Protein AF-A0A2R6G7T6-F1 (afdb_monomer_lite)

pLDDT: mean 74.36, std 20.51, range [24.72, 98.25]

Sequence (389 aa):
MIVAGVSVPVVNSDGGERAAQSPELVSVTDETELWPYTSQKLGFEGRTLAINVVVYGDPATVQQHLKESSGGNWSEVTGNETDVDPVEGPANGTTTRWDVAGGATRYVYVVDPVRDSGAWLTESYQLHDGDYLGTRHHIRAYEAPREDEQWVAMQTHHEHWDWFRLRHTVDGTRDSQSRLEREFMDRPFVEDLSRTYVGNAKGSDADGWVTVIRLRSFGATALLAILAVPVLGRKRPTLDRDQVRWLRRGLLAGGLGGLYLGVRFGGIVAERLLPGVDPLTIAAVFYPVLFVGLPVWAFLFARKLSDGGAAVAAMSGFTGAVLVDYTYLQVQVLPLDTLVHRLALVVALGLVAVGGARMEWQDPDAGRWLRAGVLLWLLALGLPMLRFV

Foldseek 3Di:
DDDDDDADDFDDDDDDDDPDPDAQWDDPDPFKTWRQFWALDPDPVRTAAGQAAKEFAAPVVVVVCQCVQPLFNKDFQDPLLQFWDAAFFADPDDDDDDFDTGSGWIWIKMAGPVVRDITIFTFPTKIWGDFSLAKIKIKGWDADNDPPGGMITIQIFIWHQDLLLRGIYTLGRVVRSVSVCVSQPPDPFWPDWDWDARQSCRGRRRPRIHIYTYTGDDDDDDDDDDDDDDDDDDDDDPDDPVSVQVVLLCQLLQVLLCLVVVLSVVLRVVCVVCVPDRSSVSSVVSSCSNLPVLLVSLQQSLQPHALVSSLCSSLNSLVVSVVVSCVSSVRPDDHPLRVVLSVLLSQLSSLSSSLSNVVNVVNPCSVVSNVVSNVSSCCSSVVSVVSHD

Structure (mmCIF, N/CA/C/O backbone):
data_AF-A0A2R6G7T6-F1
#
_entry.id   AF-A0A2R6G7T6-F1
#
loop_
_atom_site.group_PDB
_atom_site.id
_atom_site.type_symbol
_atom_site.label_atom_id
_atom_site.label_alt_id
_atom_site.label_comp_id
_atom_site.label_asym_id
_atom_site.label_entity_id
_atom_site.label_seq_id
_atom_site.pdbx_PDB_ins_code
_atom_site.Cartn_x
_atom_site.Cartn_y
_atom_site.Cartn_z
_atom_site.occupancy
_atom_site.B_iso_or_equiv
_atom_site.auth_seq_id
_atom_site.auth_comp_id
_atom_site.auth_asym_id
_atom_site.auth_atom_id
_atom_site.pdbx_PDB_model_num
ATOM 1 N N . MET A 1 1 ? -17.174 -32.828 36.917 1.00 34.47 1 MET A N 1
ATOM 2 C CA . MET A 1 1 ? -17.539 -31.942 35.796 1.00 34.47 1 MET A CA 1
ATOM 3 C C . MET A 1 1 ? -17.372 -30.518 36.289 1.00 34.47 1 MET A C 1
ATOM 5 O O . MET A 1 1 ? -18.220 -30.047 37.029 1.00 34.47 1 MET A O 1
ATOM 9 N N . ILE A 1 2 ? -16.226 -29.908 35.995 1.00 26.53 2 ILE A N 1
ATOM 10 C CA . ILE A 1 2 ? -15.906 -28.508 36.299 1.00 26.53 2 ILE A CA 1
ATOM 11 C C . ILE A 1 2 ? -15.261 -27.973 35.022 1.00 26.53 2 ILE A C 1
ATOM 13 O O . ILE A 1 2 ? -14.390 -28.639 34.462 1.00 26.53 2 ILE A O 1
ATOM 17 N N . VAL A 1 3 ? -15.760 -26.843 34.531 1.00 27.22 3 VAL A N 1
ATOM 18 C CA . VAL A 1 3 ? -15.276 -26.188 33.312 1.00 27.22 3 VAL A CA 1
ATOM 19 C C . VAL A 1 3 ? -14.045 -25.363 33.676 1.00 27.22 3 VAL A C 1
ATOM 21 O O . VAL A 1 3 ? -14.070 -24.636 34.666 1.00 27.22 3 VAL A O 1
ATOM 24 N N . ALA A 1 4 ? -12.970 -25.491 32.901 1.00 30.02 4 ALA A N 1
ATOM 25 C CA . ALA A 1 4 ? -11.806 -24.624 33.026 1.00 30.02 4 ALA A CA 1
ATOM 26 C C . ALA A 1 4 ? -12.028 -23.377 32.159 1.00 30.02 4 ALA A C 1
ATOM 28 O O . ALA A 1 4 ? -12.066 -23.488 30.935 1.00 30.02 4 ALA A O 1
ATOM 29 N N . GLY A 1 5 ? -12.200 -22.217 32.795 1.00 25.77 5 GLY A N 1
ATOM 30 C CA . GLY A 1 5 ? -12.162 -20.927 32.106 1.00 25.77 5 GLY A CA 1
ATOM 31 C C . GLY A 1 5 ? -10.741 -20.622 31.632 1.00 25.77 5 GLY A C 1
ATOM 32 O O . GLY A 1 5 ? -9.774 -20.904 32.343 1.00 25.77 5 GLY A O 1
ATOM 33 N N . VAL A 1 6 ? -10.610 -20.077 30.423 1.00 29.31 6 VAL A N 1
ATOM 34 C CA . VAL A 1 6 ? -9.319 -19.668 29.858 1.00 29.31 6 VAL A CA 1
ATOM 35 C C . VAL A 1 6 ? -9.019 -18.252 30.338 1.00 29.31 6 VAL A C 1
ATOM 37 O O . VAL A 1 6 ? -9.590 -17.288 29.844 1.00 29.31 6 VAL A O 1
ATOM 40 N N . SER A 1 7 ? -8.133 -18.127 31.324 1.00 28.77 7 SER A N 1
ATOM 41 C CA . SER A 1 7 ? -7.697 -16.835 31.857 1.00 28.77 7 SER A CA 1
ATOM 42 C C . SER A 1 7 ? -6.701 -16.146 30.916 1.00 28.77 7 SER A C 1
ATOM 44 O O . SER A 1 7 ? -5.633 -16.703 30.643 1.00 28.77 7 SER A O 1
ATOM 46 N N . VAL A 1 8 ? -7.014 -14.923 30.482 1.00 36.97 8 VAL A N 1
ATOM 47 C CA . VAL A 1 8 ? -6.101 -14.053 29.719 1.00 36.97 8 VAL A CA 1
ATOM 48 C C . VAL A 1 8 ? -4.900 -13.650 30.601 1.00 36.97 8 VAL A C 1
ATOM 50 O O . VAL A 1 8 ? -5.097 -13.305 31.769 1.00 36.97 8 VAL A O 1
ATOM 53 N N . PRO A 1 9 ? -3.646 -13.703 30.106 1.00 34.25 9 PRO A N 1
ATOM 54 C CA . PRO A 1 9 ? -2.472 -13.393 30.919 1.00 34.25 9 PRO A CA 1
ATOM 55 C C . PRO A 1 9 ? -2.261 -11.880 31.091 1.00 34.25 9 PRO A C 1
ATOM 57 O O . PRO A 1 9 ? -1.887 -11.181 30.152 1.00 34.25 9 PRO A O 1
ATOM 60 N N . VAL A 1 10 ? -2.417 -11.388 32.322 1.00 39.62 10 VAL A N 1
ATOM 61 C CA . VAL A 1 10 ? -2.027 -10.023 32.720 1.00 39.62 10 VAL A CA 1
ATOM 62 C C . VAL A 1 10 ? -0.531 -9.989 33.053 1.00 39.62 10 VAL A C 1
ATOM 64 O O . VAL A 1 10 ? -0.051 -10.802 33.846 1.00 39.62 10 VAL A O 1
ATOM 67 N N . VAL A 1 11 ? 0.209 -9.037 32.477 1.00 40.50 11 VAL A N 1
ATOM 68 C CA . VAL A 1 11 ? 1.643 -8.829 32.741 1.00 40.50 11 VAL A CA 1
ATOM 69 C C . VAL A 1 11 ? 1.849 -7.487 33.442 1.00 40.50 11 VAL A C 1
ATOM 71 O O . VAL A 1 11 ? 1.744 -6.435 32.818 1.00 40.50 11 VAL A O 1
ATOM 74 N N . ASN A 1 12 ? 2.190 -7.531 34.732 1.00 33.59 12 ASN A N 1
ATOM 75 C CA . ASN A 1 12 ? 2.570 -6.350 35.513 1.00 33.59 12 ASN A CA 1
ATOM 76 C C . ASN A 1 12 ? 4.093 -6.150 35.485 1.00 33.59 12 ASN A C 1
ATOM 78 O O . ASN A 1 12 ? 4.848 -7.112 35.642 1.00 33.59 12 ASN A O 1
ATOM 82 N N . SER A 1 13 ? 4.548 -4.900 35.367 1.00 43.97 13 SER A N 1
ATOM 83 C CA . SER A 1 13 ? 5.963 -4.536 35.500 1.00 43.97 13 SER A CA 1
ATOM 84 C C . SER A 1 13 ? 6.142 -3.241 36.297 1.00 43.97 13 SER A C 1
ATOM 86 O O . SER A 1 13 ? 5.875 -2.154 35.785 1.00 43.97 13 SER A O 1
ATOM 88 N N . ASP A 1 14 ? 6.651 -3.354 37.525 1.00 40.81 14 ASP A N 1
ATOM 89 C CA . ASP A 1 14 ? 7.100 -2.209 38.325 1.00 40.81 14 ASP A CA 1
ATOM 90 C C . ASP A 1 14 ? 8.412 -1.636 37.762 1.00 40.81 14 ASP A C 1
ATOM 92 O O . ASP A 1 14 ? 9.381 -2.377 37.574 1.00 40.81 14 ASP A O 1
ATOM 96 N N . GLY A 1 15 ? 8.495 -0.316 37.536 1.00 29.88 15 GLY A N 1
ATOM 97 C CA . GLY A 1 15 ? 9.756 0.274 37.069 1.00 29.88 15 GLY A CA 1
ATOM 98 C C . GLY A 1 15 ? 9.800 1.773 36.750 1.00 29.88 15 GLY A C 1
ATOM 99 O O . GLY A 1 15 ? 9.838 2.142 35.583 1.00 29.88 15 GLY A O 1
ATOM 100 N N . GLY A 1 16 ? 9.999 2.609 37.776 1.00 26.97 16 GLY A N 1
ATOM 101 C CA . GLY A 1 16 ? 10.858 3.806 37.686 1.00 26.97 16 GLY A CA 1
ATOM 102 C C . GLY A 1 16 ? 10.276 5.094 37.079 1.00 26.97 16 GLY A C 1
ATOM 103 O O . GLY A 1 16 ? 10.070 5.219 35.876 1.00 26.97 16 GLY A O 1
ATOM 104 N N . GLU A 1 17 ? 10.153 6.127 37.915 1.00 34.38 17 GLU A N 1
ATOM 105 C CA . GLU A 1 17 ? 9.661 7.455 37.535 1.00 34.38 17 GLU A CA 1
ATOM 106 C C . GLU A 1 17 ? 10.514 8.161 36.458 1.00 34.38 17 GLU A C 1
ATOM 108 O O . GLU A 1 17 ? 11.602 8.692 36.704 1.00 34.38 17 GLU A O 1
ATOM 113 N N . ARG A 1 18 ? 9.919 8.342 35.281 1.00 31.17 18 ARG A N 1
ATOM 114 C CA . ARG A 1 18 ? 9.870 9.667 34.655 1.00 31.17 18 ARG A CA 1
ATOM 115 C C . ARG A 1 18 ? 8.410 10.065 34.564 1.00 31.17 18 ARG A C 1
ATOM 117 O O . ARG A 1 18 ? 7.599 9.258 34.125 1.00 31.17 18 ARG A O 1
ATOM 124 N N . ALA A 1 19 ? 8.096 11.313 34.904 1.00 35.41 19 ALA A N 1
ATOM 125 C CA . ALA A 1 19 ? 6.790 11.901 34.632 1.00 35.41 19 ALA A CA 1
ATOM 126 C C . ALA A 1 19 ? 6.610 12.087 33.113 1.00 35.41 19 ALA A C 1
ATOM 128 O O . ALA A 1 19 ? 6.761 13.183 32.571 1.00 35.41 19 ALA A O 1
ATOM 129 N N . ALA A 1 20 ? 6.329 10.985 32.415 1.00 41.00 20 ALA A N 1
ATOM 130 C CA . ALA A 1 20 ? 5.614 11.038 31.156 1.00 41.00 20 ALA A CA 1
ATOM 131 C C . ALA A 1 20 ? 4.302 11.784 31.420 1.00 41.00 20 ALA A C 1
ATOM 133 O O . ALA A 1 20 ? 3.673 11.581 32.458 1.00 41.00 20 ALA A O 1
ATOM 134 N N . GLN A 1 21 ? 3.913 12.674 30.509 1.00 42.94 21 GLN A N 1
ATOM 135 C CA . GLN A 1 21 ? 2.581 13.267 30.569 1.00 42.94 21 GLN A CA 1
ATOM 136 C C . GLN A 1 21 ? 1.583 12.112 30.565 1.00 42.94 21 GLN A C 1
ATOM 138 O O . GLN A 1 21 ? 1.622 11.310 29.628 1.00 42.94 21 GLN A O 1
ATOM 143 N N . SER A 1 22 ? 0.751 12.006 31.608 1.00 56.91 22 SER A N 1
ATOM 144 C CA . SER A 1 22 ? -0.311 11.004 31.649 1.00 56.91 22 SER A CA 1
ATOM 145 C C . SER A 1 22 ? -1.083 11.101 30.334 1.00 56.91 22 SER A C 1
ATOM 147 O O . SER A 1 22 ? -1.471 12.214 29.957 1.00 56.91 22 SER A O 1
ATOM 149 N N . PRO A 1 23 ? -1.211 9.998 29.579 1.00 70.75 23 PRO A N 1
ATOM 150 C CA . PRO A 1 23 ? -1.855 10.046 28.280 1.00 70.75 23 PRO A CA 1
ATOM 151 C C . PRO A 1 23 ? -3.293 10.535 28.438 1.00 70.75 23 PRO A C 1
ATOM 153 O O . PRO A 1 23 ? -3.948 10.264 29.440 1.00 70.75 23 PRO A O 1
ATOM 156 N N . GLU A 1 24 ? -3.788 11.242 27.428 1.00 78.94 24 GLU A N 1
ATOM 157 C CA . GLU A 1 24 ? -5.206 11.574 27.331 1.00 78.94 24 GLU A CA 1
ATOM 158 C C . GLU A 1 24 ? -5.976 10.262 27.109 1.00 78.94 24 GLU A C 1
ATOM 160 O O . GLU A 1 24 ? -5.876 9.648 26.041 1.00 78.94 24 GLU A O 1
ATOM 165 N N . LEU A 1 25 ? -6.637 9.791 28.167 1.00 84.12 25 LEU A N 1
ATOM 166 C CA . LEU A 1 25 ? -7.512 8.623 28.158 1.00 84.12 25 LEU A CA 1
ATOM 167 C C . LEU A 1 25 ? -8.942 9.054 27.825 1.00 84.12 25 LEU A C 1
ATOM 169 O O . LEU A 1 25 ? -9.331 10.205 28.024 1.00 84.12 25 LEU A O 1
ATOM 173 N N . VAL A 1 26 ? -9.716 8.115 27.295 1.00 83.12 26 VAL A N 1
ATOM 174 C CA . VAL A 1 26 ? -11.095 8.318 26.858 1.00 83.12 26 VAL A CA 1
ATOM 175 C C . VAL A 1 26 ? -11.964 7.297 27.574 1.00 83.12 26 VAL A C 1
ATOM 177 O O . VAL A 1 26 ? -11.742 6.097 27.425 1.00 83.12 26 VAL A O 1
ATOM 180 N N . SER A 1 27 ? -12.952 7.753 28.340 1.00 82.31 27 SER A N 1
ATOM 181 C CA . SER A 1 27 ? -13.904 6.869 29.016 1.00 82.31 27 SER A CA 1
ATOM 182 C C . SER A 1 27 ? -14.699 6.057 27.984 1.00 82.31 27 SER A C 1
ATOM 184 O O . SER A 1 27 ? -15.362 6.621 27.111 1.00 82.31 27 SER A O 1
ATOM 186 N N . VAL A 1 28 ? -14.603 4.731 28.079 1.00 80.06 28 VAL A N 1
ATOM 187 C CA . VAL A 1 28 ? -15.380 3.756 27.296 1.00 80.06 28 VAL A CA 1
ATOM 188 C C . VAL A 1 28 ? -16.592 3.312 28.109 1.00 80.06 28 VAL A C 1
ATOM 190 O O . VAL A 1 28 ? -17.702 3.255 27.601 1.00 80.06 28 VAL A O 1
ATOM 193 N N . THR A 1 29 ? -16.421 3.066 29.401 1.00 80.50 29 THR A N 1
ATOM 194 C CA . THR A 1 29 ? -17.535 2.871 30.336 1.00 80.50 29 THR A CA 1
ATOM 195 C C . THR A 1 29 ? -17.326 3.776 31.548 1.00 80.50 29 THR A C 1
ATOM 197 O O . THR A 1 29 ? -16.274 4.400 31.686 1.00 80.50 29 THR A O 1
ATOM 200 N N . ASP A 1 30 ? -18.300 3.829 32.458 1.00 77.50 30 ASP A N 1
ATOM 201 C CA . ASP A 1 30 ? -18.113 4.479 33.767 1.00 77.50 30 ASP A CA 1
ATOM 202 C C . ASP A 1 30 ? -17.021 3.782 34.619 1.00 77.50 30 ASP A C 1
ATOM 204 O O . ASP A 1 30 ? -16.602 4.307 35.649 1.00 77.50 30 ASP A O 1
ATOM 208 N N . GLU A 1 31 ? -16.554 2.601 34.190 1.00 81.06 31 GLU A N 1
ATOM 209 C CA . GLU A 1 31 ? -15.598 1.740 34.891 1.00 81.06 31 GLU A CA 1
ATOM 210 C C . GLU A 1 31 ? -14.345 1.386 34.056 1.00 81.06 31 GLU A C 1
ATOM 212 O O . GLU A 1 31 ? -13.506 0.623 34.529 1.00 81.06 31 GLU A O 1
ATOM 217 N N . THR A 1 32 ? -14.197 1.935 32.842 1.00 84.88 32 THR A N 1
ATOM 218 C CA . THR A 1 32 ? -13.025 1.748 31.968 1.00 84.88 32 THR A CA 1
ATOM 219 C C . THR A 1 32 ? -12.735 3.001 31.152 1.00 84.88 32 THR A C 1
ATOM 221 O O . THR A 1 32 ? -13.572 3.476 30.381 1.00 84.88 32 THR A O 1
ATOM 224 N N . GLU A 1 33 ? -11.490 3.461 31.217 1.00 89.25 33 GLU A N 1
ATOM 225 C CA . GLU A 1 33 ? -10.897 4.425 30.295 1.00 89.25 33 GLU A CA 1
ATOM 226 C C . GLU A 1 33 ? -9.874 3.737 29.384 1.00 89.25 33 GLU A C 1
ATOM 228 O O . GLU A 1 33 ? -9.141 2.844 29.802 1.00 89.25 33 GLU A O 1
ATOM 233 N N . LEU A 1 34 ? -9.800 4.159 28.125 1.00 89.88 34 LEU A N 1
ATOM 234 C CA . LEU A 1 34 ? -8.923 3.591 27.104 1.00 89.88 34 LEU A CA 1
ATOM 235 C C . LEU A 1 34 ? -8.039 4.684 26.503 1.00 89.88 34 LEU A C 1
ATOM 237 O O . LEU A 1 34 ? -8.495 5.785 26.192 1.00 89.88 34 LEU A O 1
ATOM 241 N N . TRP A 1 35 ? -6.762 4.377 26.291 1.00 90.75 35 TRP A N 1
ATOM 242 C CA . TRP A 1 35 ? -5.893 5.222 25.482 1.00 90.75 35 TRP A CA 1
ATOM 243 C C . TRP A 1 35 ? -6.284 5.066 24.003 1.00 90.75 35 TRP A C 1
ATOM 245 O O . TRP A 1 35 ?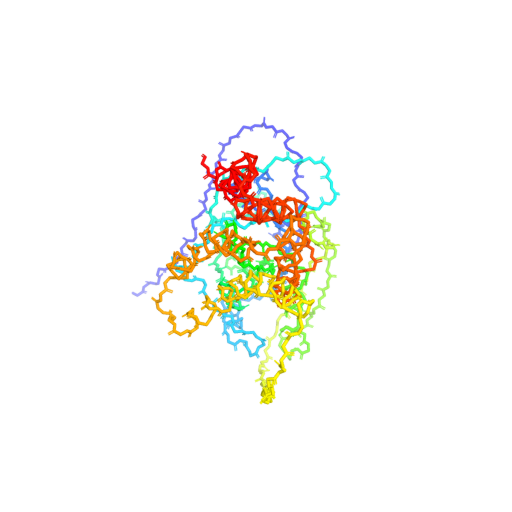 -6.225 3.950 23.488 1.00 90.75 35 TRP A O 1
ATOM 255 N N . PRO A 1 36 ? -6.674 6.135 23.278 1.00 87.00 36 PRO A N 1
ATOM 256 C CA . PRO A 1 36 ? -7.347 6.015 21.978 1.00 87.00 36 PRO A CA 1
ATOM 257 C C . PRO A 1 36 ? -6.406 5.696 20.798 1.00 87.00 36 PRO A C 1
ATOM 259 O O . PRO A 1 36 ? -6.700 6.025 19.648 1.00 87.00 36 PRO A O 1
ATOM 262 N N . TYR A 1 37 ? -5.275 5.047 21.073 1.00 86.69 37 TYR A N 1
ATOM 263 C CA . TYR A 1 37 ? -4.264 4.622 20.110 1.00 86.69 37 TYR A CA 1
ATOM 264 C C . TYR A 1 37 ? -3.740 3.234 20.468 1.00 86.69 37 TYR A C 1
ATOM 266 O O . TYR A 1 37 ? -3.712 2.849 21.635 1.00 86.69 37 TYR A O 1
ATOM 274 N N . THR A 1 38 ? -3.247 2.511 19.467 1.00 86.56 38 THR A N 1
ATOM 275 C CA . THR A 1 38 ? -2.451 1.303 19.697 1.00 86.56 38 THR A CA 1
ATOM 276 C C . THR A 1 38 ? -0.962 1.629 19.806 1.00 86.56 38 THR A C 1
ATOM 278 O O . THR A 1 38 ? -0.505 2.692 19.379 1.00 86.56 38 THR A O 1
ATOM 281 N N . SER A 1 39 ? -0.166 0.690 20.311 1.00 84.81 39 SER A N 1
ATOM 282 C CA . SER A 1 39 ? 1.296 0.758 20.346 1.00 84.81 39 SER A CA 1
ATOM 283 C C . SER A 1 39 ? 1.943 -0.531 19.851 1.00 84.81 39 SER A C 1
ATOM 285 O O . SER A 1 39 ? 1.421 -1.622 20.046 1.00 84.81 39 SER A O 1
ATOM 287 N N . GLN A 1 40 ? 3.126 -0.415 19.250 1.00 79.56 40 GLN A N 1
ATOM 288 C CA . GLN A 1 40 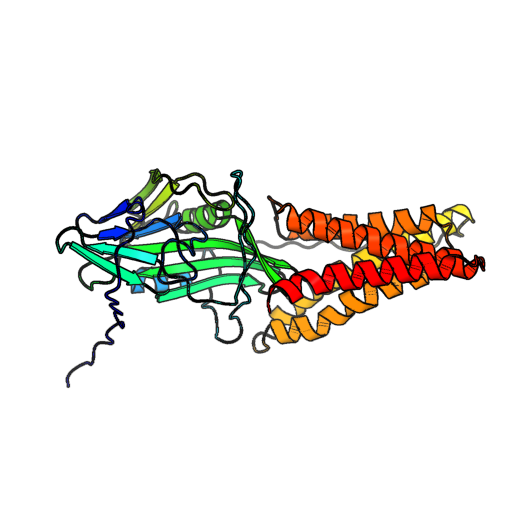? 4.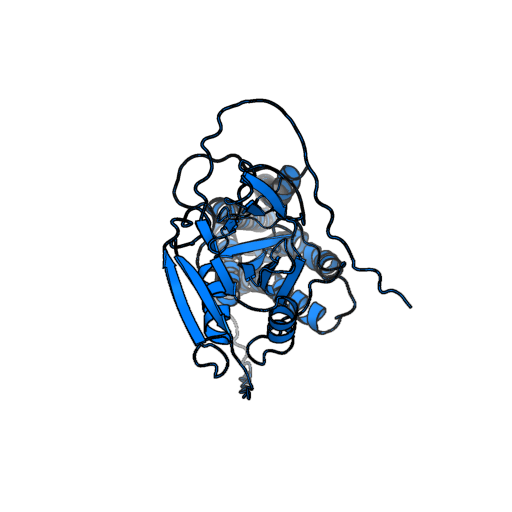006 -1.549 18.933 1.00 79.56 40 GLN A CA 1
ATOM 289 C C . GLN A 1 40 ? 4.651 -2.182 20.182 1.00 79.56 40 GLN A C 1
ATOM 291 O O . GLN A 1 40 ? 5.329 -3.203 20.080 1.00 79.56 40 GLN A O 1
ATOM 296 N N . LYS A 1 41 ? 4.538 -1.539 21.353 1.00 79.56 41 LYS A N 1
ATOM 297 C CA . LYS A 1 41 ? 5.235 -1.906 22.595 1.00 79.56 41 LYS A CA 1
ATOM 298 C C . LYS A 1 41 ? 4.324 -1.698 23.805 1.00 79.56 41 LYS A C 1
ATOM 300 O O . LYS A 1 41 ? 3.336 -0.974 23.725 1.00 79.56 41 LYS A O 1
ATOM 305 N N . LEU A 1 42 ? 4.704 -2.274 24.943 1.00 83.62 42 LEU A N 1
ATOM 306 C CA . LEU A 1 42 ? 4.094 -2.018 26.255 1.00 83.62 42 LEU A CA 1
ATOM 307 C C . LEU A 1 42 ? 4.512 -0.626 26.783 1.00 83.62 42 LEU A C 1
ATOM 309 O O . LEU A 1 42 ? 5.214 -0.508 27.784 1.00 83.62 42 LEU A O 1
ATOM 313 N N . GLY A 1 43 ? 4.156 0.426 26.043 1.00 81.94 43 GLY A N 1
ATOM 314 C CA . GLY A 1 43 ? 4.598 1.802 26.267 1.00 81.94 43 GLY A CA 1
ATOM 315 C C . GLY A 1 43 ? 3.980 2.784 25.267 1.00 81.94 43 GLY A C 1
ATOM 316 O O . GLY A 1 43 ? 3.736 2.447 24.105 1.00 81.94 43 GLY A O 1
ATOM 317 N N . PHE A 1 44 ? 3.710 4.014 25.711 1.00 81.94 44 PHE A N 1
ATOM 318 C CA . PHE A 1 44 ? 3.028 5.047 24.915 1.00 81.94 44 PHE A CA 1
ATOM 319 C C . PHE A 1 44 ? 3.896 5.629 23.788 1.00 81.94 44 PHE A C 1
ATOM 321 O O . PHE A 1 44 ? 3.385 6.232 22.844 1.00 81.94 44 PHE A O 1
ATOM 328 N N . GLU A 1 45 ? 5.215 5.453 23.861 1.00 77.06 45 GLU A N 1
ATOM 329 C CA . GLU A 1 45 ? 6.176 5.910 22.856 1.00 77.06 45 GLU A CA 1
ATOM 330 C C . GLU A 1 45 ? 6.141 5.101 21.550 1.00 77.06 45 GLU A C 1
ATOM 332 O O . GLU A 1 45 ? 6.601 5.596 20.524 1.00 77.06 45 GLU A O 1
ATOM 337 N N . GLY A 1 46 ? 5.569 3.891 21.564 1.00 68.62 46 GLY A N 1
ATOM 338 C CA . GLY A 1 46 ? 5.367 3.050 20.377 1.00 68.62 46 GLY A CA 1
ATOM 339 C C . GLY A 1 46 ? 4.069 3.328 19.606 1.00 68.62 46 GLY A C 1
ATOM 340 O O . GLY A 1 46 ? 3.642 2.470 18.831 1.00 68.62 46 GLY A O 1
ATOM 341 N N . ARG A 1 47 ? 3.419 4.480 19.845 1.00 80.62 47 ARG A N 1
ATOM 342 C CA . ARG A 1 47 ? 2.102 4.853 19.299 1.00 80.62 47 ARG A CA 1
ATOM 343 C C . ARG A 1 47 ? 2.003 4.680 17.776 1.00 80.62 47 ARG A C 1
ATOM 345 O O . ARG A 1 47 ? 2.804 5.235 17.030 1.00 80.62 47 ARG A O 1
ATOM 352 N N . THR A 1 48 ? 0.943 4.005 17.349 1.00 80.94 48 THR A N 1
ATOM 353 C CA . THR A 1 48 ? 0.549 3.736 15.954 1.00 80.94 48 THR A CA 1
ATOM 354 C C . THR A 1 48 ? -0.856 4.304 15.689 1.00 80.94 48 THR A C 1
ATOM 356 O O . THR A 1 48 ? -1.240 5.294 16.324 1.00 80.94 48 THR A O 1
ATOM 359 N N . LEU A 1 49 ? -1.612 3.734 14.747 1.00 82.06 49 LEU A N 1
ATOM 360 C CA . LEU A 1 49 ? -2.981 4.145 14.416 1.00 82.06 49 LEU A CA 1
ATOM 361 C C . LEU A 1 49 ? -3.925 4.234 15.636 1.00 82.06 49 LEU A C 1
ATOM 363 O O . LEU A 1 49 ? -3.782 3.549 16.653 1.00 82.06 49 LEU A O 1
ATOM 367 N N . ALA A 1 50 ? -4.937 5.090 15.499 1.00 85.81 50 ALA A N 1
ATOM 368 C CA . ALA A 1 50 ? -5.981 5.286 16.497 1.00 85.81 50 ALA A CA 1
ATOM 369 C C . ALA A 1 50 ? -6.947 4.087 16.591 1.00 85.81 50 ALA A C 1
ATOM 371 O O . ALA A 1 50 ? -7.187 3.389 15.603 1.00 85.81 50 ALA A O 1
ATOM 372 N N . ILE A 1 51 ? -7.559 3.905 17.763 1.00 85.31 51 ILE A N 1
ATOM 373 C CA . ILE A 1 51 ? -8.838 3.188 17.889 1.00 85.31 51 ILE A CA 1
ATOM 374 C C . ILE A 1 51 ? -9.910 4.089 17.275 1.00 85.31 51 ILE A C 1
ATOM 376 O O . ILE A 1 51 ? -9.984 5.261 17.641 1.00 85.31 51 ILE A O 1
ATOM 380 N N . ASN A 1 52 ? -10.713 3.581 16.339 1.00 84.81 52 ASN A N 1
ATOM 381 C CA . ASN A 1 52 ? -11.691 4.385 15.593 1.00 84.81 52 ASN A CA 1
ATOM 382 C C . ASN A 1 52 ? -13.136 3.874 15.677 1.00 84.81 52 ASN A C 1
ATOM 384 O O . ASN A 1 52 ? -14.054 4.620 15.336 1.00 84.81 52 ASN A O 1
ATOM 388 N N . VAL A 1 53 ? -13.363 2.659 16.180 1.00 85.38 53 VAL A N 1
ATOM 389 C CA . VAL A 1 53 ? -14.709 2.126 16.441 1.00 85.38 53 VAL A CA 1
ATOM 390 C C . VAL A 1 53 ? -14.752 1.469 17.821 1.00 85.38 53 VAL A C 1
ATOM 392 O O . VAL A 1 53 ? -13.797 0.812 18.226 1.00 85.38 53 VAL A O 1
ATOM 395 N N . VAL A 1 54 ? -15.857 1.644 18.543 1.00 87.56 54 VAL A N 1
ATOM 396 C CA . VAL A 1 54 ? -16.172 0.943 19.794 1.00 87.56 54 VAL A CA 1
ATOM 397 C C . VAL A 1 54 ? -17.596 0.399 19.703 1.00 87.56 54 VAL A C 1
ATOM 399 O O . VAL A 1 54 ? -18.541 1.137 19.413 1.00 87.56 54 VAL A O 1
ATOM 402 N N . VAL A 1 55 ? -17.752 -0.899 19.952 1.00 84.25 55 VAL A N 1
ATOM 403 C CA . VAL A 1 55 ? -19.042 -1.598 19.946 1.00 84.25 55 VAL A CA 1
ATOM 404 C C . VAL A 1 55 ? -19.361 -2.044 21.367 1.00 84.25 55 VAL A C 1
ATOM 406 O O . VAL A 1 55 ? -18.576 -2.779 21.958 1.00 84.25 55 VAL A O 1
ATOM 409 N N . TYR A 1 56 ? -20.507 -1.632 21.911 1.00 84.50 56 TYR A N 1
ATOM 410 C CA . TYR A 1 56 ? -21.022 -2.148 23.182 1.00 84.50 56 TYR A CA 1
ATOM 411 C C . TYR A 1 56 ? -21.925 -3.357 22.931 1.00 84.50 56 TYR A C 1
ATOM 413 O O . TYR A 1 56 ? -22.907 -3.276 22.184 1.00 84.50 56 TYR A O 1
ATOM 421 N N . GLY A 1 57 ? -21.594 -4.470 23.575 1.00 79.75 57 GLY A N 1
ATOM 422 C CA . GLY A 1 57 ? -22.237 -5.767 23.413 1.00 79.75 57 GLY A CA 1
ATOM 423 C C . GLY A 1 57 ? -21.271 -6.917 23.695 1.00 79.75 57 GLY A C 1
ATOM 424 O O . GLY A 1 57 ? -20.065 -6.716 23.828 1.00 79.75 57 GLY A O 1
ATOM 425 N N . ASP A 1 58 ? -21.822 -8.124 23.799 1.00 82.88 58 ASP A N 1
ATOM 426 C CA . ASP A 1 58 ? -21.067 -9.360 24.010 1.00 82.88 58 ASP A CA 1
ATOM 427 C C . ASP A 1 58 ? -20.000 -9.579 22.908 1.00 82.88 58 ASP A C 1
ATOM 429 O O . ASP A 1 58 ? -20.363 -9.657 21.728 1.00 82.88 58 ASP A O 1
ATOM 433 N N . PRO A 1 59 ? -18.701 -9.704 23.250 1.00 82.62 59 PRO A N 1
ATOM 434 C CA . PRO A 1 59 ? -17.633 -9.819 22.257 1.00 82.62 59 PRO A CA 1
ATOM 435 C C . PRO A 1 59 ? -17.760 -11.006 21.299 1.00 82.62 59 PRO A C 1
ATOM 437 O O . PRO A 1 59 ? -17.495 -10.857 20.103 1.00 82.62 59 PRO A O 1
ATOM 440 N N . ALA A 1 60 ? -18.230 -12.159 21.786 1.00 77.56 60 ALA A N 1
ATOM 441 C CA . ALA A 1 60 ? -18.445 -13.340 20.952 1.00 77.56 60 ALA A CA 1
ATOM 442 C C . ALA A 1 60 ? -19.546 -13.091 19.908 1.00 77.56 60 ALA A C 1
ATOM 444 O O . ALA A 1 60 ? -19.367 -13.406 18.731 1.00 77.56 60 ALA A O 1
ATOM 445 N N . THR A 1 61 ? -20.641 -12.441 20.309 1.00 77.44 61 THR A N 1
ATOM 446 C CA . THR A 1 61 ? -21.714 -11.994 19.410 1.00 77.44 61 THR A CA 1
ATOM 447 C C . THR A 1 61 ? -21.203 -10.984 18.381 1.00 77.44 61 THR A C 1
ATOM 449 O O . THR A 1 61 ? -21.561 -11.086 17.208 1.00 77.44 61 THR A O 1
ATOM 452 N N . VAL A 1 62 ? -20.337 -10.040 18.773 1.00 76.31 62 VAL A N 1
ATOM 453 C CA . VAL A 1 62 ? -19.721 -9.075 17.841 1.00 76.31 62 VAL A CA 1
ATOM 454 C C . VAL A 1 62 ? -18.825 -9.790 16.824 1.00 76.31 62 VAL A C 1
ATOM 456 O O . VAL A 1 62 ? -18.978 -9.573 15.622 1.00 76.31 62 VAL A O 1
ATOM 459 N N . GLN A 1 63 ? -17.935 -10.682 17.273 1.00 76.75 63 GLN A N 1
ATOM 460 C CA . GLN A 1 63 ? -17.038 -11.431 16.388 1.00 76.75 63 GLN A CA 1
ATOM 461 C C . GLN A 1 63 ? -17.822 -12.333 15.422 1.00 76.75 63 GLN A C 1
ATOM 463 O O . GLN A 1 63 ? -17.542 -12.346 14.221 1.00 76.75 63 GLN A O 1
ATOM 468 N N . GLN A 1 64 ? -18.817 -13.067 15.931 1.00 72.31 64 GLN A N 1
ATOM 469 C CA . GLN A 1 64 ? -19.688 -13.910 15.116 1.00 72.31 64 GLN A CA 1
ATOM 470 C C . GLN A 1 64 ? -20.463 -13.067 14.100 1.00 72.31 64 GLN A C 1
ATOM 472 O O . GLN A 1 64 ? -20.517 -13.433 12.929 1.00 72.31 64 GLN A O 1
ATOM 477 N N . HIS A 1 65 ? -20.997 -11.911 14.507 1.00 72.06 65 HIS A N 1
ATOM 478 C CA . HIS A 1 65 ? -21.712 -11.029 13.592 1.00 72.06 65 HIS A CA 1
ATOM 479 C C . HIS A 1 65 ? -20.827 -10.535 12.444 1.00 72.06 65 HIS A C 1
ATOM 481 O O . HIS A 1 65 ? -21.277 -10.557 11.304 1.00 72.06 65 HIS A O 1
ATOM 487 N N . LEU A 1 66 ? -19.577 -10.140 12.707 1.00 70.38 66 LEU A N 1
ATOM 488 C CA . LEU A 1 66 ? -18.656 -9.719 11.646 1.00 70.38 66 LEU A CA 1
ATOM 489 C C . LEU A 1 66 ? -18.349 -10.868 10.673 1.00 70.38 66 LEU A C 1
ATOM 491 O O . LEU A 1 66 ? -18.408 -10.663 9.465 1.00 70.38 66 LEU A O 1
ATOM 495 N N . LYS A 1 67 ? -18.113 -12.084 11.185 1.00 67.25 67 LYS A N 1
ATOM 496 C CA . LYS A 1 67 ? -17.862 -13.295 10.376 1.00 67.25 67 LYS A CA 1
ATOM 497 C C . LYS A 1 67 ? -19.088 -13.780 9.578 1.00 67.25 67 LYS A C 1
ATOM 499 O O . LYS A 1 67 ? -18.926 -14.398 8.531 1.00 67.25 67 LYS A O 1
ATOM 504 N N . GLU A 1 68 ? -20.307 -13.531 10.062 1.00 60.91 68 GLU A N 1
ATOM 505 C CA . GLU A 1 68 ? -21.572 -13.947 9.422 1.00 60.91 68 GLU A CA 1
ATOM 506 C C . GLU A 1 68 ? -22.280 -12.811 8.647 1.00 60.91 68 GLU A C 1
ATOM 508 O O . GLU A 1 68 ? -23.284 -13.048 7.967 1.00 60.91 68 GLU A O 1
ATOM 513 N N . SER A 1 69 ? -21.777 -11.575 8.742 1.00 55.34 69 SER A N 1
ATOM 514 C CA . SER A 1 69 ? -22.315 -10.378 8.084 1.00 55.34 69 SER A CA 1
ATOM 515 C C . SER A 1 69 ? -22.349 -10.559 6.570 1.00 55.34 69 SER A C 1
ATOM 517 O O . SER A 1 69 ? -21.352 -10.866 5.928 1.00 55.34 69 SER A O 1
ATOM 519 N N . SER A 1 70 ? -23.496 -10.276 5.951 1.00 47.12 70 SER A N 1
ATOM 520 C CA . SER A 1 70 ? -23.616 -10.281 4.489 1.00 47.12 70 SER A CA 1
ATOM 521 C C . SER A 1 70 ? -23.138 -8.972 3.830 1.00 47.12 70 SER A C 1
ATOM 523 O O . SER A 1 70 ? -23.526 -8.700 2.691 1.00 47.12 70 SER A O 1
ATOM 525 N N . GLY A 1 71 ? -22.434 -8.103 4.569 1.00 47.12 71 GLY A N 1
ATOM 526 C CA . GLY A 1 71 ? -21.954 -6.791 4.110 1.00 47.12 71 GLY A CA 1
ATOM 527 C C . GLY A 1 71 ? -20.504 -6.783 3.611 1.00 47.12 71 GLY A C 1
ATOM 528 O O . GLY A 1 71 ? -20.198 -6.055 2.666 1.00 47.12 71 GLY A O 1
ATOM 529 N N . GLY A 1 72 ? -19.654 -7.626 4.197 1.00 53.28 72 GLY A N 1
ATOM 530 C CA . GLY A 1 72 ? -18.250 -7.839 3.840 1.00 53.28 72 GLY A CA 1
ATOM 531 C C . GLY A 1 72 ? -17.871 -9.306 4.058 1.00 53.28 72 GLY A C 1
ATOM 532 O O . GLY A 1 72 ? -18.535 -10.000 4.822 1.00 53.28 72 GLY A O 1
ATOM 533 N N . ASN A 1 73 ? -16.844 -9.816 3.376 1.00 62.47 73 ASN A N 1
ATOM 534 C CA . ASN A 1 73 ? -16.459 -11.231 3.451 1.00 62.47 73 ASN A CA 1
ATOM 535 C C . ASN A 1 73 ? -15.384 -11.467 4.532 1.00 62.47 73 ASN A C 1
ATOM 537 O O . ASN A 1 73 ? -14.313 -12.015 4.254 1.00 62.47 73 ASN A O 1
ATOM 541 N N . TRP A 1 74 ? -15.661 -10.999 5.755 1.00 68.06 74 TRP A N 1
ATOM 542 C CA . TRP A 1 74 ? -14.691 -10.950 6.850 1.00 68.06 74 TRP A CA 1
ATOM 543 C C . TRP A 1 74 ? -14.179 -12.335 7.243 1.00 68.06 74 TRP A C 1
ATOM 545 O O . TRP A 1 74 ? -14.904 -13.167 7.786 1.00 68.06 74 TRP A O 1
ATOM 555 N N . SER A 1 75 ? -12.894 -12.553 6.991 1.00 66.88 75 SER A N 1
ATOM 556 C CA . SER A 1 75 ? -12.174 -13.787 7.291 1.00 66.88 75 SER A CA 1
ATOM 557 C C . SER A 1 75 ? -11.169 -13.553 8.418 1.00 66.88 75 SER A C 1
ATOM 559 O O . SER A 1 75 ? -10.695 -12.436 8.623 1.00 66.88 75 SER A O 1
ATOM 561 N N . GLU A 1 76 ? -10.881 -14.596 9.193 1.00 70.44 76 GLU A N 1
ATOM 562 C CA . GLU A 1 76 ? -9.906 -14.544 10.285 1.00 70.44 76 GLU A CA 1
ATOM 563 C C . GLU A 1 76 ? -8.487 -14.674 9.729 1.00 70.44 76 GLU A C 1
ATOM 565 O O . GLU A 1 76 ? -8.224 -15.584 8.945 1.00 70.44 76 GLU A O 1
ATOM 570 N N . VAL A 1 77 ? -7.586 -13.776 10.142 1.00 62.78 77 VAL A N 1
ATOM 571 C CA . VAL A 1 77 ? -6.193 -13.771 9.669 1.00 62.78 77 VAL A CA 1
ATOM 572 C C . VAL A 1 77 ? -5.508 -15.069 10.094 1.00 62.78 77 VAL A C 1
ATOM 574 O O . VAL A 1 77 ? -5.346 -15.339 11.287 1.00 62.78 77 VAL A O 1
ATOM 577 N N . THR A 1 78 ? -5.093 -15.884 9.126 1.00 63.16 78 THR A N 1
ATOM 578 C CA . THR A 1 78 ? -4.451 -17.170 9.412 1.00 63.16 78 THR A CA 1
ATOM 579 C C . THR A 1 78 ? -2.963 -17.006 9.733 1.00 63.16 78 THR A C 1
ATOM 581 O O . THR A 1 78 ? -2.325 -16.011 9.392 1.00 63.16 78 THR A O 1
ATOM 584 N N . GLY A 1 79 ? -2.352 -18.026 10.347 1.00 54.00 79 GLY A N 1
ATOM 585 C CA . GLY A 1 79 ? -0.913 -18.027 10.660 1.00 54.00 79 GLY A CA 1
ATOM 586 C C . GLY A 1 79 ? 0.028 -17.975 9.443 1.00 54.00 79 GLY A C 1
ATOM 587 O O . GLY A 1 79 ? 1.232 -17.836 9.627 1.00 54.00 79 GLY A O 1
ATOM 588 N N . ASN A 1 80 ? -0.505 -18.079 8.219 1.00 49.75 80 ASN A N 1
ATOM 589 C CA . ASN A 1 80 ? 0.236 -17.895 6.966 1.00 49.75 80 ASN A CA 1
ATOM 590 C C . ASN A 1 80 ? 0.079 -16.471 6.388 1.00 49.75 80 ASN A C 1
ATOM 592 O O . ASN A 1 80 ? 0.681 -16.160 5.368 1.00 49.75 80 ASN A O 1
ATOM 596 N N . GLU A 1 81 ? -0.732 -15.618 7.017 1.00 50.38 81 GLU A N 1
ATOM 597 C CA . GLU A 1 81 ? -1.046 -14.245 6.594 1.00 50.38 81 GLU A CA 1
ATOM 598 C C . GLU A 1 81 ? -0.555 -13.206 7.622 1.00 50.38 81 GLU A C 1
ATOM 600 O O . GLU A 1 81 ? -0.927 -12.033 7.576 1.00 50.38 81 GLU A O 1
ATOM 605 N N . THR A 1 82 ? 0.295 -13.627 8.563 1.00 53.16 82 THR A N 1
ATOM 606 C CA . THR A 1 82 ? 0.988 -12.733 9.497 1.00 53.16 82 THR A CA 1
ATOM 607 C C . THR A 1 82 ? 2.008 -11.870 8.756 1.00 53.16 82 THR A C 1
ATOM 609 O O . THR A 1 82 ? 2.952 -12.378 8.152 1.00 53.16 82 THR A O 1
ATOM 612 N N . ASP A 1 83 ? 1.792 -10.559 8.812 1.00 53.53 83 ASP A N 1
ATOM 613 C CA . ASP A 1 83 ? 2.406 -9.577 7.918 1.00 53.53 83 ASP A CA 1
ATOM 614 C C . ASP A 1 83 ? 3.862 -9.195 8.244 1.00 53.53 83 ASP A C 1
ATOM 616 O O . ASP A 1 83 ? 4.465 -9.645 9.216 1.00 53.53 83 ASP A O 1
ATOM 620 N N . VAL A 1 84 ? 4.411 -8.253 7.473 1.00 50.34 84 VAL A N 1
ATOM 621 C CA . VAL A 1 84 ? 5.528 -7.400 7.917 1.00 50.34 84 VAL A CA 1
ATOM 622 C C . VAL A 1 84 ? 4.967 -6.002 8.176 1.00 50.34 84 VAL A C 1
ATOM 624 O O . VAL A 1 84 ? 4.121 -5.545 7.416 1.00 50.34 84 VAL A O 1
ATOM 627 N N . ASP A 1 85 ? 5.413 -5.327 9.248 1.00 52.06 85 ASP A N 1
ATOM 628 C CA . ASP A 1 85 ? 4.776 -4.098 9.758 1.00 52.06 85 ASP A CA 1
ATOM 629 C C . ASP A 1 85 ? 4.444 -3.093 8.639 1.00 52.06 85 ASP A C 1
ATOM 631 O O . ASP A 1 85 ? 5.357 -2.674 7.905 1.00 52.06 85 ASP A O 1
ATOM 635 N N . PRO A 1 86 ? 3.166 -2.689 8.507 1.00 45.81 86 PRO A N 1
ATOM 636 C CA . PRO A 1 86 ? 2.767 -1.838 7.410 1.00 45.81 86 PRO A CA 1
ATOM 637 C C . PRO A 1 86 ? 3.261 -0.409 7.629 1.00 45.81 86 PRO A C 1
ATOM 639 O O . PRO A 1 86 ? 3.373 0.073 8.758 1.00 45.81 86 PRO A O 1
ATOM 642 N N . VAL A 1 87 ? 3.585 0.283 6.535 1.00 49.25 87 VAL A N 1
ATOM 643 C CA . VAL A 1 87 ? 4.082 1.664 6.616 1.00 49.25 87 VAL A CA 1
ATOM 644 C C . VAL A 1 87 ? 2.900 2.625 6.716 1.00 49.25 87 VAL A C 1
ATOM 646 O O . VAL A 1 87 ? 2.083 2.697 5.801 1.00 49.25 87 VAL A O 1
ATOM 649 N N . GLU A 1 88 ? 2.835 3.370 7.819 1.00 53.75 88 GLU A N 1
ATOM 650 C CA . GLU A 1 88 ? 1.844 4.425 8.057 1.00 53.75 88 GLU A CA 1
ATOM 651 C C . GLU A 1 88 ? 2.265 5.754 7.401 1.00 53.75 88 GLU A C 1
ATOM 653 O O . GLU A 1 88 ? 3.441 6.133 7.406 1.00 53.75 88 GLU A O 1
ATOM 658 N N . GLY A 1 89 ? 1.297 6.492 6.848 1.00 40.78 89 GLY A N 1
ATOM 659 C CA . GLY A 1 89 ? 1.520 7.832 6.302 1.00 40.78 89 GLY A CA 1
ATOM 660 C C . GLY A 1 89 ? 1.664 8.915 7.385 1.00 40.78 89 GLY A C 1
ATOM 661 O O . GLY A 1 89 ? 0.995 8.851 8.419 1.00 40.78 89 GLY A O 1
ATOM 662 N N . PRO A 1 90 ? 2.507 9.947 7.175 1.00 35.94 90 PRO A N 1
ATOM 663 C CA . PRO A 1 90 ? 2.684 11.010 8.156 1.00 35.94 90 PRO A CA 1
ATOM 664 C C . PRO A 1 90 ? 1.492 11.976 8.179 1.00 35.94 90 PRO A C 1
ATOM 666 O O . PRO A 1 90 ? 1.236 12.689 7.208 1.00 35.94 90 PRO A O 1
ATOM 669 N N . ALA A 1 91 ? 0.845 12.098 9.339 1.00 35.09 91 ALA A N 1
ATOM 670 C CA . ALA A 1 91 ? 0.039 13.273 9.657 1.00 35.09 91 ALA A CA 1
ATOM 671 C C . ALA A 1 91 ? 0.938 14.529 9.703 1.00 35.09 91 ALA A C 1
ATOM 673 O O . ALA A 1 91 ? 2.093 14.463 10.131 1.00 35.09 91 ALA A O 1
ATOM 674 N N . ASN A 1 92 ? 0.418 15.688 9.281 1.00 32.38 92 ASN A N 1
ATOM 675 C CA . ASN A 1 92 ? 1.169 16.951 9.260 1.00 32.38 92 ASN A CA 1
ATOM 676 C C . ASN A 1 92 ? 1.566 17.406 10.682 1.00 32.38 92 ASN A C 1
ATOM 678 O O . ASN A 1 92 ? 0.814 18.099 11.364 1.00 32.38 92 ASN A O 1
ATOM 682 N N . GLY A 1 93 ? 2.775 17.043 11.111 1.00 31.36 93 GLY A N 1
ATOM 683 C CA . GLY A 1 93 ? 3.362 17.433 12.392 1.00 31.36 93 GLY A CA 1
ATOM 684 C C . GLY A 1 93 ? 4.810 16.957 12.495 1.00 31.36 93 GLY A C 1
ATOM 685 O O . GLY A 1 93 ? 5.097 15.765 12.442 1.00 31.36 93 GLY A O 1
ATOM 686 N N . THR A 1 94 ? 5.754 17.889 12.608 1.00 31.08 94 THR A N 1
ATOM 687 C CA . THR A 1 94 ? 7.192 17.594 12.542 1.00 31.08 94 THR A CA 1
ATOM 688 C C . THR A 1 94 ? 7.745 16.958 13.822 1.00 31.08 94 THR A C 1
ATOM 690 O O . THR A 1 94 ? 8.117 17.697 14.730 1.00 31.08 94 THR A O 1
ATOM 693 N N . THR A 1 95 ? 7.926 15.632 13.831 1.00 28.23 95 THR A N 1
ATOM 694 C CA . THR A 1 95 ? 9.140 14.954 14.352 1.00 28.23 95 THR A CA 1
ATOM 695 C C . THR A 1 95 ? 9.169 13.474 13.949 1.00 28.23 95 THR A C 1
ATOM 697 O O . THR A 1 95 ? 8.469 12.637 14.508 1.00 28.23 95 THR A O 1
ATOM 700 N N . THR A 1 96 ? 10.035 13.131 12.996 1.00 28.72 96 THR A N 1
ATOM 701 C CA . THR A 1 96 ? 10.210 11.758 12.498 1.00 28.72 96 THR A CA 1
ATOM 702 C C . THR A 1 96 ? 11.255 10.996 13.319 1.00 28.72 96 THR A C 1
ATOM 704 O O . THR A 1 96 ? 12.434 11.350 13.286 1.00 28.72 96 THR A O 1
ATOM 707 N N . ARG A 1 97 ? 10.865 9.891 13.964 1.00 28.08 97 ARG A N 1
ATOM 708 C CA . ARG A 1 97 ? 11.764 8.757 14.243 1.00 28.08 97 ARG A CA 1
ATOM 709 C C . ARG A 1 97 ? 10.952 7.462 14.188 1.00 28.08 97 ARG A C 1
ATOM 711 O O . ARG A 1 97 ? 10.217 7.165 15.118 1.00 28.08 97 ARG A O 1
ATOM 718 N N . TRP A 1 98 ? 11.106 6.733 13.087 1.00 35.50 98 TRP A N 1
ATOM 719 C CA . TRP A 1 98 ? 10.482 5.436 12.838 1.00 35.50 98 TRP A CA 1
ATOM 720 C C . TRP A 1 98 ? 11.585 4.430 12.518 1.00 35.50 98 TRP A C 1
ATOM 722 O O . TRP A 1 98 ? 12.366 4.691 11.605 1.00 35.50 98 TRP A O 1
ATOM 732 N N . ASP A 1 99 ? 11.598 3.321 13.254 1.00 24.72 99 ASP A N 1
ATOM 733 C CA . ASP A 1 99 ? 12.365 2.091 13.014 1.00 24.72 99 ASP A CA 1
ATOM 734 C C . ASP A 1 99 ? 11.448 0.893 13.433 1.00 24.72 99 ASP A C 1
ATOM 736 O O . ASP A 1 99 ? 10.232 1.017 13.325 1.00 24.72 99 ASP A O 1
ATOM 740 N N . VAL A 1 100 ? 11.965 -0.270 13.858 1.00 27.23 100 VAL A N 1
ATOM 741 C CA . VAL A 1 100 ? 11.488 -1.610 13.394 1.00 27.23 100 VAL A CA 1
ATOM 742 C C . VAL A 1 100 ? 11.161 -2.628 14.540 1.00 27.23 100 VAL A C 1
ATOM 744 O O . VAL A 1 100 ? 11.624 -2.400 15.657 1.00 27.23 100 VAL A O 1
ATOM 747 N N . ALA A 1 101 ? 10.361 -3.723 14.412 1.00 30.92 101 ALA A N 1
ATOM 748 C CA . ALA A 1 101 ? 9.890 -4.525 13.248 1.00 30.92 101 ALA A CA 1
ATOM 749 C C . ALA A 1 101 ? 8.509 -5.250 13.377 1.00 30.92 101 ALA A C 1
ATOM 751 O O . ALA A 1 101 ? 8.196 -5.776 14.439 1.00 30.92 101 ALA A O 1
ATOM 752 N N . GLY A 1 102 ? 7.878 -5.513 12.213 1.00 26.20 102 GLY A N 1
ATOM 753 C CA . GLY A 1 102 ? 7.467 -6.850 11.721 1.00 26.20 102 GLY A CA 1
ATOM 754 C C . GLY A 1 102 ? 6.232 -7.557 12.308 1.00 26.20 102 GLY A C 1
ATOM 755 O O . GLY A 1 102 ? 6.375 -8.287 13.280 1.00 26.20 102 GLY A O 1
ATOM 756 N N . GLY A 1 103 ? 5.068 -7.474 11.639 1.00 51.16 103 GLY A N 1
ATOM 757 C CA . GLY A 1 103 ? 3.944 -8.412 11.842 1.00 51.16 103 GLY A CA 1
ATOM 758 C C . GLY A 1 103 ? 3.384 -8.447 13.260 1.00 51.16 103 GLY A C 1
ATOM 759 O O . GLY A 1 103 ? 2.874 -9.475 13.701 1.00 51.16 103 GLY A O 1
ATOM 760 N N . ALA A 1 104 ? 3.580 -7.362 14.007 1.00 55.31 104 ALA A N 1
ATOM 761 C CA . ALA A 1 104 ? 3.652 -7.451 15.454 1.00 55.31 104 ALA A CA 1
ATOM 762 C C . ALA A 1 104 ? 2.316 -7.164 16.143 1.00 55.31 104 ALA A C 1
ATOM 764 O O . ALA A 1 104 ? 1.615 -6.214 15.782 1.00 55.31 104 ALA A O 1
ATOM 765 N N . THR A 1 105 ? 2.059 -7.928 17.207 1.00 66.19 105 THR A N 1
ATOM 766 C CA . THR A 1 105 ? 1.102 -7.619 18.274 1.00 66.19 105 THR A CA 1
ATOM 767 C C . THR A 1 105 ? 1.070 -6.124 18.574 1.00 66.19 105 THR A C 1
ATOM 769 O O . THR A 1 105 ? 2.104 -5.507 18.858 1.00 66.19 105 THR A O 1
ATOM 772 N N . ARG A 1 106 ? -0.122 -5.541 18.506 1.00 82.38 106 ARG A N 1
ATOM 773 C CA . ARG A 1 106 ? -0.397 -4.152 18.851 1.00 82.38 106 ARG A CA 1
ATOM 774 C C . ARG A 1 106 ? -1.101 -4.098 20.188 1.00 82.38 106 ARG A C 1
ATOM 776 O O . ARG A 1 106 ? -2.176 -4.661 20.350 1.00 82.38 106 ARG A O 1
ATOM 783 N N . TYR A 1 107 ? -0.525 -3.356 21.119 1.00 87.50 107 TYR A N 1
ATOM 784 C CA . TYR A 1 107 ? -1.064 -3.201 22.459 1.00 87.50 107 TYR A CA 1
ATOM 785 C C . TYR A 1 107 ? -1.970 -1.973 22.551 1.00 87.50 107 TYR A C 1
ATOM 787 O O . TYR A 1 107 ? -1.631 -0.919 22.011 1.00 87.50 107 TYR A O 1
ATOM 795 N N . VAL A 1 108 ? -3.075 -2.070 23.283 1.00 90.38 108 VAL A N 1
ATOM 796 C CA . VAL A 1 108 ? -3.856 -0.909 23.745 1.00 90.38 108 VAL A CA 1
ATOM 797 C C . VAL A 1 108 ? -3.773 -0.825 25.266 1.00 90.38 108 VAL A C 1
ATOM 799 O O . VAL A 1 108 ? -3.653 -1.851 25.933 1.00 90.38 108 VAL A O 1
ATOM 802 N N . TYR A 1 109 ? -3.789 0.384 25.824 1.00 90.69 109 TYR A N 1
ATOM 803 C CA . TYR A 1 109 ? -3.772 0.586 27.273 1.00 90.69 109 TYR A CA 1
ATOM 804 C C . TYR A 1 109 ? -5.172 0.928 27.771 1.00 90.69 109 TYR A C 1
ATOM 806 O O . TYR A 1 109 ? -5.823 1.813 27.211 1.00 90.69 109 TYR A O 1
ATOM 814 N N . VAL A 1 110 ? -5.603 0.249 28.829 1.00 91.06 110 VAL A N 1
ATOM 815 C CA . VAL A 1 110 ? -6.870 0.494 29.524 1.00 91.06 110 VAL A CA 1
ATOM 816 C C . VAL A 1 110 ? -6.617 0.753 31.004 1.00 91.06 110 VAL A C 1
ATOM 818 O O . VAL A 1 110 ? -5.641 0.257 31.567 1.00 91.06 110 VAL A O 1
ATOM 821 N N . VAL A 1 111 ? -7.496 1.525 31.633 1.00 89.69 111 VAL A N 1
ATOM 822 C CA . VAL A 1 111 ? -7.488 1.849 33.061 1.00 89.69 111 VAL A CA 1
ATOM 823 C C . VAL A 1 111 ? -8.882 1.629 33.620 1.00 89.69 111 VAL A C 1
ATOM 825 O O . VAL A 1 111 ? -9.851 2.124 33.061 1.00 89.69 111 VAL A O 1
ATOM 828 N N . ASP A 1 112 ? -8.966 0.932 34.744 1.00 86.06 112 ASP A N 1
ATOM 829 C CA . ASP A 1 112 ? -10.130 0.937 35.623 1.00 86.06 112 ASP A CA 1
ATOM 830 C C . ASP A 1 112 ? -9.972 2.124 36.598 1.00 86.06 112 ASP A C 1
ATOM 832 O O . ASP A 1 112 ? -9.130 2.053 37.505 1.00 86.06 112 ASP A O 1
ATOM 836 N N . PRO A 1 113 ? -10.719 3.234 36.422 1.00 81.06 113 PRO A N 1
ATOM 837 C CA . PRO A 1 113 ? -10.597 4.422 37.265 1.00 81.06 113 PRO A CA 1
ATOM 838 C C . PRO A 1 113 ? -11.214 4.225 38.660 1.00 81.06 113 PRO A C 1
ATOM 840 O O . PRO A 1 113 ? -10.969 5.029 39.557 1.00 81.06 113 PRO A O 1
ATOM 843 N N . VAL A 1 114 ? -12.005 3.165 38.869 1.00 81.12 114 VAL A N 1
ATOM 844 C CA . VAL A 1 114 ? -12.618 2.827 40.164 1.00 81.12 114 VAL A CA 1
ATOM 845 C C . VAL A 1 114 ? -11.626 2.059 41.043 1.00 81.12 114 VAL A C 1
ATOM 847 O O . VAL A 1 114 ? -11.619 2.227 42.265 1.00 81.12 114 VAL A O 1
ATOM 850 N N . ARG A 1 115 ? -10.776 1.226 40.430 1.00 79.69 115 ARG A N 1
ATOM 851 C CA . ARG A 1 115 ? -9.724 0.436 41.094 1.00 79.69 115 ARG A CA 1
ATOM 852 C C . ARG A 1 115 ? -8.326 1.068 41.026 1.00 79.69 115 ARG A C 1
ATOM 854 O O . ARG A 1 115 ? -7.424 0.537 41.668 1.00 79.69 115 ARG A O 1
ATOM 861 N N . ASP A 1 116 ? -8.160 2.172 40.292 1.00 80.81 116 ASP A N 1
ATOM 862 C CA . ASP A 1 116 ? -6.878 2.855 40.024 1.00 80.81 116 ASP A CA 1
ATOM 863 C C . ASP A 1 116 ? -5.808 1.889 39.472 1.00 80.81 116 ASP A C 1
ATOM 865 O O . ASP A 1 116 ? -4.661 1.833 39.919 1.00 80.81 116 ASP A O 1
ATOM 869 N N . SER A 1 117 ? -6.221 1.050 38.516 1.00 83.69 117 SER A N 1
ATOM 870 C CA . SER A 1 117 ? -5.385 -0.012 37.947 1.00 83.69 117 SER A CA 1
ATOM 871 C C . SER A 1 117 ? -5.448 -0.012 36.427 1.00 83.69 117 SER A C 1
ATOM 873 O O . SER A 1 117 ? -6.540 -0.050 35.862 1.00 83.69 117 SER A O 1
ATOM 875 N N . GLY A 1 118 ? -4.291 -0.020 35.762 1.00 86.88 118 GLY A N 1
ATOM 876 C CA . GLY A 1 118 ? -4.201 -0.082 34.304 1.00 86.88 118 GLY A CA 1
ATOM 877 C C . GLY A 1 118 ? -3.474 -1.315 33.780 1.00 86.88 118 GLY A C 1
ATOM 878 O O . GLY A 1 118 ? -2.612 -1.880 34.453 1.00 86.88 118 GLY A O 1
ATOM 879 N N . ALA A 1 119 ? -3.828 -1.724 32.564 1.00 89.31 119 ALA A N 1
ATOM 880 C CA . ALA A 1 119 ? -3.296 -2.901 31.892 1.00 89.31 119 ALA A CA 1
ATOM 881 C C . ALA A 1 119 ? -3.087 -2.640 30.394 1.00 89.31 119 ALA A C 1
ATOM 883 O O . ALA A 1 119 ? -3.822 -1.883 29.761 1.00 89.31 119 ALA A O 1
ATOM 884 N N . TRP A 1 120 ? -2.091 -3.311 29.817 1.00 90.38 120 TRP A N 1
ATOM 885 C CA . TRP A 1 120 ? -1.917 -3.395 28.370 1.00 90.38 120 TRP A CA 1
ATOM 886 C C . TRP A 1 120 ? -2.586 -4.666 27.845 1.00 90.38 120 TRP A C 1
ATOM 888 O O . TRP A 1 120 ? -2.297 -5.759 28.330 1.00 90.38 120 TRP A O 1
ATOM 898 N N . LEU A 1 121 ? -3.448 -4.523 26.840 1.00 89.25 121 LEU A N 1
ATOM 899 C CA . LEU A 1 121 ? -4.142 -5.623 26.172 1.00 89.25 121 LEU A CA 1
ATOM 900 C C . LEU A 1 121 ? -3.502 -5.894 24.808 1.00 89.25 121 LEU A C 1
ATOM 902 O O . LEU A 1 121 ? -3.193 -4.954 24.078 1.00 89.25 121 LEU A O 1
ATOM 906 N N . THR A 1 122 ? -3.328 -7.169 24.468 1.00 88.75 122 THR A N 1
ATOM 907 C CA . THR A 1 122 ? -3.039 -7.652 23.103 1.00 88.75 122 THR A CA 1
ATOM 908 C C . THR A 1 122 ? -4.332 -7.713 22.282 1.00 88.75 122 THR A C 1
ATOM 910 O O . THR A 1 122 ? -5.417 -7.668 22.860 1.00 88.75 122 THR A O 1
ATOM 913 N N . GLU A 1 123 ? -4.253 -7.847 20.955 1.00 84.62 123 GLU A N 1
ATOM 914 C CA . GLU A 1 123 ? -5.434 -8.159 20.140 1.00 84.62 123 GLU A CA 1
ATOM 915 C C . GLU A 1 123 ? -6.100 -9.467 20.607 1.00 84.62 123 GLU A C 1
ATOM 917 O O . GLU A 1 123 ? -5.416 -10.481 20.762 1.00 84.62 123 GLU A O 1
ATOM 922 N N . SER A 1 124 ? -7.428 -9.464 20.764 1.00 85.88 124 SER A N 1
ATOM 923 C CA . SER A 1 124 ? -8.220 -10.687 20.971 1.00 85.88 124 SER A CA 1
ATOM 924 C C . SER A 1 124 ? -8.402 -11.461 19.664 1.00 85.88 124 SER A C 1
ATOM 926 O O . SER A 1 124 ? -8.357 -12.689 19.652 1.00 85.88 124 SER A O 1
ATOM 928 N N . TYR A 1 125 ? -8.609 -10.748 18.550 1.00 78.38 125 TYR A N 1
ATOM 929 C CA . TYR A 1 125 ? -8.709 -11.324 17.208 1.00 78.38 125 TYR A CA 1
ATOM 930 C C . TYR A 1 125 ? -8.419 -10.290 16.108 1.00 78.38 125 TYR A C 1
ATOM 932 O O . TYR A 1 125 ? -8.468 -9.077 16.333 1.00 78.38 125 TYR A O 1
ATOM 940 N N . GLN A 1 126 ? -8.135 -10.784 14.898 1.00 84.88 126 GLN A N 1
ATOM 941 C CA . GLN A 1 126 ? -7.915 -9.974 13.696 1.00 84.88 126 GLN A CA 1
ATOM 942 C C . GLN A 1 126 ? -8.764 -10.501 12.529 1.00 84.88 126 GLN A C 1
ATOM 944 O O . GLN A 1 126 ? -8.819 -11.712 12.303 1.00 84.88 126 GLN A O 1
ATOM 949 N N . LEU A 1 127 ? -9.426 -9.599 11.797 1.00 80.44 127 LEU A N 1
ATOM 950 C CA . LEU A 1 127 ? -10.272 -9.920 10.637 1.00 80.44 127 LEU A CA 1
ATOM 951 C C . LEU A 1 127 ? -9.860 -9.102 9.408 1.00 80.44 127 LEU A C 1
ATOM 953 O O . LEU A 1 127 ? -9.446 -7.950 9.542 1.00 80.44 127 LEU A O 1
ATOM 957 N N . HIS A 1 128 ? -10.050 -9.654 8.209 1.00 82.06 128 HIS A N 1
ATOM 958 C CA . HIS A 1 128 ? -9.848 -8.945 6.943 1.00 82.06 128 HIS A CA 1
ATOM 959 C C . HIS A 1 128 ? -10.967 -9.192 5.923 1.00 82.06 128 HIS A C 1
ATOM 961 O O . HIS A 1 128 ? -11.571 -10.260 5.900 1.00 82.06 128 HIS A O 1
ATOM 967 N N . ASP A 1 129 ? -11.201 -8.216 5.045 1.00 77.75 129 ASP A N 1
ATOM 968 C CA . ASP A 1 129 ? -12.114 -8.308 3.899 1.00 77.75 129 ASP A CA 1
ATOM 969 C C . ASP A 1 129 ? -11.431 -7.713 2.655 1.00 77.75 129 ASP A C 1
ATOM 971 O O . ASP A 1 129 ? -11.235 -6.497 2.558 1.00 77.75 129 ASP A O 1
ATOM 975 N N . GLY A 1 130 ? -11.002 -8.586 1.737 1.00 83.38 130 GLY A N 1
ATOM 976 C CA . GLY A 1 130 ? -10.224 -8.257 0.535 1.00 83.38 130 GLY A CA 1
ATOM 977 C C . GLY A 1 130 ? -9.142 -9.296 0.210 1.00 83.38 130 GLY A C 1
ATOM 978 O O . GLY A 1 130 ? -9.074 -10.338 0.861 1.00 83.38 130 GLY A O 1
ATOM 979 N N . ASP A 1 131 ? -8.302 -9.004 -0.791 1.00 82.62 131 ASP A N 1
ATOM 980 C CA . ASP A 1 131 ? -7.197 -9.877 -1.233 1.00 82.62 131 ASP A CA 1
ATOM 981 C C . ASP A 1 131 ? -5.863 -9.435 -0.600 1.00 82.62 131 ASP A C 1
ATOM 983 O O . ASP A 1 131 ? -5.532 -8.245 -0.629 1.00 82.62 131 ASP A O 1
ATOM 987 N N . TYR A 1 132 ? -5.049 -10.380 -0.125 1.00 83.88 132 TYR A N 1
ATOM 988 C CA . TYR A 1 132 ? -3.736 -10.136 0.481 1.00 83.88 132 TYR A CA 1
ATOM 989 C C . TYR A 1 132 ? -2.758 -9.459 -0.492 1.00 83.88 132 TYR A C 1
ATOM 991 O O . TYR A 1 132 ? -2.085 -8.502 -0.136 1.00 83.88 132 TYR A O 1
ATOM 999 N N . LEU A 1 133 ? -2.662 -9.907 -1.747 1.00 86.88 133 LEU A N 1
ATOM 1000 C CA . LEU A 1 133 ? -1.764 -9.309 -2.754 1.00 86.88 133 LEU A CA 1
ATOM 1001 C C . LEU A 1 133 ? -2.401 -8.133 -3.517 1.00 86.88 133 LEU A C 1
ATOM 1003 O O . LEU A 1 133 ? -1.800 -7.572 -4.449 1.00 86.88 133 LEU A O 1
ATOM 1007 N N . GLY A 1 134 ? -3.616 -7.748 -3.128 1.00 86.62 134 GLY A N 1
ATOM 1008 C CA . GLY A 1 134 ? -4.365 -6.620 -3.661 1.00 86.62 134 GLY A CA 1
ATOM 1009 C C . GLY A 1 134 ? -4.526 -5.529 -2.615 1.00 86.62 134 GLY A C 1
ATOM 1010 O O . GLY A 1 134 ? -3.577 -4.799 -2.316 1.00 86.62 134 GLY A O 1
ATOM 1011 N N . THR A 1 135 ? -5.751 -5.407 -2.118 1.00 83.38 135 THR A N 1
ATOM 1012 C CA . THR A 1 135 ? -6.147 -4.493 -1.052 1.00 83.38 135 THR A CA 1
ATOM 1013 C C . THR A 1 135 ? -7.212 -5.150 -0.183 1.00 83.38 135 THR A C 1
ATOM 1015 O O . THR A 1 135 ? -8.010 -5.959 -0.673 1.00 83.38 135 THR A O 1
ATOM 1018 N N . ARG A 1 136 ? -7.204 -4.805 1.105 1.00 81.81 136 ARG A N 1
ATOM 1019 C CA . ARG A 1 136 ? -8.144 -5.305 2.103 1.00 81.81 136 ARG A CA 1
ATOM 1020 C C . ARG A 1 136 ? -8.461 -4.235 3.140 1.00 81.81 136 ARG A C 1
ATOM 1022 O O . ARG A 1 136 ? -7.626 -3.395 3.482 1.00 81.81 136 ARG A O 1
ATOM 1029 N N . HIS A 1 137 ? -9.668 -4.310 3.682 1.00 80.75 137 HIS A N 1
ATOM 1030 C CA . HIS A 1 137 ? -9.963 -3.712 4.976 1.00 80.75 137 HIS A CA 1
ATOM 1031 C C . HIS A 1 137 ? -9.488 -4.677 6.063 1.00 80.75 137 HIS A C 1
ATOM 1033 O O . HIS A 1 137 ? -9.645 -5.888 5.914 1.00 80.75 137 HIS A O 1
ATOM 1039 N N . HIS A 1 138 ? -8.921 -4.153 7.145 1.00 84.62 138 HIS A N 1
ATOM 1040 C CA . HIS A 1 138 ? -8.411 -4.944 8.260 1.00 84.62 138 HIS A CA 1
ATOM 1041 C C . HIS A 1 138 ? -8.935 -4.395 9.592 1.00 84.62 138 HIS A C 1
ATOM 1043 O O . HIS A 1 138 ? -9.059 -3.178 9.761 1.00 84.62 138 HIS A O 1
ATOM 1049 N N . ILE A 1 139 ? -9.253 -5.296 10.522 1.00 82.75 139 ILE A N 1
ATOM 1050 C CA . ILE A 1 139 ? -9.753 -5.008 11.869 1.00 82.75 139 ILE A CA 1
ATOM 1051 C C . ILE A 1 139 ? -8.833 -5.690 12.879 1.00 82.75 139 ILE A C 1
ATOM 1053 O O . ILE A 1 139 ? -8.659 -6.906 12.827 1.00 82.75 139 ILE A O 1
ATOM 1057 N N . ARG A 1 140 ? -8.320 -4.923 13.845 1.00 88.06 140 ARG A N 1
ATOM 1058 C CA . ARG A 1 140 ? -7.790 -5.443 15.115 1.00 88.06 140 ARG A CA 1
ATOM 1059 C C . ARG A 1 140 ? -8.792 -5.158 16.220 1.00 88.06 140 ARG A C 1
ATOM 1061 O O . ARG A 1 140 ? -9.171 -3.998 16.395 1.00 88.06 140 ARG A O 1
ATOM 1068 N N . ALA A 1 141 ? -9.212 -6.192 16.940 1.00 86.00 141 ALA A N 1
ATOM 1069 C CA . ALA A 1 141 ? -10.200 -6.085 18.005 1.00 86.00 141 ALA A CA 1
ATOM 1070 C C . ALA A 1 141 ? -9.577 -6.322 19.386 1.00 86.00 141 ALA A C 1
ATOM 1072 O O . ALA A 1 141 ? -8.762 -7.228 19.570 1.00 86.00 141 ALA A O 1
ATOM 1073 N N . TYR A 1 142 ? -10.013 -5.515 20.348 1.00 90.75 142 TYR A N 1
ATOM 1074 C CA . TYR A 1 142 ? -9.633 -5.553 21.754 1.00 90.75 142 TYR A CA 1
ATOM 1075 C C . TYR A 1 142 ? -10.899 -5.673 22.589 1.00 90.75 142 TYR A C 1
ATOM 1077 O O . TYR A 1 142 ? -11.787 -4.826 22.493 1.00 90.75 142 TYR A O 1
ATOM 1085 N N . GLU A 1 143 ? -10.994 -6.731 23.379 1.00 90.19 143 GLU A N 1
ATOM 1086 C CA . GLU A 1 143 ? -12.163 -7.007 24.210 1.00 90.19 143 GLU A CA 1
ATOM 1087 C C . GLU A 1 143 ? -11.962 -6.459 25.623 1.00 90.19 143 GLU A C 1
ATOM 1089 O O . GLU A 1 143 ? -10.830 -6.251 26.071 1.00 90.19 143 GLU A O 1
ATOM 1094 N N . ALA A 1 144 ? -13.067 -6.225 26.330 1.00 87.19 144 ALA A N 1
ATOM 1095 C CA . ALA A 1 144 ? -13.011 -5.796 27.717 1.00 87.19 144 ALA A CA 1
ATOM 1096 C C . ALA A 1 144 ? -12.231 -6.803 28.592 1.00 87.19 144 ALA A C 1
ATOM 1098 O O . ALA A 1 144 ? -12.449 -8.012 28.485 1.00 87.19 144 ALA A O 1
ATOM 1099 N N . PRO A 1 145 ? -11.343 -6.343 29.497 1.00 82.56 145 PRO A N 1
ATOM 1100 C CA . PRO A 1 145 ? -10.530 -7.235 30.328 1.00 82.56 145 PRO A CA 1
ATOM 1101 C C . PRO A 1 145 ? -11.326 -7.938 31.439 1.00 82.56 145 PRO A C 1
ATOM 1103 O O . PRO A 1 145 ? -10.775 -8.798 32.129 1.00 82.56 145 PRO A O 1
ATOM 1106 N N . ARG A 1 146 ? -12.593 -7.560 31.652 1.00 80.69 146 ARG A N 1
ATOM 1107 C CA . ARG A 1 146 ? -13.475 -8.108 32.685 1.00 80.69 146 ARG A CA 1
ATOM 1108 C C . ARG A 1 146 ? -14.731 -8.704 32.066 1.00 80.69 146 ARG A C 1
ATOM 1110 O O . ARG A 1 146 ? -15.342 -8.095 31.199 1.00 80.69 146 ARG A O 1
ATOM 1117 N N . GLU A 1 147 ? -15.149 -9.860 32.577 1.00 74.50 147 GLU A N 1
ATOM 1118 C CA . GLU A 1 147 ? -16.327 -10.601 32.096 1.00 74.50 147 GLU A CA 1
ATOM 1119 C C . GLU A 1 147 ? -17.669 -9.882 32.354 1.00 74.50 147 GLU A C 1
ATOM 1121 O O . GLU A 1 147 ? -18.680 -10.239 31.751 1.00 74.50 147 GLU A O 1
ATOM 1126 N N . ASP A 1 148 ? -17.700 -8.890 33.255 1.00 78.00 148 ASP A N 1
ATOM 1127 C CA . ASP A 1 148 ? -18.876 -8.056 33.536 1.00 78.00 148 ASP A CA 1
ATOM 1128 C C . ASP A 1 148 ? -18.981 -6.811 32.634 1.00 78.00 148 ASP A C 1
ATOM 1130 O O . ASP A 1 148 ? -20.040 -6.183 32.578 1.00 78.00 148 ASP A O 1
ATOM 1134 N N . GLU A 1 149 ? -17.933 -6.494 31.870 1.00 80.75 149 GLU A N 1
ATOM 1135 C CA . GLU A 1 149 ? -17.947 -5.456 30.844 1.00 80.75 149 GLU A CA 1
ATOM 1136 C C . GLU A 1 149 ? -18.203 -6.038 29.451 1.00 80.75 149 GLU A C 1
ATOM 1138 O O . GLU A 1 149 ? -17.632 -7.048 29.047 1.00 80.75 149 GLU A O 1
ATOM 1143 N N . GLN A 1 150 ? -19.048 -5.360 28.673 1.00 86.56 150 GLN A N 1
ATOM 1144 C CA . GLN A 1 150 ? -19.417 -5.784 27.323 1.00 86.56 150 GLN A CA 1
ATOM 1145 C C . GLN A 1 150 ? -19.106 -4.682 26.314 1.00 86.56 150 GLN A C 1
ATOM 1147 O O . GLN A 1 150 ? -19.983 -3.920 25.898 1.00 86.56 150 GLN A O 1
ATOM 1152 N N . TRP A 1 151 ? -17.832 -4.589 25.937 1.00 87.12 151 TRP A N 1
ATOM 1153 C CA . TRP A 1 151 ? -17.371 -3.731 24.853 1.00 87.12 151 TRP A CA 1
ATOM 1154 C C . TRP A 1 151 ? -16.237 -4.376 24.049 1.00 87.12 151 TRP A C 1
ATOM 1156 O O . TRP A 1 151 ? -15.461 -5.187 24.559 1.00 87.12 151 TRP A O 1
ATOM 1166 N N . VAL A 1 152 ? -16.144 -3.979 22.779 1.00 87.38 152 VAL A N 1
ATOM 1167 C CA . VAL A 1 152 ? -15.039 -4.292 21.870 1.00 87.38 152 VAL A CA 1
ATOM 1168 C C . VAL A 1 152 ? -14.550 -2.992 21.239 1.00 87.38 152 VAL A C 1
ATOM 1170 O O . VAL A 1 152 ? -15.295 -2.322 20.520 1.00 87.38 152 VAL A O 1
ATOM 1173 N N . ALA A 1 153 ? -13.296 -2.631 21.497 1.00 90.50 153 ALA A N 1
ATOM 1174 C CA . ALA A 1 153 ? -12.620 -1.524 20.836 1.00 90.50 153 ALA A CA 1
ATOM 1175 C C . ALA A 1 153 ? -11.908 -2.041 19.585 1.00 90.50 153 ALA A C 1
ATOM 1177 O O . ALA A 1 153 ? -11.286 -3.103 19.600 1.00 90.50 153 ALA A O 1
ATOM 1178 N N . MET A 1 154 ? -11.996 -1.296 18.488 1.00 88.00 154 MET A N 1
ATOM 1179 C CA . MET A 1 154 ? -11.471 -1.708 17.193 1.00 88.00 154 MET A CA 1
ATOM 1180 C C . MET A 1 154 ? -10.592 -0.629 16.572 1.00 88.00 154 MET A C 1
ATOM 1182 O O . MET A 1 154 ? -10.953 0.549 16.481 1.00 88.00 154 MET A O 1
ATOM 1186 N N . GLN A 1 155 ? -9.446 -1.075 16.073 1.00 88.25 155 GLN A N 1
ATOM 1187 C CA . GLN A 1 155 ? -8.677 -0.373 15.058 1.00 88.25 155 GLN A CA 1
ATOM 1188 C C . GLN A 1 155 ? -9.075 -0.942 13.702 1.00 88.25 155 GLN A C 1
ATOM 1190 O O . GLN A 1 155 ? -8.843 -2.120 13.431 1.00 88.25 155 GLN A O 1
ATOM 1195 N N . THR A 1 156 ? -9.660 -0.104 12.852 1.00 84.81 156 THR A N 1
ATOM 1196 C CA . THR A 1 156 ? -10.033 -0.472 11.485 1.00 84.81 156 THR A CA 1
ATOM 1197 C C . THR A 1 156 ? -9.284 0.392 10.481 1.00 84.81 156 THR A C 1
ATOM 1199 O O . THR A 1 156 ? -9.284 1.623 10.577 1.00 84.81 156 THR A O 1
ATOM 1202 N N . HIS A 1 157 ? -8.632 -0.235 9.505 1.00 84.00 157 HIS A N 1
ATOM 1203 C CA . HIS A 1 157 ? -7.831 0.475 8.508 1.00 84.00 157 HIS A CA 1
ATOM 1204 C C . HIS A 1 157 ? -7.929 -0.163 7.124 1.00 84.00 157 HIS A C 1
ATOM 1206 O O . HIS A 1 157 ? -8.407 -1.289 6.975 1.00 84.00 157 HIS A O 1
ATOM 1212 N N . HIS A 1 158 ? -7.604 0.615 6.097 1.00 81.94 158 HIS A N 1
ATOM 1213 C CA . HIS A 1 158 ? -7.532 0.184 4.704 1.00 81.94 158 HIS A CA 1
ATOM 1214 C C . HIS A 1 158 ? -6.065 0.086 4.316 1.00 81.94 158 HIS A C 1
ATOM 1216 O O . HIS A 1 158 ? -5.285 1.001 4.599 1.00 81.94 158 HIS A O 1
ATOM 1222 N N . GLU A 1 159 ? -5.690 -1.016 3.683 1.00 82.31 159 GLU A N 1
ATOM 1223 C CA . GLU A 1 159 ? -4.315 -1.253 3.275 1.00 82.31 159 GLU A CA 1
ATOM 1224 C C . GLU A 1 159 ? -4.225 -1.974 1.932 1.00 82.31 159 GLU A C 1
ATOM 1226 O O . GLU A 1 159 ? -5.146 -2.662 1.480 1.00 82.31 159 GLU A O 1
ATOM 1231 N N . HIS A 1 160 ? -3.072 -1.819 1.290 1.00 87.38 160 HIS A N 1
ATOM 1232 C CA . HIS A 1 160 ? -2.747 -2.479 0.035 1.00 87.38 160 HIS A CA 1
ATOM 1233 C C . HIS A 1 160 ? -1.338 -3.063 0.065 1.00 87.38 160 HIS A C 1
ATOM 1235 O O . HIS A 1 160 ? -0.428 -2.512 0.688 1.00 87.38 160 HIS A O 1
ATOM 1241 N N . TRP A 1 161 ? -1.130 -4.154 -0.666 1.00 90.12 161 TRP A N 1
ATOM 1242 C CA . TRP A 1 161 ? 0.196 -4.741 -0.833 1.00 90.12 161 TRP A CA 1
ATOM 1243 C C . TRP A 1 161 ? 1.066 -3.882 -1.760 1.00 90.12 161 TRP A C 1
ATOM 1245 O O . TRP A 1 161 ? 0.733 -3.674 -2.931 1.00 90.12 161 TRP A O 1
ATOM 1255 N N . ASP A 1 162 ? 2.212 -3.400 -1.284 1.00 89.44 162 ASP A N 1
ATOM 1256 C CA . ASP A 1 162 ? 3.206 -2.703 -2.101 1.00 89.44 162 ASP A CA 1
ATOM 1257 C C . ASP A 1 162 ? 4.258 -3.695 -2.613 1.00 89.44 162 ASP A C 1
ATOM 1259 O O . ASP A 1 162 ? 5.184 -4.078 -1.899 1.00 89.44 162 ASP A O 1
ATOM 1263 N N . TRP A 1 163 ? 4.173 -4.054 -3.895 1.00 91.38 163 TRP A N 1
ATOM 1264 C CA . TRP A 1 163 ? 5.107 -4.977 -4.547 1.00 91.38 163 TRP A CA 1
ATOM 1265 C C . TRP A 1 163 ? 6.581 -4.535 -4.572 1.00 91.38 163 TRP A C 1
ATOM 1267 O O . TRP A 1 163 ? 7.450 -5.380 -4.771 1.00 91.38 163 TRP A O 1
ATOM 1277 N N . PHE A 1 164 ? 6.891 -3.248 -4.391 1.00 89.75 164 PHE A N 1
ATOM 1278 C CA . PHE A 1 164 ? 8.272 -2.746 -4.324 1.00 89.75 164 PHE A CA 1
ATOM 1279 C C . PHE A 1 164 ? 8.791 -2.626 -2.884 1.00 89.75 164 PHE A C 1
ATOM 1281 O O . PHE A 1 164 ? 10.000 -2.493 -2.683 1.00 89.75 164 PHE A O 1
ATOM 1288 N N . ARG A 1 165 ? 7.898 -2.681 -1.886 1.00 85.12 165 ARG A N 1
ATOM 1289 C CA . ARG A 1 165 ? 8.232 -2.721 -0.450 1.00 85.12 165 ARG A CA 1
ATOM 1290 C C . ARG A 1 165 ? 8.004 -4.091 0.200 1.00 85.12 165 ARG A C 1
ATOM 1292 O O . ARG A 1 165 ? 8.461 -4.271 1.328 1.00 85.12 165 ARG A O 1
ATOM 1299 N N . LEU A 1 166 ? 7.356 -5.019 -0.512 1.00 87.00 166 LEU A N 1
ATOM 1300 C CA . LEU A 1 166 ? 7.002 -6.386 -0.108 1.00 87.00 166 LEU A CA 1
ATOM 1301 C C . LEU A 1 166 ? 6.317 -6.446 1.267 1.00 87.00 166 LEU A C 1
ATOM 1303 O O . LEU A 1 166 ? 6.771 -7.148 2.165 1.00 87.00 166 LEU A O 1
ATOM 1307 N N . ARG A 1 167 ? 5.268 -5.633 1.427 1.00 81.25 167 ARG A N 1
ATOM 1308 C CA . ARG A 1 167 ? 4.471 -5.479 2.656 1.00 81.25 167 ARG A CA 1
ATOM 1309 C C . ARG A 1 16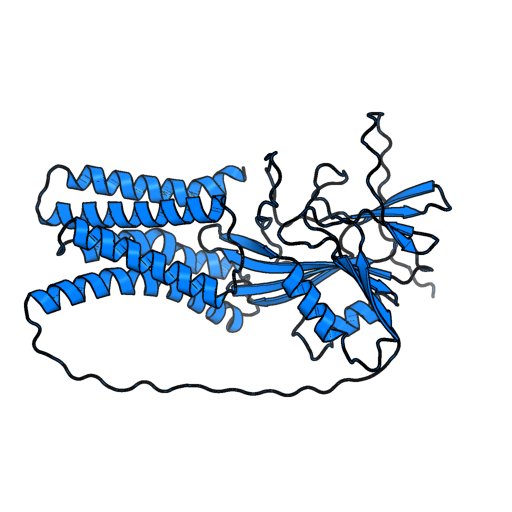7 ? 3.165 -4.745 2.367 1.00 81.25 167 ARG A C 1
ATOM 1311 O O . ARG A 1 167 ? 3.068 -4.064 1.341 1.00 81.25 167 ARG A O 1
ATOM 1318 N N . HIS A 1 168 ? 2.238 -4.760 3.315 1.00 82.56 168 HIS A N 1
ATOM 1319 C CA . HIS A 1 168 ? 1.105 -3.839 3.307 1.00 82.56 168 HIS A CA 1
ATOM 1320 C C . HIS A 1 168 ? 1.512 -2.380 3.604 1.00 82.56 168 HIS A C 1
ATOM 1322 O O . HIS A 1 168 ? 2.478 -2.096 4.310 1.00 82.56 168 HIS A O 1
ATOM 1328 N N . THR A 1 169 ? 0.795 -1.420 3.029 1.00 81.19 169 THR A N 1
ATOM 1329 C CA . THR A 1 169 ? 0.897 0.017 3.334 1.00 81.19 169 THR A CA 1
ATOM 1330 C C . THR A 1 169 ? -0.488 0.499 3.735 1.00 81.19 169 THR A C 1
ATOM 1332 O O . THR A 1 169 ? -1.449 0.190 3.034 1.00 81.19 169 THR A O 1
ATOM 1335 N N . VAL A 1 170 ? -0.595 1.226 4.852 1.00 78.25 170 VAL A N 1
ATOM 1336 C CA . VAL A 1 170 ? -1.888 1.740 5.325 1.00 78.25 170 VAL A CA 1
ATOM 1337 C C . VAL A 1 170 ? -2.209 3.039 4.601 1.00 78.25 170 VAL A C 1
ATOM 1339 O O . VAL A 1 170 ? -1.453 4.008 4.694 1.00 78.25 170 VAL A O 1
ATOM 1342 N N . ASP A 1 171 ? -3.353 3.067 3.925 1.00 69.81 171 ASP A N 1
ATOM 1343 C CA . ASP A 1 171 ? -3.853 4.249 3.221 1.00 69.81 171 ASP A CA 1
ATOM 1344 C C . ASP A 1 171 ? -4.585 5.198 4.175 1.00 69.81 171 ASP A C 1
ATOM 1346 O O . ASP A 1 171 ? -4.423 6.417 4.111 1.00 69.81 171 ASP A O 1
ATOM 1350 N N . GLY A 1 172 ? -5.364 4.638 5.103 1.00 70.50 172 GLY A N 1
ATOM 1351 C CA . GLY A 1 172 ? -6.164 5.404 6.050 1.00 70.50 172 GLY A CA 1
ATOM 1352 C C . GLY A 1 172 ? -7.060 4.541 6.933 1.00 70.50 172 GLY A C 1
ATOM 1353 O O . GLY A 1 172 ? -7.119 3.319 6.807 1.00 70.50 172 GLY A O 1
ATOM 1354 N N . THR A 1 173 ? -7.765 5.202 7.841 1.00 72.75 173 THR A N 1
ATOM 1355 C CA . THR A 1 173 ? -8.702 4.617 8.802 1.00 72.75 173 THR A CA 1
ATOM 1356 C C . THR A 1 173 ? -10.151 4.988 8.487 1.00 72.75 173 THR A C 1
ATOM 1358 O O . THR A 1 173 ? -11.049 4.186 8.748 1.00 72.75 173 THR A O 1
ATOM 1361 N N . ARG A 1 174 ? -10.403 6.150 7.861 1.00 74.12 174 ARG A N 1
ATOM 1362 C CA . ARG A 1 174 ? -11.763 6.658 7.597 1.00 74.12 174 ARG A CA 1
ATOM 1363 C C . ARG A 1 174 ? -12.590 5.757 6.685 1.00 74.12 174 ARG A C 1
ATOM 1365 O O . ARG A 1 174 ? -13.778 5.575 6.945 1.00 74.12 174 ARG A O 1
ATOM 1372 N N . ASP A 1 175 ? -12.004 5.203 5.626 1.00 73.38 175 ASP A N 1
ATOM 1373 C CA . ASP A 1 175 ? -12.749 4.372 4.667 1.00 73.38 175 ASP A CA 1
ATOM 1374 C C . ASP A 1 175 ? -13.188 3.036 5.285 1.00 73.38 175 ASP A C 1
ATOM 1376 O O . ASP A 1 175 ? -14.323 2.605 5.064 1.00 73.38 175 ASP A O 1
ATOM 1380 N N . SER A 1 176 ? -12.342 2.421 6.120 1.00 74.25 176 SER A N 1
ATOM 1381 C CA . SER A 1 176 ? -12.688 1.213 6.885 1.00 74.25 176 SER A CA 1
ATOM 1382 C C . SER A 1 176 ? -13.668 1.501 8.019 1.00 74.25 176 SER A C 1
ATOM 1384 O O . SER A 1 176 ? -14.645 0.769 8.147 1.00 74.25 176 SER A O 1
ATOM 1386 N N . GLN A 1 177 ? -13.496 2.605 8.754 1.00 76.62 177 GLN A N 1
ATOM 1387 C CA . GLN A 1 177 ? -14.481 3.084 9.731 1.00 76.62 177 GLN A CA 1
ATOM 1388 C C . GLN A 1 177 ? -15.851 3.279 9.073 1.00 76.62 177 GLN A C 1
ATOM 1390 O O . GLN A 1 177 ? -16.853 2.772 9.560 1.00 76.62 177 GLN A O 1
ATOM 1395 N N . SER A 1 178 ? -15.885 3.937 7.911 1.00 78.69 178 SER A N 1
ATOM 1396 C CA . SER A 1 178 ? -17.116 4.195 7.157 1.00 78.69 178 SER A CA 1
ATOM 1397 C C . SER A 1 178 ? -17.704 2.923 6.528 1.00 78.69 178 SER A C 1
ATOM 1399 O O . SER A 1 178 ? -18.910 2.857 6.292 1.00 78.69 178 SER A O 1
ATOM 1401 N N . ARG A 1 179 ? -16.883 1.908 6.216 1.00 73.50 179 ARG A N 1
ATOM 1402 C CA . ARG A 1 179 ? -17.355 0.582 5.780 1.00 73.50 179 ARG A CA 1
ATOM 1403 C C . ARG A 1 179 ? -18.003 -0.163 6.934 1.00 73.50 179 ARG A C 1
ATOM 1405 O O . ARG A 1 179 ? -19.132 -0.610 6.769 1.00 73.50 179 ARG A O 1
ATOM 1412 N N . LEU A 1 180 ? -17.338 -0.220 8.085 1.00 75.69 180 LEU A N 1
ATOM 1413 C CA . LEU A 1 180 ? -17.876 -0.862 9.276 1.00 75.69 180 LEU A CA 1
ATOM 1414 C C . LEU A 1 180 ? -19.158 -0.153 9.742 1.00 75.69 180 LEU A C 1
ATOM 1416 O O . LEU A 1 180 ? -20.167 -0.808 9.976 1.00 75.69 180 LEU A O 1
ATOM 1420 N N . GLU A 1 181 ? -19.184 1.184 9.731 1.00 78.25 181 GLU A N 1
ATOM 1421 C CA . GLU A 1 181 ? -20.406 1.974 9.925 1.00 78.25 181 GLU A CA 1
ATOM 1422 C C . GLU A 1 181 ? -21.537 1.531 9.001 1.00 78.25 181 GLU A C 1
ATOM 1424 O O . GLU A 1 181 ? -22.638 1.316 9.487 1.00 78.25 181 GLU A O 1
ATOM 1429 N N . ARG A 1 182 ? -21.295 1.343 7.696 1.00 75.62 182 ARG A N 1
ATOM 1430 C CA . ARG A 1 182 ? -22.324 0.864 6.752 1.00 75.62 182 ARG A CA 1
ATOM 1431 C C . ARG A 1 182 ? -22.780 -0.571 7.011 1.00 75.62 182 ARG A C 1
ATOM 1433 O O . ARG A 1 182 ? -23.891 -0.915 6.619 1.00 75.62 182 ARG A O 1
ATOM 1440 N N . GLU A 1 183 ? -21.967 -1.407 7.650 1.00 67.25 183 GLU A N 1
ATOM 1441 C CA . GLU A 1 183 ? -22.397 -2.749 8.053 1.00 67.25 183 GLU A CA 1
ATOM 1442 C C . GLU A 1 183 ? -23.346 -2.727 9.252 1.00 67.25 183 GLU A C 1
ATOM 1444 O O . GLU A 1 183 ? -24.212 -3.597 9.328 1.00 67.25 183 GLU A O 1
ATOM 1449 N N . PHE A 1 184 ? -23.249 -1.709 10.113 1.00 67.62 184 PHE A N 1
ATOM 1450 C CA . PHE A 1 184 ? -24.137 -1.475 11.258 1.00 67.62 184 PHE A CA 1
ATOM 1451 C C . PHE A 1 184 ? -25.267 -0.452 10.981 1.00 67.62 184 PHE A C 1
ATOM 1453 O O . PHE A 1 184 ? -26.281 -0.447 11.677 1.00 67.62 184 PHE A O 1
ATOM 1460 N N . MET A 1 185 ? -25.149 0.387 9.950 1.00 69.00 185 MET A N 1
ATOM 1461 C CA . MET A 1 185 ? -26.140 1.401 9.564 1.00 69.00 185 MET A CA 1
ATOM 1462 C C . MET A 1 185 ? -27.436 0.763 9.048 1.00 69.00 185 MET A C 1
ATOM 1464 O O . MET A 1 185 ? -27.412 -0.242 8.338 1.00 69.00 185 MET A O 1
ATOM 1468 N N . ASP A 1 186 ? -28.575 1.351 9.426 1.00 58.75 186 ASP A N 1
ATOM 1469 C CA . ASP A 1 186 ? -29.933 0.885 9.099 1.00 58.75 186 ASP A CA 1
ATOM 1470 C C . ASP A 1 186 ? -30.212 -0.593 9.453 1.00 58.75 186 ASP A C 1
ATOM 1472 O O . ASP A 1 186 ? -31.145 -1.219 8.940 1.00 58.75 186 ASP A O 1
ATOM 1476 N N . ARG A 1 187 ? -29.419 -1.176 10.363 1.00 58.00 187 ARG A N 1
ATOM 1477 C CA . ARG A 1 187 ? -29.616 -2.546 10.836 1.00 58.00 187 ARG A CA 1
ATOM 1478 C C . ARG A 1 187 ? -30.676 -2.601 11.938 1.00 58.00 187 ARG A C 1
ATOM 1480 O O . ARG A 1 187 ? -30.589 -1.847 12.904 1.00 58.00 187 ARG A O 1
ATOM 1487 N N . PRO A 1 188 ? -31.620 -3.563 11.891 1.00 44.22 188 PRO A N 1
ATOM 1488 C CA . PRO A 1 188 ? -32.678 -3.700 12.903 1.00 44.22 188 PRO A CA 1
ATOM 1489 C C . PRO A 1 188 ? -32.150 -4.098 14.293 1.00 44.22 188 PRO A C 1
ATOM 1491 O O . PRO A 1 188 ? -32.898 -4.105 15.267 1.00 44.22 188 PRO A O 1
ATOM 1494 N N . PHE A 1 189 ? -30.869 -4.456 14.371 1.00 51.38 189 PHE A N 1
ATOM 1495 C CA . PHE A 1 189 ? -30.156 -4.886 15.563 1.00 51.38 189 PHE A CA 1
ATOM 1496 C C . PHE A 1 189 ? -29.176 -3.830 16.097 1.00 51.38 189 PHE A C 1
ATOM 1498 O O . PHE A 1 189 ? -28.332 -4.162 16.920 1.00 51.38 189 PHE A O 1
ATOM 1505 N N . VAL A 1 190 ? -29.268 -2.573 15.660 1.00 55.50 190 VAL A N 1
ATOM 1506 C CA . VAL A 1 190 ? -28.492 -1.458 16.222 1.00 55.50 190 VAL A CA 1
ATOM 1507 C C . VAL A 1 190 ? -29.459 -0.490 16.899 1.00 55.50 190 VAL A C 1
ATOM 1509 O O . VAL A 1 190 ? -30.412 -0.019 16.286 1.00 55.50 190 VAL A O 1
ATOM 1512 N N . GLU A 1 191 ? -29.253 -0.249 18.194 1.00 52.09 191 GLU A N 1
ATOM 1513 C CA . GLU A 1 191 ? -30.076 0.657 19.007 1.00 52.09 191 GLU A CA 1
ATOM 1514 C C . GLU A 1 191 ? -29.669 2.121 18.804 1.00 52.09 191 GLU A C 1
ATOM 1516 O O . GLU A 1 191 ? -30.523 3.004 18.794 1.00 52.09 191 GLU A O 1
ATOM 1521 N N . ASP A 1 192 ? -28.370 2.363 18.620 1.00 64.62 192 ASP A N 1
ATOM 1522 C CA . ASP A 1 192 ? -27.782 3.683 18.405 1.00 64.62 192 ASP A CA 1
ATOM 1523 C C . ASP A 1 192 ? -26.449 3.545 17.651 1.00 64.62 192 ASP A C 1
ATOM 1525 O O . ASP A 1 192 ? -25.642 2.663 17.966 1.00 64.62 192 ASP A O 1
ATOM 1529 N N . LEU A 1 193 ? -26.226 4.429 16.675 1.00 73.44 193 LEU A N 1
ATOM 1530 C CA . LEU A 1 193 ? -24.950 4.632 15.989 1.00 73.44 193 LEU A CA 1
ATOM 1531 C C . LEU A 1 193 ? -24.647 6.125 16.045 1.00 73.44 193 LEU A C 1
ATOM 1533 O O . LEU A 1 193 ? -25.321 6.937 15.408 1.00 73.44 193 LEU A O 1
ATOM 1537 N N . SER A 1 194 ? -23.614 6.483 16.797 1.00 79.19 194 SER A N 1
ATOM 1538 C CA . SER A 1 194 ? -23.196 7.868 16.997 1.00 79.19 194 SER A CA 1
ATOM 1539 C C . SER A 1 194 ? -21.693 8.022 16.774 1.00 79.19 194 SER A C 1
ATOM 1541 O O . SER A 1 194 ? -20.922 7.075 16.909 1.00 79.19 194 SER A O 1
ATOM 1543 N N . ARG A 1 195 ? -21.254 9.225 16.392 1.00 80.00 195 ARG A N 1
ATOM 1544 C CA . ARG A 1 195 ? -19.831 9.586 16.371 1.00 80.00 195 ARG A CA 1
ATOM 1545 C C . ARG A 1 195 ? -19.540 10.499 17.553 1.00 80.00 195 ARG A C 1
ATOM 1547 O O . ARG A 1 195 ? -20.147 11.563 17.668 1.00 80.00 195 ARG A O 1
ATOM 1554 N N . THR A 1 196 ? -18.578 10.112 18.380 1.00 78.00 196 THR A N 1
ATOM 1555 C CA . THR A 1 196 ? -18.115 10.881 19.540 1.00 78.00 196 THR A CA 1
ATOM 1556 C C . THR A 1 196 ? -16.729 11.439 19.247 1.00 78.00 196 THR A C 1
ATOM 1558 O O . THR A 1 196 ? -15.846 10.709 18.802 1.00 78.00 196 THR A O 1
ATOM 1561 N N . TYR A 1 197 ? -16.523 12.737 19.476 1.00 77.50 197 TYR A N 1
ATOM 1562 C CA . TYR A 1 197 ? -15.204 13.348 19.325 1.00 77.50 197 TYR A CA 1
ATOM 1563 C C . TYR A 1 197 ? -14.340 13.046 20.551 1.00 77.50 197 TYR A C 1
ATOM 1565 O O . TYR A 1 197 ? -14.734 13.352 21.674 1.00 77.50 197 TYR A O 1
ATOM 1573 N N . VAL A 1 198 ? -13.159 12.475 20.321 1.00 76.81 198 VAL A N 1
ATOM 1574 C CA . VAL A 1 198 ? -12.232 12.004 21.365 1.00 76.81 198 VAL A CA 1
ATOM 1575 C C . VAL A 1 198 ? -10.797 12.516 21.168 1.00 76.81 198 VAL A C 1
ATOM 1577 O O . VAL A 1 198 ? -9.867 12.051 21.817 1.00 76.81 198 VAL A O 1
ATOM 1580 N N . GLY A 1 199 ? -10.575 13.441 20.225 1.00 69.75 199 GLY A N 1
ATOM 1581 C CA . GLY A 1 199 ? -9.263 14.066 20.003 1.00 69.75 199 GLY A CA 1
ATOM 1582 C C . GLY A 1 199 ? -8.183 13.154 19.396 1.00 69.75 199 GLY A C 1
ATOM 1583 O O . GLY A 1 199 ? -7.018 13.551 19.310 1.00 69.75 199 GLY A O 1
ATOM 1584 N N . ASN A 1 200 ? -8.541 11.957 18.917 1.00 69.38 200 ASN A N 1
ATOM 1585 C CA . ASN A 1 200 ? -7.608 10.939 18.409 1.00 69.38 200 ASN A CA 1
ATOM 1586 C C . ASN A 1 200 ? -7.058 11.190 16.982 1.00 69.38 200 ASN A C 1
ATOM 1588 O O . ASN A 1 200 ? -6.521 10.281 16.353 1.00 69.38 200 ASN A O 1
ATOM 1592 N N . ALA A 1 201 ? -7.127 12.424 16.469 1.00 64.62 201 ALA A N 1
ATOM 1593 C CA . ALA A 1 201 ? -6.770 12.802 15.091 1.00 64.62 201 ALA A CA 1
ATOM 1594 C C . ALA A 1 201 ? -5.264 12.679 14.733 1.00 64.62 201 ALA A C 1
ATOM 1596 O O . ALA A 1 201 ? -4.810 13.187 13.708 1.00 64.62 201 ALA A O 1
ATOM 1597 N N . LYS A 1 202 ? -4.437 12.068 15.592 1.00 59.78 202 LYS A N 1
ATOM 1598 C CA . LYS A 1 202 ? -2.972 12.004 15.444 1.00 59.78 202 LYS A CA 1
ATOM 1599 C C . LYS A 1 202 ? -2.526 10.686 14.792 1.00 59.78 202 LYS A C 1
ATOM 1601 O O . LYS A 1 202 ? -1.792 9.919 15.411 1.00 59.78 202 LYS A O 1
ATOM 1606 N N . GLY A 1 203 ? -2.928 10.451 13.543 1.00 56.56 203 GLY A N 1
ATOM 1607 C CA . GLY A 1 203 ? -2.497 9.306 12.724 1.00 56.56 203 GLY A CA 1
ATOM 1608 C C . GLY A 1 203 ? -3.154 9.311 11.338 1.00 56.56 203 GLY A C 1
ATOM 1609 O O . GLY A 1 203 ? -4.267 9.811 11.223 1.00 56.56 203 GLY A O 1
ATOM 1610 N N . SER A 1 204 ? -2.452 8.794 10.316 1.00 61.38 204 SER A N 1
ATOM 1611 C CA . SER A 1 204 ? -2.789 8.830 8.872 1.00 61.38 204 SER A CA 1
ATOM 1612 C C . SER A 1 204 ? -3.773 9.942 8.459 1.00 61.38 204 SER A C 1
ATOM 1614 O O . SER A 1 204 ? -3.354 11.080 8.237 1.00 61.38 204 SER A O 1
ATOM 1616 N N . ASP A 1 205 ? -5.072 9.632 8.402 1.00 65.88 205 ASP A N 1
ATOM 1617 C CA . ASP A 1 205 ? -6.166 10.518 8.009 1.00 65.88 205 ASP A CA 1
ATOM 1618 C C . ASP A 1 205 ? -7.262 10.675 9.086 1.00 65.88 205 ASP A C 1
ATOM 1620 O O . ASP A 1 205 ? -8.321 11.226 8.776 1.00 65.88 205 ASP A O 1
ATOM 1624 N N . ALA A 1 206 ? -7.039 10.213 10.322 1.00 62.25 206 ALA A N 1
ATOM 1625 C CA . ALA A 1 206 ? -8.034 10.207 11.401 1.00 62.25 206 ALA A CA 1
ATOM 1626 C C . ALA A 1 206 ? -8.556 11.625 11.724 1.00 62.25 206 ALA A C 1
ATOM 1628 O O . ALA A 1 206 ? -7.776 12.564 11.871 1.00 62.25 206 ALA A O 1
ATOM 1629 N N . ASP A 1 207 ? -9.876 11.795 11.868 1.00 71.12 207 ASP A N 1
ATOM 1630 C CA . ASP A 1 207 ? -10.518 13.108 12.092 1.00 71.12 207 ASP A CA 1
ATOM 1631 C C . ASP A 1 207 ? -10.807 13.454 13.562 1.00 71.12 207 ASP A C 1
ATOM 1633 O O . ASP A 1 207 ? -11.343 14.527 13.846 1.00 71.12 207 ASP A O 1
ATOM 1637 N N . GLY A 1 208 ? -10.427 12.593 14.506 1.00 63.78 208 GLY A N 1
ATOM 1638 C CA . GLY A 1 208 ? -10.667 12.817 15.932 1.00 63.78 208 GLY A CA 1
ATOM 1639 C C . GLY A 1 208 ? -11.965 12.201 16.459 1.00 63.78 208 GLY A C 1
ATOM 1640 O O . GLY A 1 208 ? -12.257 12.376 17.643 1.00 63.78 208 GLY A O 1
ATOM 1641 N N . TRP A 1 209 ? -12.739 11.512 15.612 1.00 76.19 209 TRP A N 1
ATOM 1642 C CA . TRP A 1 209 ? -14.021 10.906 15.968 1.00 76.19 209 TRP A CA 1
ATOM 1643 C C . TRP A 1 209 ? -13.935 9.378 16.049 1.00 76.19 209 TRP A C 1
ATOM 1645 O O . TRP A 1 209 ? -13.439 8.714 15.138 1.00 76.19 209 TRP A O 1
ATOM 1655 N N . VAL A 1 210 ? -14.497 8.816 17.118 1.00 72.94 210 VAL A N 1
ATOM 1656 C CA . VAL A 1 210 ? -14.753 7.378 17.267 1.00 72.94 210 VAL A CA 1
ATOM 1657 C C . VAL A 1 210 ? -16.221 7.102 16.975 1.00 72.94 210 VAL A C 1
ATOM 1659 O O . VAL A 1 210 ? -17.105 7.817 17.454 1.00 72.94 210 VAL A O 1
ATOM 1662 N N . THR A 1 211 ? -16.486 6.055 16.202 1.00 77.69 211 THR A N 1
ATOM 1663 C CA . THR A 1 211 ? -17.841 5.537 15.995 1.00 77.69 211 THR A CA 1
ATOM 1664 C C . THR A 1 211 ? -18.224 4.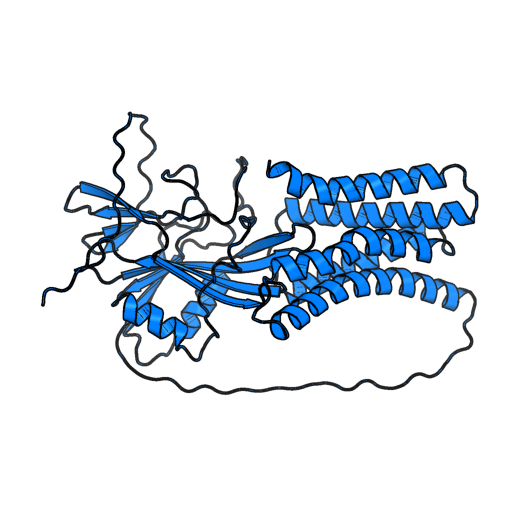651 17.174 1.00 77.69 211 THR A C 1
ATOM 1666 O O . THR A 1 211 ? -17.509 3.707 17.500 1.00 77.69 211 THR A O 1
ATOM 1669 N N . VAL A 1 212 ? -19.362 4.942 17.792 1.00 72.38 212 VAL A N 1
ATOM 1670 C CA . VAL A 1 212 ? -19.939 4.212 18.918 1.00 72.38 212 VAL A CA 1
ATOM 1671 C C . VAL A 1 212 ? -21.200 3.484 18.456 1.00 72.38 212 VAL A C 1
ATOM 1673 O O . VAL A 1 212 ? -22.076 4.094 17.842 1.00 72.38 212 VAL A O 1
ATOM 1676 N N . ILE A 1 213 ? -21.292 2.186 18.754 1.00 71.75 213 ILE A N 1
ATOM 1677 C CA . ILE A 1 213 ? -22.366 1.302 18.275 1.00 71.75 213 ILE A CA 1
ATOM 1678 C C . ILE A 1 213 ? -22.964 0.520 19.457 1.00 71.75 213 ILE A C 1
ATOM 1680 O O . ILE A 1 213 ? -22.223 -0.108 20.211 1.00 71.75 213 ILE A O 1
ATOM 1684 N N . ARG A 1 214 ? -24.296 0.537 19.621 1.00 56.25 214 ARG A N 1
ATOM 1685 C CA . ARG A 1 214 ? -25.042 -0.260 20.626 1.00 56.25 214 ARG A CA 1
ATOM 1686 C C . ARG A 1 214 ? -25.992 -1.254 19.961 1.00 56.25 214 ARG A C 1
ATOM 1688 O O . ARG A 1 214 ? -26.624 -0.910 18.966 1.00 56.25 214 ARG A O 1
ATOM 1695 N N . LEU A 1 215 ? -26.116 -2.467 20.509 1.00 38.78 215 LEU A N 1
ATOM 1696 C CA . LEU A 1 215 ? -26.749 -3.608 19.829 1.00 38.78 215 LEU A CA 1
ATOM 1697 C C . LEU A 1 215 ? -28.093 -4.087 20.430 1.00 38.78 215 LEU A C 1
ATOM 1699 O O . LEU A 1 215 ? -28.332 -4.043 21.633 1.00 38.78 215 LEU A O 1
ATOM 1703 N N . ARG A 1 216 ? -28.944 -4.626 19.547 1.00 40.94 216 ARG A N 1
ATOM 1704 C CA . ARG A 1 216 ? -30.116 -5.502 19.765 1.00 40.94 216 ARG A CA 1
ATOM 1705 C C . ARG A 1 216 ? -30.012 -6.700 18.789 1.00 40.94 216 ARG A C 1
ATOM 1707 O O . ARG A 1 216 ? -28.908 -7.133 18.489 1.00 40.94 216 ARG A O 1
ATOM 1714 N N . SER A 1 217 ? -31.119 -7.263 18.289 1.00 36.53 217 SER A N 1
ATOM 1715 C CA . SER A 1 217 ? -31.175 -8.353 17.285 1.00 36.53 217 SER A CA 1
ATOM 1716 C C . SER A 1 217 ? -32.451 -8.209 16.417 1.00 36.53 217 SER A C 1
ATOM 1718 O O . SER A 1 217 ? -33.381 -7.530 16.847 1.00 36.53 217 SER A O 1
ATOM 1720 N N . PHE A 1 218 ? -32.606 -8.728 15.186 1.00 36.09 218 PHE A N 1
ATOM 1721 C CA . PHE A 1 218 ? -31.879 -9.741 14.388 1.00 36.09 218 PHE A CA 1
ATOM 1722 C C . PHE A 1 218 ? -32.055 -9.477 12.861 1.00 36.09 218 PHE A C 1
ATOM 1724 O O . PHE A 1 218 ? -33.082 -8.936 12.458 1.00 36.09 218 PHE A O 1
ATOM 1731 N N . GLY A 1 219 ? -31.157 -10.005 12.008 1.00 29.91 219 GLY A N 1
ATOM 1732 C CA . GLY A 1 219 ? -31.493 -10.471 10.638 1.00 29.91 219 GLY A CA 1
ATOM 1733 C C . GLY A 1 219 ? -31.167 -9.561 9.431 1.00 29.91 219 GLY A C 1
ATOM 1734 O O . GLY A 1 219 ? -31.439 -8.364 9.445 1.00 29.91 219 GLY A O 1
ATOM 1735 N N . ALA A 1 220 ? -30.624 -10.151 8.352 1.00 30.47 220 ALA A N 1
ATOM 1736 C CA . ALA A 1 220 ? -30.226 -9.466 7.109 1.00 30.47 220 ALA A CA 1
ATOM 1737 C C . ALA A 1 220 ? -30.492 -10.304 5.833 1.00 30.47 220 ALA A C 1
ATOM 1739 O O . ALA A 1 220 ? -30.603 -11.527 5.896 1.00 30.47 220 ALA A O 1
ATOM 1740 N N . THR A 1 221 ? -30.543 -9.646 4.666 1.00 28.30 221 THR A N 1
ATOM 1741 C CA . THR A 1 221 ? -30.592 -10.270 3.324 1.00 28.30 221 THR A CA 1
ATOM 1742 C C . THR A 1 221 ? -29.760 -9.474 2.310 1.00 28.30 221 THR A C 1
ATOM 1744 O O . THR A 1 221 ? -29.793 -8.244 2.330 1.00 28.30 221 THR A O 1
ATOM 1747 N N . ALA A 1 222 ? -29.054 -10.167 1.410 1.00 30.78 222 ALA A N 1
ATOM 1748 C CA . ALA A 1 222 ? -28.098 -9.603 0.443 1.00 30.78 222 ALA A CA 1
ATOM 1749 C C . ALA A 1 222 ? -28.638 -9.514 -1.002 1.00 30.78 222 ALA A C 1
ATOM 1751 O O . ALA A 1 222 ? -29.673 -10.104 -1.311 1.00 30.78 222 ALA A O 1
ATOM 1752 N N . LEU A 1 223 ? -27.899 -8.850 -1.909 1.00 26.92 223 LEU A N 1
ATOM 1753 C CA . LEU A 1 223 ? -28.087 -8.952 -3.368 1.00 26.92 223 LEU A CA 1
ATOM 1754 C C . LEU A 1 223 ? -26.807 -8.606 -4.168 1.00 26.92 223 LEU A C 1
ATOM 1756 O O . LEU A 1 223 ? -26.042 -7.725 -3.789 1.00 26.92 223 LEU A O 1
ATOM 1760 N N . LEU A 1 224 ? -26.601 -9.313 -5.287 1.00 30.58 224 LEU A N 1
ATOM 1761 C CA . LEU A 1 224 ? -25.448 -9.242 -6.206 1.00 30.58 224 LEU A CA 1
ATOM 1762 C C . LEU A 1 224 ? -25.776 -8.482 -7.506 1.00 30.58 224 LEU A C 1
ATOM 1764 O O . LEU A 1 224 ? -26.919 -8.521 -7.960 1.00 30.58 224 LEU A O 1
ATOM 1768 N N . ALA A 1 225 ? -24.756 -7.951 -8.196 1.00 27.23 225 ALA A N 1
ATOM 1769 C CA . ALA A 1 225 ? -24.794 -7.716 -9.649 1.00 27.23 225 ALA A CA 1
ATOM 1770 C C . ALA A 1 225 ? -23.390 -7.733 -10.302 1.00 27.23 225 ALA A C 1
ATOM 1772 O O . ALA A 1 225 ? -22.392 -7.386 -9.680 1.00 27.23 225 ALA A O 1
ATOM 1773 N N . ILE A 1 226 ? -23.335 -8.143 -11.574 1.00 31.86 226 ILE A N 1
ATOM 1774 C CA . ILE A 1 226 ? -22.141 -8.390 -12.417 1.00 31.86 226 ILE A CA 1
ATOM 1775 C C . ILE A 1 226 ? -22.207 -7.464 -13.651 1.00 31.86 226 ILE A C 1
ATOM 1777 O O . ILE A 1 226 ? -23.316 -7.079 -14.013 1.00 31.86 226 ILE A O 1
ATOM 1781 N N . LEU A 1 227 ? -21.091 -7.183 -14.356 1.00 31.23 227 LEU A N 1
ATOM 1782 C CA . LEU A 1 227 ? -21.034 -7.231 -15.842 1.00 31.23 227 LEU A CA 1
ATOM 1783 C C . LEU A 1 227 ? -19.618 -7.097 -16.447 1.00 31.23 227 LEU A C 1
ATOM 1785 O O . LEU A 1 227 ? -18.693 -6.589 -15.823 1.00 31.23 227 LEU A O 1
ATOM 1789 N N . ALA A 1 228 ? -19.471 -7.584 -17.687 1.00 30.50 228 ALA A N 1
ATOM 1790 C CA . ALA A 1 228 ? -18.226 -7.678 -18.462 1.00 30.50 228 ALA A CA 1
ATOM 1791 C C . ALA A 1 228 ? -18.340 -6.970 -19.833 1.00 30.50 228 ALA A C 1
ATOM 1793 O O . ALA A 1 228 ? -19.443 -6.646 -20.273 1.00 30.50 228 ALA A O 1
ATOM 1794 N N . VAL A 1 229 ? -17.214 -6.764 -20.537 1.00 32.38 229 VAL A N 1
ATOM 1795 C CA . VAL A 1 229 ? -17.150 -6.067 -21.846 1.00 32.38 229 VAL A CA 1
ATOM 1796 C C . VAL A 1 229 ? -16.263 -6.838 -22.852 1.00 32.38 229 VAL A C 1
ATOM 1798 O O . VAL A 1 229 ? -15.192 -7.305 -22.464 1.00 32.38 229 VAL A O 1
ATOM 1801 N N . PRO A 1 230 ? -16.663 -6.989 -24.137 1.00 41.47 230 PRO A N 1
ATOM 1802 C CA . PRO A 1 230 ? -15.913 -7.755 -25.142 1.00 41.47 230 PRO A CA 1
ATOM 1803 C C . PRO A 1 230 ? -14.830 -6.954 -25.897 1.00 41.47 230 PRO A C 1
ATOM 1805 O O . PRO A 1 230 ? -14.869 -5.729 -25.994 1.00 41.47 230 PRO A O 1
ATOM 1808 N N . VAL A 1 231 ? -13.887 -7.680 -26.513 1.00 39.69 231 VAL A N 1
ATOM 1809 C CA . VAL A 1 231 ? -12.778 -7.155 -27.340 1.00 39.69 231 VAL A CA 1
ATOM 1810 C C . VAL A 1 231 ? -13.125 -7.210 -28.836 1.00 39.69 231 VAL A C 1
ATOM 1812 O O . VAL A 1 231 ? -13.707 -8.192 -29.295 1.00 39.69 231 VAL A O 1
ATOM 1815 N N . LEU A 1 232 ? -12.710 -6.204 -29.624 1.00 36.75 232 LEU A N 1
ATOM 1816 C CA . LEU A 1 232 ? -12.901 -6.161 -31.086 1.00 36.75 232 LEU A CA 1
ATOM 1817 C C . LEU A 1 232 ? -11.573 -6.142 -31.882 1.00 36.75 232 LEU A C 1
ATOM 1819 O O . LEU A 1 232 ? -10.504 -5.838 -31.355 1.00 36.75 232 LEU A O 1
ATOM 1823 N N . GLY A 1 233 ? -11.641 -6.547 -33.157 1.00 42.47 233 GLY A N 1
ATOM 1824 C CA . GLY A 1 233 ? -10.502 -7.060 -33.935 1.00 42.47 233 GLY A CA 1
ATOM 1825 C C . GLY A 1 233 ? -9.536 -6.053 -34.587 1.00 42.47 233 GLY A C 1
ATOM 1826 O O . GLY A 1 233 ? -9.785 -4.855 -34.692 1.00 42.47 233 GLY A O 1
ATOM 1827 N N . ARG A 1 234 ? -8.406 -6.583 -35.085 1.00 40.50 234 ARG A N 1
ATOM 1828 C CA . ARG A 1 234 ? -7.303 -5.832 -35.719 1.00 40.50 234 ARG A CA 1
ATOM 1829 C C . ARG A 1 234 ? -7.431 -5.724 -37.246 1.00 40.50 234 ARG A C 1
ATOM 1831 O O . ARG A 1 234 ? -7.658 -6.722 -37.922 1.00 40.50 234 ARG A O 1
ATOM 1838 N N . LYS A 1 235 ? -7.070 -4.557 -37.795 1.00 45.94 235 LYS A N 1
ATOM 1839 C CA . LYS A 1 235 ? -6.491 -4.414 -39.150 1.00 45.94 235 LYS A CA 1
ATOM 1840 C C . LYS A 1 235 ? -4.988 -4.118 -39.030 1.00 45.94 235 LYS A C 1
ATOM 1842 O O . LYS A 1 235 ? -4.562 -3.518 -38.046 1.00 45.94 235 LYS A O 1
ATOM 1847 N N . ARG A 1 236 ? -4.178 -4.533 -40.013 1.00 51.03 236 ARG A N 1
ATOM 1848 C CA . ARG A 1 236 ? -2.740 -4.198 -40.089 1.00 51.03 236 ARG A CA 1
ATOM 1849 C C . ARG A 1 236 ? -2.526 -2.977 -40.997 1.00 51.03 236 ARG A C 1
ATOM 1851 O O . ARG A 1 236 ? -2.870 -3.080 -42.172 1.00 51.03 236 ARG A O 1
ATOM 1858 N N . PRO A 1 237 ? -1.936 -1.870 -40.516 1.00 55.88 237 PRO A N 1
ATOM 1859 C CA . PRO A 1 237 ? -1.390 -0.831 -41.382 1.00 55.88 237 PRO A CA 1
ATOM 1860 C C . PRO A 1 237 ? 0.050 -1.169 -41.800 1.00 55.88 237 PRO A C 1
ATOM 1862 O O . PRO A 1 237 ? 0.811 -1.764 -41.034 1.00 55.88 237 PRO A O 1
ATOM 1865 N N . THR A 1 238 ? 0.454 -0.734 -42.992 1.00 63.38 238 THR A N 1
ATOM 1866 C CA . THR A 1 238 ? 1.872 -0.557 -43.333 1.00 63.38 238 THR A CA 1
ATOM 1867 C C . THR A 1 238 ? 2.386 0.678 -42.599 1.00 63.38 238 THR A C 1
ATOM 1869 O O . THR A 1 238 ? 1.925 1.783 -42.873 1.00 63.38 238 THR A O 1
ATOM 1872 N N . LEU A 1 239 ? 3.292 0.484 -41.641 1.00 59.31 239 LEU A N 1
ATOM 1873 C CA . LEU A 1 239 ? 3.762 1.553 -40.759 1.00 59.31 239 LEU A CA 1
ATOM 1874 C C . LEU A 1 239 ? 4.832 2.413 -41.439 1.00 59.31 239 LEU A C 1
ATOM 1876 O O . LEU A 1 239 ? 5.871 1.894 -41.849 1.00 59.31 239 LEU A O 1
ATOM 1880 N N . ASP A 1 240 ? 4.615 3.725 -41.474 1.00 76.25 240 ASP A N 1
ATOM 1881 C CA . ASP A 1 240 ? 5.669 4.688 -41.813 1.00 76.25 240 ASP A CA 1
ATOM 1882 C C . ASP A 1 240 ? 6.736 4.766 -40.695 1.00 76.25 240 ASP A C 1
ATOM 1884 O O . ASP A 1 240 ? 6.490 4.376 -39.549 1.00 76.25 240 ASP A O 1
ATOM 1888 N N . ARG A 1 241 ? 7.936 5.280 -40.997 1.00 68.69 241 ARG A N 1
ATOM 1889 C CA . ARG A 1 241 ? 9.076 5.382 -40.062 1.00 68.69 241 ARG A CA 1
ATOM 1890 C C . ARG A 1 241 ? 8.702 6.073 -38.748 1.00 68.69 241 ARG A C 1
ATOM 1892 O O . ARG A 1 241 ? 9.138 5.630 -37.682 1.00 68.69 241 ARG A O 1
ATOM 1899 N N . ASP A 1 242 ? 7.849 7.092 -38.804 1.00 74.69 242 ASP A N 1
ATOM 1900 C CA . ASP A 1 242 ? 7.362 7.784 -37.610 1.00 74.69 242 ASP A CA 1
ATOM 1901 C C . ASP A 1 242 ? 6.363 6.958 -36.800 1.00 74.69 242 ASP A C 1
ATOM 1903 O O . ASP A 1 242 ? 6.433 6.936 -35.570 1.00 74.69 242 ASP A O 1
ATOM 1907 N N . GLN A 1 243 ? 5.507 6.184 -37.465 1.00 77.38 243 GLN A N 1
ATOM 1908 C CA . GLN A 1 243 ? 4.599 5.251 -36.799 1.00 77.38 243 GLN A CA 1
ATOM 1909 C C . GLN A 1 243 ? 5.365 4.084 -36.156 1.00 77.38 243 GLN A C 1
ATOM 1911 O O . GLN A 1 243 ? 5.037 3.682 -35.043 1.00 77.38 243 GLN A O 1
ATOM 1916 N N . VAL A 1 244 ? 6.441 3.587 -36.784 1.00 79.81 244 VAL A N 1
ATOM 1917 C CA . VAL A 1 244 ? 7.353 2.595 -36.177 1.00 79.81 244 VAL A CA 1
ATOM 1918 C C . VAL A 1 244 ? 8.038 3.163 -34.929 1.00 79.81 244 VAL A C 1
ATOM 1920 O O . VAL A 1 244 ? 8.170 2.462 -33.923 1.00 79.81 244 VAL A O 1
ATOM 1923 N N . ARG A 1 245 ? 8.456 4.434 -34.960 1.00 81.50 245 ARG A N 1
ATOM 1924 C CA . ARG A 1 245 ? 9.063 5.132 -33.814 1.00 81.50 245 ARG A CA 1
ATOM 1925 C C . ARG A 1 245 ? 8.076 5.287 -32.651 1.00 81.50 245 ARG A C 1
ATOM 1927 O O . ARG A 1 245 ? 8.442 4.987 -31.514 1.00 81.50 245 ARG A O 1
ATOM 1934 N N . TRP A 1 246 ? 6.831 5.677 -32.924 1.00 83.19 246 TRP A N 1
ATOM 1935 C CA . TRP A 1 246 ? 5.769 5.725 -31.913 1.00 83.19 246 TRP A CA 1
ATOM 1936 C C . TRP A 1 246 ? 5.394 4.341 -31.379 1.00 83.19 246 TRP A C 1
ATOM 1938 O O . TRP A 1 246 ? 5.290 4.179 -30.166 1.00 83.19 246 TRP A O 1
ATOM 1948 N N . LEU A 1 247 ? 5.292 3.325 -32.241 1.00 85.88 247 LEU A N 1
ATOM 1949 C CA . LEU A 1 247 ? 5.018 1.949 -31.823 1.00 85.88 247 LEU A CA 1
ATOM 1950 C C . LEU A 1 247 ? 6.107 1.412 -30.885 1.00 85.88 247 LEU A C 1
ATOM 1952 O O . LEU A 1 247 ? 5.783 0.798 -29.876 1.00 85.88 247 LEU A O 1
ATOM 1956 N N . ARG A 1 248 ? 7.392 1.677 -31.158 1.00 86.06 248 ARG A N 1
ATOM 1957 C CA . ARG A 1 248 ? 8.496 1.275 -30.263 1.00 86.06 248 ARG A CA 1
ATOM 1958 C C . ARG A 1 248 ? 8.429 1.961 -28.899 1.00 86.06 248 ARG A C 1
ATOM 1960 O O . ARG A 1 248 ? 8.622 1.292 -27.889 1.00 86.06 248 ARG A O 1
ATOM 1967 N N . ARG A 1 249 ? 8.101 3.259 -28.854 1.00 90.19 249 ARG A N 1
ATOM 1968 C CA . ARG A 1 249 ? 7.835 3.968 -27.587 1.00 90.19 249 ARG A CA 1
ATOM 1969 C C . ARG A 1 249 ? 6.648 3.348 -26.845 1.00 90.19 249 ARG A C 1
ATOM 1971 O O . ARG A 1 249 ? 6.750 3.121 -25.648 1.00 90.19 249 ARG A O 1
ATOM 1978 N N . GLY A 1 250 ? 5.573 3.012 -27.559 1.00 85.00 250 GLY A N 1
ATOM 1979 C CA . GLY A 1 250 ? 4.402 2.327 -27.007 1.00 85.00 250 GLY A CA 1
ATOM 1980 C C . GLY A 1 250 ? 4.693 0.914 -26.488 1.00 85.00 250 GLY A C 1
ATOM 1981 O O . GLY A 1 250 ? 4.149 0.533 -25.461 1.00 85.00 250 GLY A O 1
ATOM 1982 N N . LEU A 1 251 ? 5.583 0.154 -27.135 1.00 90.44 251 LEU A N 1
ATOM 1983 C CA . LEU A 1 251 ? 6.022 -1.173 -26.675 1.00 90.44 251 LEU A CA 1
ATOM 1984 C C . LEU A 1 251 ? 6.922 -1.098 -25.433 1.00 90.44 251 LEU A C 1
ATOM 1986 O O . LEU A 1 251 ? 6.802 -1.931 -24.538 1.00 90.44 251 LEU A O 1
ATOM 1990 N N . LEU A 1 252 ? 7.800 -0.095 -25.355 1.00 92.31 252 LEU A N 1
ATOM 1991 C CA . LEU A 1 252 ? 8.584 0.178 -24.151 1.00 92.31 252 LEU A CA 1
ATOM 1992 C C . LEU A 1 252 ? 7.661 0.592 -22.992 1.00 92.31 252 LEU A C 1
ATOM 1994 O O . LEU A 1 252 ? 7.645 -0.074 -21.961 1.00 92.31 252 LEU A O 1
ATOM 1998 N N . ALA A 1 253 ? 6.841 1.626 -23.192 1.00 91.06 253 ALA A N 1
ATOM 1999 C CA . ALA A 1 253 ? 5.948 2.158 -22.166 1.00 91.06 253 ALA A CA 1
ATOM 2000 C C . ALA A 1 253 ? 4.891 1.134 -21.712 1.00 91.06 253 ALA A C 1
ATOM 2002 O O . ALA A 1 253 ? 4.769 0.835 -20.526 1.00 91.06 253 ALA A O 1
ATOM 2003 N N . GLY A 1 254 ? 4.154 0.562 -22.666 1.00 85.56 254 GLY A N 1
ATOM 2004 C CA . GLY A 1 254 ? 3.088 -0.405 -22.410 1.00 85.56 254 GLY A CA 1
ATOM 2005 C C . GLY A 1 254 ? 3.596 -1.766 -21.943 1.00 85.56 254 GLY A C 1
ATOM 2006 O O . GLY A 1 254 ? 2.879 -2.456 -21.231 1.00 85.56 254 GLY A O 1
ATOM 2007 N N . GLY A 1 255 ? 4.829 -2.151 -22.286 1.00 89.06 255 GLY A N 1
ATOM 2008 C CA . GLY A 1 255 ? 5.441 -3.371 -21.763 1.00 89.06 255 GLY A CA 1
ATOM 2009 C C . GLY A 1 255 ? 5.923 -3.227 -20.318 1.00 89.06 255 GLY A C 1
ATOM 2010 O O . GLY A 1 255 ? 5.688 -4.130 -19.525 1.00 89.06 255 GLY A O 1
ATOM 2011 N N . LEU A 1 256 ? 6.488 -2.075 -19.930 1.00 94.75 256 LEU A N 1
ATOM 2012 C CA . LEU A 1 256 ? 6.778 -1.788 -18.516 1.00 94.75 256 LEU A CA 1
ATOM 2013 C C . LEU A 1 256 ? 5.496 -1.752 -17.679 1.00 94.75 256 LEU A C 1
ATOM 2015 O O . LEU A 1 256 ? 5.431 -2.383 -16.626 1.00 94.75 256 LEU A O 1
ATOM 2019 N N . GLY A 1 257 ? 4.456 -1.073 -18.172 1.00 89.50 257 GLY A N 1
ATOM 2020 C CA . GLY A 1 257 ? 3.168 -1.050 -17.486 1.00 89.50 257 GLY A CA 1
ATOM 2021 C C . GLY A 1 257 ? 2.489 -2.420 -17.436 1.00 89.50 257 GLY A C 1
ATOM 2022 O O . GLY A 1 257 ? 1.964 -2.805 -16.397 1.00 89.50 257 GLY A O 1
ATOM 2023 N N . GLY A 1 258 ? 2.565 -3.191 -18.523 1.00 86.88 258 GLY A N 1
ATOM 2024 C CA . GLY A 1 258 ? 2.028 -4.549 -18.604 1.00 86.88 258 GLY A CA 1
ATOM 2025 C C . GLY A 1 258 ? 2.761 -5.559 -17.718 1.00 86.88 258 GLY A C 1
ATOM 2026 O O . GLY A 1 258 ? 2.112 -6.443 -17.173 1.00 86.88 258 GLY A O 1
ATOM 2027 N N . LEU A 1 259 ? 4.077 -5.419 -17.523 1.00 91.38 259 LEU A N 1
ATOM 2028 C CA . LEU A 1 259 ? 4.836 -6.238 -16.571 1.00 91.38 259 LEU A CA 1
ATOM 2029 C C . LEU A 1 259 ? 4.427 -5.937 -15.126 1.00 91.38 259 LEU A C 1
ATOM 2031 O O . LEU A 1 259 ? 4.171 -6.864 -14.365 1.00 91.38 259 LEU A O 1
ATOM 2035 N N . TYR A 1 260 ? 4.325 -4.658 -14.756 1.00 95.38 260 TYR A N 1
ATOM 2036 C CA . TYR A 1 260 ? 3.947 -4.273 -13.395 1.00 95.38 260 TYR A CA 1
ATOM 2037 C C . TYR A 1 260 ? 2.493 -4.644 -13.068 1.00 95.38 260 TYR A C 1
ATOM 2039 O O . TYR A 1 260 ? 2.250 -5.395 -12.123 1.00 95.38 260 TYR A O 1
ATOM 2047 N N . LEU A 1 261 ? 1.533 -4.212 -13.889 1.00 91.44 261 LEU A N 1
ATOM 2048 C CA . LEU A 1 261 ? 0.122 -4.562 -13.697 1.00 91.44 261 LEU A CA 1
ATOM 2049 C C . LEU A 1 261 ? -0.115 -6.074 -13.855 1.00 91.44 261 LEU A C 1
ATOM 2051 O O . LEU A 1 261 ? -0.942 -6.646 -13.153 1.00 91.44 261 LEU A O 1
ATOM 2055 N N . GLY A 1 262 ? 0.641 -6.746 -14.729 1.00 86.25 262 GLY A N 1
ATOM 2056 C CA . GLY A 1 262 ? 0.601 -8.201 -14.878 1.00 86.25 262 GLY A CA 1
ATOM 2057 C C . GLY A 1 262 ? 1.046 -8.949 -13.621 1.00 86.25 262 GLY A C 1
ATOM 2058 O O . GLY A 1 262 ? 0.466 -9.985 -13.309 1.00 86.25 262 GLY A O 1
ATOM 2059 N N . VAL A 1 263 ? 2.009 -8.412 -12.864 1.00 93.25 263 VAL A N 1
ATOM 2060 C CA . VAL A 1 263 ? 2.381 -8.948 -11.546 1.00 93.25 263 VAL A CA 1
ATOM 2061 C C . VAL A 1 263 ? 1.294 -8.677 -10.504 1.00 93.25 263 VAL A C 1
ATOM 2063 O O . VAL A 1 263 ? 0.906 -9.616 -9.815 1.00 93.25 263 VAL A O 1
ATOM 2066 N N . ARG A 1 264 ? 0.731 -7.457 -10.440 1.00 92.94 264 ARG A N 1
ATOM 2067 C CA . ARG A 1 264 ? -0.400 -7.138 -9.543 1.00 92.94 264 ARG A CA 1
ATOM 2068 C C . ARG A 1 264 ? -1.570 -8.099 -9.750 1.00 92.94 264 ARG A C 1
ATOM 2070 O O . ARG A 1 264 ? -1.949 -8.824 -8.835 1.00 92.94 264 ARG A O 1
ATOM 2077 N N . PHE A 1 265 ? -2.139 -8.106 -10.954 1.00 89.38 265 PHE A N 1
ATOM 2078 C CA . PHE A 1 265 ? -3.329 -8.899 -11.253 1.00 89.38 265 PHE A CA 1
ATOM 2079 C C . PHE A 1 265 ? -3.021 -10.399 -11.277 1.00 89.38 265 PHE A C 1
ATOM 2081 O O . PHE A 1 265 ? -3.863 -11.196 -10.877 1.00 89.38 265 PHE A O 1
ATOM 2088 N N . GLY A 1 266 ? -1.814 -10.792 -11.696 1.00 85.69 266 GLY A N 1
ATOM 2089 C CA . GLY A 1 266 ? -1.360 -12.181 -11.654 1.00 85.69 266 GLY A CA 1
ATOM 2090 C C . GLY A 1 266 ? -1.241 -12.727 -10.232 1.00 85.69 266 GLY A C 1
ATOM 2091 O O . GLY A 1 266 ? -1.675 -13.850 -9.999 1.00 85.69 266 GLY A O 1
ATOM 2092 N N . GLY A 1 267 ? -0.732 -11.930 -9.285 1.00 85.62 267 GLY A N 1
ATOM 2093 C CA . GLY A 1 267 ? -0.663 -12.290 -7.868 1.00 85.62 267 GLY A CA 1
ATOM 2094 C C . GLY A 1 267 ? -2.046 -12.489 -7.249 1.00 85.62 267 GLY A C 1
ATOM 2095 O O . GLY A 1 267 ? -2.313 -13.561 -6.720 1.00 85.62 267 GLY A O 1
ATOM 2096 N N . ILE A 1 268 ? -2.954 -11.519 -7.418 1.00 85.88 268 ILE A N 1
ATOM 2097 C CA . ILE A 1 268 ? -4.347 -11.603 -6.930 1.00 85.88 268 ILE A CA 1
ATOM 2098 C C . ILE A 1 268 ? -5.082 -12.816 -7.531 1.00 85.88 268 ILE A C 1
ATOM 2100 O O . ILE A 1 268 ? -5.803 -13.535 -6.842 1.00 85.88 268 ILE A O 1
ATOM 2104 N N . VAL A 1 269 ? -4.907 -13.078 -8.831 1.00 88.50 269 VAL A N 1
ATOM 2105 C CA . VAL A 1 269 ? -5.513 -14.252 -9.481 1.00 88.50 269 VAL A CA 1
ATOM 2106 C C . VAL A 1 269 ? -4.891 -15.556 -8.972 1.00 88.50 269 VAL A C 1
ATOM 2108 O O . VAL A 1 269 ? -5.618 -16.526 -8.785 1.00 88.50 269 VAL A O 1
ATOM 2111 N N . ALA A 1 270 ? -3.578 -15.599 -8.731 1.00 80.38 270 ALA A N 1
ATOM 2112 C CA . ALA A 1 270 ? -2.913 -16.777 -8.181 1.00 80.38 270 ALA A CA 1
ATOM 2113 C C . ALA A 1 270 ? -3.374 -17.079 -6.747 1.00 80.38 270 ALA A C 1
ATOM 2115 O O . ALA A 1 270 ? -3.687 -18.227 -6.460 1.00 80.38 270 ALA A O 1
ATOM 2116 N N . GLU A 1 271 ? -3.484 -16.060 -5.894 1.00 85.00 271 GLU A N 1
ATOM 2117 C CA . GLU A 1 271 ? -4.004 -16.146 -4.522 1.00 85.00 271 GLU A CA 1
ATOM 2118 C C . GLU A 1 271 ? -5.405 -16.774 -4.496 1.00 85.00 271 GLU A C 1
ATOM 2120 O O . GLU A 1 271 ? -5.610 -17.839 -3.914 1.00 85.00 271 GLU A O 1
ATOM 2125 N N . ARG A 1 272 ? -6.346 -16.201 -5.258 1.00 85.00 272 ARG A N 1
ATOM 2126 C CA . ARG A 1 272 ? -7.732 -16.696 -5.365 1.00 85.00 272 ARG A CA 1
ATOM 2127 C C . ARG A 1 272 ? -7.853 -18.115 -5.927 1.00 85.00 272 ARG A C 1
ATOM 2129 O O . ARG A 1 272 ? -8.843 -18.794 -5.663 1.00 85.00 272 ARG A O 1
ATOM 2136 N N . LEU A 1 273 ? -6.890 -18.558 -6.737 1.00 88.00 273 LEU A N 1
ATOM 2137 C CA . LEU A 1 273 ? -6.853 -19.912 -7.302 1.00 88.00 273 LEU A CA 1
ATOM 2138 C C . LEU A 1 273 ? -6.093 -20.917 -6.419 1.00 88.00 273 LEU A C 1
ATOM 2140 O O . LEU A 1 273 ? -6.191 -22.119 -6.667 1.00 88.00 273 LEU A O 1
ATOM 2144 N N . LEU A 1 274 ? -5.344 -20.452 -5.414 1.00 88.06 274 LEU A N 1
ATOM 2145 C CA . LEU A 1 274 ? -4.473 -21.261 -4.558 1.00 88.06 274 LEU A CA 1
ATOM 2146 C C . LEU A 1 274 ? -4.678 -20.936 -3.058 1.00 88.06 274 LEU A C 1
ATOM 2148 O O . LEU A 1 274 ? -3.697 -20.674 -2.366 1.00 88.06 274 LEU A O 1
ATOM 2152 N N . PRO A 1 275 ? -5.906 -21.027 -2.505 1.00 77.56 275 PRO A N 1
ATOM 2153 C CA . PRO A 1 275 ? -6.230 -20.581 -1.138 1.00 77.56 275 PRO A CA 1
ATOM 2154 C C . PRO A 1 275 ? -5.548 -21.371 0.001 1.00 77.56 275 PRO A C 1
ATOM 2156 O O . PRO A 1 275 ? -5.768 -21.082 1.169 1.00 77.56 275 PRO A O 1
ATOM 2159 N N . GLY A 1 276 ? -4.752 -22.398 -0.316 1.00 78.00 276 GLY A N 1
ATOM 2160 C CA . GLY A 1 276 ? -3.913 -23.129 0.642 1.00 78.00 276 GLY A CA 1
ATOM 2161 C C . GLY A 1 276 ? -2.417 -22.804 0.542 1.00 78.00 276 GLY A C 1
ATOM 2162 O O . GLY A 1 276 ? -1.613 -23.475 1.188 1.00 78.00 276 GLY A O 1
ATOM 2163 N N . VAL A 1 277 ? -2.024 -21.844 -0.301 1.00 81.94 277 VAL A N 1
ATOM 2164 C CA . VAL A 1 277 ? -0.636 -21.399 -0.477 1.00 81.94 277 VAL A CA 1
ATOM 2165 C C . VAL A 1 277 ? -0.464 -20.051 0.212 1.00 81.94 277 VAL A C 1
ATOM 2167 O O . VAL A 1 277 ? -1.230 -19.128 -0.036 1.00 81.94 277 VAL A O 1
ATOM 2170 N N . ASP A 1 278 ? 0.572 -19.940 1.041 1.00 83.44 278 ASP A N 1
ATOM 2171 C CA . ASP A 1 278 ? 1.000 -18.684 1.660 1.00 83.44 278 ASP A CA 1
ATOM 2172 C C . ASP A 1 278 ? 1.164 -17.559 0.597 1.00 83.44 278 ASP A C 1
ATOM 2174 O O . ASP A 1 278 ? 1.924 -17.733 -0.370 1.00 83.44 278 ASP A O 1
ATOM 2178 N N . PRO A 1 279 ? 0.488 -16.401 0.751 1.00 85.12 279 PRO A N 1
ATOM 2179 C CA . PRO A 1 279 ? 0.606 -15.272 -0.172 1.00 85.12 279 PRO A CA 1
ATOM 2180 C C . PRO A 1 279 ? 2.040 -14.758 -0.369 1.00 85.12 279 PRO A C 1
ATOM 2182 O O . PRO A 1 279 ? 2.379 -14.312 -1.468 1.00 85.12 279 PRO A O 1
ATOM 2185 N N . LEU A 1 280 ? 2.919 -14.860 0.635 1.00 84.94 280 LEU A N 1
ATOM 2186 C CA . LEU A 1 280 ? 4.330 -14.477 0.517 1.00 84.94 280 LEU A CA 1
ATOM 2187 C C . LEU A 1 280 ? 5.098 -15.421 -0.416 1.00 84.94 280 LEU A C 1
ATOM 2189 O O . LEU A 1 280 ? 5.955 -14.967 -1.178 1.00 84.94 280 LEU A O 1
ATOM 2193 N N . THR A 1 281 ? 4.750 -16.708 -0.445 1.00 86.00 281 THR A N 1
ATOM 2194 C CA . THR A 1 281 ? 5.268 -17.671 -1.428 1.00 86.00 281 THR A CA 1
ATOM 2195 C C . THR A 1 281 ? 4.845 -17.290 -2.852 1.00 86.00 281 THR A C 1
ATOM 2197 O O . THR A 1 281 ? 5.668 -17.326 -3.772 1.00 86.00 281 THR A O 1
ATOM 2200 N N . ILE A 1 282 ? 3.599 -16.845 -3.054 1.00 87.75 282 ILE A N 1
ATOM 2201 C CA . ILE A 1 282 ? 3.143 -16.311 -4.350 1.00 87.75 282 ILE A CA 1
ATOM 2202 C C . ILE A 1 282 ? 3.924 -15.032 -4.695 1.00 87.75 282 ILE A C 1
ATOM 2204 O O . ILE A 1 282 ? 4.449 -14.905 -5.807 1.00 87.75 282 ILE A O 1
ATOM 2208 N N . ALA A 1 283 ? 4.092 -14.114 -3.739 1.00 89.31 283 ALA A N 1
ATOM 2209 C CA . ALA A 1 283 ? 4.866 -12.894 -3.940 1.00 89.31 283 ALA A CA 1
ATOM 2210 C C . ALA A 1 283 ? 6.329 -13.184 -4.322 1.00 89.31 283 ALA A C 1
ATOM 2212 O O . ALA A 1 283 ? 6.857 -12.558 -5.243 1.00 89.31 283 ALA A O 1
ATOM 2213 N N . ALA A 1 284 ? 6.965 -14.178 -3.696 1.00 88.88 284 ALA A N 1
ATOM 2214 C CA . ALA A 1 284 ? 8.331 -14.603 -3.996 1.00 88.88 284 ALA A CA 1
ATOM 2215 C C . ALA A 1 284 ? 8.500 -15.144 -5.430 1.00 88.88 284 ALA A C 1
ATOM 2217 O O . ALA A 1 284 ? 9.552 -14.939 -6.039 1.00 88.88 284 ALA A O 1
ATOM 2218 N N . VAL A 1 285 ? 7.472 -15.785 -5.999 1.00 90.62 285 VAL A N 1
ATOM 2219 C CA . VAL A 1 285 ? 7.473 -16.251 -7.400 1.00 90.62 285 VAL A CA 1
ATOM 2220 C C . VAL A 1 285 ? 7.319 -15.090 -8.388 1.00 90.62 285 VAL A C 1
ATOM 2222 O O . VAL A 1 285 ? 7.984 -15.068 -9.427 1.00 90.62 285 VAL A O 1
ATOM 2225 N N . PHE A 1 286 ? 6.465 -14.112 -8.080 1.00 91.62 286 PHE A N 1
ATOM 2226 C CA . PHE A 1 286 ? 6.164 -12.997 -8.985 1.00 91.62 286 PHE A CA 1
ATOM 2227 C C . PHE A 1 286 ? 7.168 -11.832 -8.898 1.00 91.62 286 PHE A C 1
ATOM 2229 O O . PHE A 1 286 ? 7.465 -11.200 -9.915 1.00 91.62 286 PHE A O 1
ATOM 2236 N N . TYR A 1 287 ? 7.745 -11.553 -7.727 1.00 93.00 287 TYR A N 1
ATOM 2237 C CA . TYR A 1 287 ? 8.650 -10.417 -7.512 1.00 93.00 287 TYR A CA 1
ATOM 2238 C C . TYR A 1 287 ? 9.889 -10.381 -8.438 1.00 93.00 287 TYR A C 1
ATOM 2240 O O . TYR A 1 287 ? 10.218 -9.294 -8.925 1.00 93.00 287 TYR A O 1
ATOM 2248 N N . PRO A 1 288 ? 10.548 -11.507 -8.798 1.00 94.12 288 PRO A N 1
ATOM 2249 C CA . PRO A 1 288 ? 11.627 -11.519 -9.792 1.00 94.12 288 PRO A CA 1
ATOM 2250 C C . PRO A 1 288 ? 11.246 -10.905 -11.151 1.00 94.12 288 PRO A C 1
ATOM 2252 O O . PRO A 1 288 ? 12.103 -10.320 -11.821 1.00 94.12 288 PRO A O 1
ATOM 2255 N N . VAL A 1 289 ? 9.968 -10.978 -11.548 1.00 92.75 289 VAL A N 1
ATOM 2256 C CA . VAL A 1 289 ? 9.455 -10.365 -12.787 1.00 92.75 289 VAL A CA 1
ATOM 2257 C C . VAL A 1 289 ? 9.486 -8.836 -12.703 1.00 92.75 289 VAL A C 1
ATOM 2259 O O . VAL A 1 289 ? 9.807 -8.182 -13.694 1.00 92.75 289 VAL A O 1
ATOM 2262 N N . LEU A 1 290 ? 9.244 -8.249 -11.528 1.00 93.69 290 LEU A N 1
ATOM 2263 C CA . LEU A 1 290 ? 9.451 -6.814 -11.307 1.00 93.69 290 LEU A CA 1
ATOM 2264 C C . LEU A 1 290 ? 10.941 -6.492 -11.210 1.00 93.69 290 LEU A C 1
ATOM 2266 O O . LEU A 1 290 ? 11.445 -5.664 -11.969 1.00 93.69 290 LEU A O 1
ATOM 2270 N N . PHE A 1 291 ? 11.642 -7.175 -10.300 1.00 94.38 291 PHE A N 1
ATOM 2271 C CA . PHE A 1 291 ? 13.025 -6.888 -9.923 1.00 94.38 291 PHE A CA 1
ATOM 2272 C C . PHE A 1 291 ? 13.992 -6.948 -11.114 1.00 94.38 291 PHE A C 1
ATOM 2274 O O . PHE A 1 291 ? 14.815 -6.046 -11.280 1.00 94.38 291 PHE A O 1
ATOM 2281 N N . VAL A 1 292 ? 13.878 -7.983 -11.958 1.00 92.50 292 VAL A N 1
ATOM 2282 C CA . VAL A 1 292 ? 14.712 -8.171 -13.158 1.00 92.50 292 VAL A CA 1
ATOM 2283 C C . VAL A 1 292 ? 13.994 -7.703 -14.423 1.00 92.50 292 VAL A C 1
ATOM 2285 O O . VAL A 1 292 ? 14.601 -7.054 -15.278 1.00 92.50 292 VAL A O 1
ATOM 2288 N N . GLY A 1 293 ? 12.709 -8.036 -14.568 1.00 93.44 293 GLY A N 1
ATOM 2289 C CA . GLY A 1 293 ? 11.984 -7.850 -15.824 1.00 93.44 293 GLY A CA 1
ATOM 2290 C C . GLY A 1 293 ? 11.792 -6.385 -16.208 1.00 93.44 293 GLY A C 1
ATOM 2291 O O . GLY A 1 293 ? 11.954 -6.064 -17.384 1.00 93.44 293 GLY A O 1
ATOM 2292 N N . LEU A 1 294 ? 11.539 -5.479 -15.254 1.00 96.38 294 LEU A N 1
ATOM 2293 C CA . LEU A 1 294 ? 11.378 -4.051 -15.561 1.00 96.38 294 LEU A CA 1
ATOM 2294 C C . LEU A 1 294 ? 12.687 -3.415 -16.091 1.00 96.38 294 LEU A C 1
ATOM 2296 O O . LEU A 1 294 ? 12.652 -2.867 -17.197 1.00 96.38 294 LEU A O 1
ATOM 2300 N N . PRO A 1 295 ? 13.862 -3.535 -15.428 1.00 97.44 295 PRO A N 1
ATOM 2301 C CA . PRO A 1 295 ? 15.128 -3.068 -16.001 1.00 97.44 295 PRO A CA 1
ATOM 2302 C C . PRO A 1 295 ? 15.497 -3.739 -17.329 1.00 97.44 295 PRO A C 1
ATOM 2304 O O . PRO A 1 295 ? 15.937 -3.060 -18.258 1.00 97.44 295 PRO A O 1
ATOM 2307 N N . VAL A 1 296 ? 15.305 -5.058 -17.457 1.00 95.50 296 VAL A N 1
ATOM 2308 C CA . VAL A 1 296 ? 15.634 -5.787 -18.695 1.00 95.50 296 VAL A CA 1
ATOM 2309 C C . VAL A 1 296 ? 14.746 -5.331 -19.854 1.00 95.50 296 VAL A C 1
ATOM 2311 O O . VAL A 1 296 ? 15.253 -5.093 -20.952 1.00 95.50 296 VAL A O 1
ATOM 2314 N N . TRP A 1 297 ? 13.446 -5.129 -19.625 1.00 95.25 297 TRP A N 1
ATOM 2315 C CA . TRP A 1 297 ? 12.537 -4.597 -20.640 1.00 95.25 297 TRP A CA 1
ATOM 2316 C C . TRP A 1 297 ? 12.902 -3.163 -21.031 1.00 95.25 297 TRP A C 1
ATOM 2318 O O . TRP A 1 297 ? 12.996 -2.856 -22.223 1.00 95.25 297 TRP A O 1
ATOM 2328 N N . ALA A 1 298 ? 13.181 -2.303 -20.042 1.00 96.94 298 ALA A N 1
ATOM 2329 C CA . ALA A 1 298 ? 13.624 -0.931 -20.275 1.00 96.94 298 ALA A CA 1
ATOM 2330 C C . ALA A 1 298 ? 14.884 -0.883 -21.152 1.00 96.94 298 ALA A C 1
ATOM 2332 O O . ALA A 1 298 ? 14.919 -0.151 -22.140 1.00 96.94 298 ALA A O 1
ATOM 2333 N N . PHE A 1 299 ? 15.886 -1.711 -20.846 1.00 96.62 299 PHE A N 1
ATOM 2334 C CA . PHE A 1 299 ? 17.125 -1.805 -21.616 1.00 96.62 299 PHE A CA 1
ATOM 2335 C C . PHE A 1 299 ? 16.891 -2.318 -23.046 1.00 96.62 299 PHE A C 1
ATOM 2337 O O . PHE A 1 299 ? 17.286 -1.663 -24.013 1.00 96.62 299 PHE A O 1
ATOM 2344 N N . LEU A 1 300 ? 16.236 -3.476 -23.201 1.00 93.12 300 LEU A N 1
ATOM 2345 C CA . LEU A 1 300 ? 16.104 -4.154 -24.496 1.00 93.12 300 LEU A CA 1
ATOM 2346 C C . LEU A 1 300 ? 15.258 -3.361 -25.500 1.00 93.12 300 LEU A C 1
ATOM 2348 O O . LEU A 1 300 ? 15.643 -3.246 -26.667 1.00 93.12 300 LEU A O 1
ATOM 2352 N N . PHE A 1 301 ? 14.131 -2.792 -25.063 1.00 90.88 301 PHE A N 1
ATOM 2353 C CA . PHE A 1 301 ? 13.212 -2.074 -25.953 1.00 90.88 301 PHE A CA 1
ATOM 2354 C C . PHE A 1 301 ? 13.628 -0.618 -26.217 1.00 90.88 301 PHE A C 1
ATOM 2356 O O . PHE A 1 301 ? 13.178 -0.025 -27.202 1.00 90.88 301 PHE A O 1
ATOM 2363 N N . ALA A 1 302 ? 14.545 -0.057 -25.421 1.00 94.31 302 ALA A N 1
ATOM 2364 C CA . ALA A 1 302 ? 15.111 1.268 -25.663 1.00 94.31 302 ALA A CA 1
ATOM 2365 C C . ALA A 1 302 ? 16.163 1.325 -26.781 1.00 94.31 302 ALA A C 1
ATOM 2367 O O . ALA A 1 302 ? 16.301 2.374 -27.411 1.00 94.31 302 ALA A O 1
ATOM 2368 N N . ARG A 1 303 ? 16.867 0.218 -27.075 1.00 89.62 303 ARG A N 1
ATOM 2369 C CA . ARG A 1 303 ? 18.013 0.165 -28.016 1.00 89.62 303 ARG A CA 1
ATOM 2370 C C . ARG A 1 303 ? 17.798 0.880 -29.352 1.00 89.62 303 ARG A C 1
ATOM 2372 O O . ARG A 1 303 ? 18.734 1.423 -29.915 1.00 89.62 303 ARG A O 1
ATOM 2379 N N . LYS A 1 304 ? 16.570 0.889 -29.881 1.00 87.62 304 LYS A N 1
ATOM 2380 C CA . LYS A 1 304 ? 16.248 1.460 -31.205 1.00 87.62 304 LYS A CA 1
ATOM 2381 C C . LYS A 1 304 ? 15.418 2.746 -31.138 1.00 87.62 304 LYS A C 1
ATOM 2383 O O . LYS A 1 304 ? 14.614 3.006 -32.043 1.00 87.62 304 LYS A O 1
ATOM 2388 N N . LEU A 1 305 ? 15.586 3.506 -30.056 1.00 89.81 305 LEU A N 1
ATOM 2389 C CA . LEU A 1 305 ? 15.022 4.834 -29.810 1.00 89.81 305 LEU A CA 1
ATOM 2390 C C . LEU A 1 305 ? 16.151 5.876 -29.674 1.00 89.81 305 LEU A C 1
ATOM 2392 O O . LEU A 1 305 ? 17.328 5.534 -29.597 1.00 89.81 305 LEU A O 1
ATOM 2396 N N . SER A 1 306 ? 15.788 7.160 -29.662 1.00 90.62 306 SER A N 1
ATOM 2397 C CA . SER A 1 306 ? 16.681 8.234 -29.212 1.00 90.62 306 SER A CA 1
ATOM 2398 C C . SER A 1 306 ? 16.646 8.347 -27.688 1.00 90.62 306 SER A C 1
ATOM 2400 O O . SER A 1 306 ? 15.589 8.111 -27.107 1.00 90.62 306 SER A O 1
ATOM 2402 N N . ASP A 1 307 ? 17.739 8.778 -27.055 1.00 90.75 307 ASP A N 1
ATOM 2403 C CA . ASP A 1 307 ? 17.905 8.906 -25.596 1.00 90.75 307 ASP A CA 1
ATOM 2404 C C . ASP A 1 307 ? 16.667 9.460 -24.876 1.00 90.75 307 ASP A C 1
ATOM 2406 O O . ASP A 1 307 ? 16.036 8.768 -24.080 1.00 90.75 307 ASP A O 1
ATOM 2410 N N . GLY A 1 308 ? 16.264 10.693 -25.205 1.00 91.44 308 GLY A N 1
ATOM 2411 C CA . GLY A 1 308 ? 15.097 11.334 -24.594 1.00 91.44 308 GLY A CA 1
ATOM 2412 C C . GLY A 1 308 ? 13.780 10.631 -24.936 1.00 91.44 308 GLY A C 1
ATOM 2413 O O . GLY A 1 308 ? 12.858 10.611 -24.129 1.00 91.44 308 GLY A O 1
ATOM 2414 N N . GLY A 1 309 ? 13.691 9.993 -26.107 1.00 92.19 309 GLY A N 1
ATOM 2415 C CA . GLY A 1 309 ? 12.532 9.187 -26.491 1.00 92.19 309 GLY A CA 1
ATOM 2416 C C . GLY A 1 309 ? 12.431 7.862 -25.732 1.00 92.19 309 GLY A C 1
ATOM 2417 O O . GLY A 1 309 ? 11.318 7.393 -25.513 1.00 92.19 309 GLY A O 1
ATOM 2418 N N . ALA A 1 310 ? 13.565 7.278 -25.342 1.00 95.06 310 ALA A N 1
ATOM 2419 C CA . ALA A 1 310 ? 13.651 6.095 -24.497 1.00 95.06 310 ALA A CA 1
ATOM 2420 C C . ALA A 1 310 ? 13.341 6.443 -23.035 1.00 95.06 310 ALA A C 1
ATOM 2422 O O . ALA A 1 310 ? 12.479 5.806 -22.436 1.00 95.06 310 ALA A O 1
ATOM 2423 N N . ALA A 1 311 ? 13.971 7.499 -22.505 1.00 96.81 311 ALA A N 1
ATOM 2424 C CA . ALA A 1 311 ? 13.734 8.005 -21.155 1.00 96.81 311 ALA A CA 1
ATOM 2425 C C . ALA A 1 311 ? 12.250 8.317 -20.920 1.00 96.81 311 ALA A C 1
ATOM 2427 O O . ALA A 1 311 ? 11.638 7.736 -20.029 1.00 96.81 311 ALA A O 1
ATOM 2428 N N . VAL A 1 312 ? 11.650 9.170 -21.761 1.00 96.75 312 VAL A N 1
ATOM 2429 C CA . VAL A 1 312 ? 10.241 9.572 -21.621 1.00 96.75 312 VAL A CA 1
ATOM 2430 C C . VAL A 1 312 ? 9.304 8.373 -21.760 1.00 96.75 312 VAL A C 1
ATOM 2432 O O . VAL A 1 312 ? 8.395 8.229 -20.954 1.00 96.75 312 VAL A O 1
ATOM 2435 N N . ALA A 1 313 ? 9.532 7.471 -22.721 1.00 95.00 313 ALA A N 1
ATOM 2436 C CA . ALA A 1 313 ? 8.691 6.281 -22.864 1.00 95.00 313 ALA A CA 1
ATOM 2437 C C . ALA A 1 313 ? 8.778 5.347 -21.643 1.00 95.00 313 ALA A C 1
ATOM 2439 O O . ALA A 1 313 ? 7.748 4.847 -21.192 1.00 95.00 313 ALA A O 1
ATOM 2440 N N . ALA A 1 314 ? 9.974 5.140 -21.083 1.00 97.75 314 ALA A N 1
ATOM 2441 C CA . ALA A 1 314 ? 10.151 4.320 -19.889 1.00 97.75 314 ALA A CA 1
ATOM 2442 C C . ALA A 1 314 ? 9.488 4.954 -18.655 1.00 97.75 314 ALA A C 1
ATOM 2444 O O . ALA A 1 314 ? 8.694 4.302 -17.976 1.00 97.75 314 ALA A O 1
ATOM 2445 N N . MET A 1 315 ? 9.756 6.243 -18.418 1.00 97.50 315 MET A N 1
ATOM 2446 C CA . MET A 1 315 ? 9.186 7.006 -17.307 1.00 97.50 315 MET A CA 1
ATOM 2447 C C . MET A 1 315 ? 7.657 7.067 -17.394 1.00 97.50 315 MET A C 1
ATOM 2449 O O . MET A 1 315 ? 6.981 6.674 -16.452 1.00 97.50 315 MET A O 1
ATOM 2453 N N . SER A 1 316 ? 7.091 7.492 -18.529 1.00 95.00 316 SER A N 1
ATOM 2454 C CA . SER A 1 316 ? 5.636 7.604 -18.698 1.00 95.00 316 SER A CA 1
ATOM 2455 C C . SER A 1 316 ? 4.918 6.255 -18.634 1.00 95.00 316 SER A C 1
ATOM 2457 O O . SER A 1 316 ? 3.812 6.198 -18.107 1.00 95.00 316 SER A O 1
ATOM 2459 N N . GLY A 1 317 ? 5.527 5.174 -19.136 1.00 92.50 317 GLY A N 1
ATOM 2460 C CA . GLY A 1 317 ? 4.954 3.829 -19.036 1.00 92.50 317 GLY A CA 1
ATOM 2461 C C . GLY A 1 317 ? 4.862 3.331 -17.597 1.00 92.50 317 GLY A C 1
ATOM 2462 O O . GLY A 1 317 ? 3.808 2.864 -17.171 1.00 92.50 317 GLY A O 1
ATOM 2463 N N . PHE A 1 318 ? 5.946 3.487 -16.832 1.00 97.00 318 PHE A N 1
ATOM 2464 C CA . PHE A 1 318 ? 5.976 3.089 -15.427 1.00 97.00 318 PHE A CA 1
ATOM 2465 C C . PHE A 1 318 ? 5.093 3.993 -14.551 1.00 97.00 318 PHE A C 1
ATOM 2467 O O . PHE A 1 318 ? 4.249 3.484 -13.821 1.00 97.00 318 PHE A O 1
ATOM 2474 N N . THR A 1 319 ? 5.194 5.322 -14.681 1.00 95.81 319 THR A N 1
ATOM 2475 C CA . THR A 1 319 ? 4.328 6.271 -13.957 1.00 95.81 319 THR A CA 1
ATOM 2476 C C . THR A 1 319 ? 2.851 6.044 -14.274 1.00 95.81 319 THR A C 1
ATOM 2478 O O . THR A 1 319 ? 2.032 6.030 -13.361 1.00 95.81 319 THR A O 1
ATOM 2481 N N . GLY A 1 320 ? 2.494 5.822 -15.544 1.00 90.69 320 GLY A N 1
ATOM 2482 C CA . GLY A 1 320 ? 1.116 5.526 -15.936 1.00 90.69 320 GLY A CA 1
ATOM 2483 C C . GLY A 1 320 ? 0.580 4.253 -15.278 1.00 90.69 320 GLY A C 1
ATOM 2484 O O . GLY A 1 320 ? -0.557 4.237 -14.822 1.00 90.69 320 GLY A O 1
ATOM 2485 N N . ALA A 1 321 ? 1.410 3.216 -15.157 1.00 90.56 321 ALA A N 1
ATOM 2486 C CA . ALA A 1 321 ? 1.036 1.987 -14.468 1.00 90.56 321 ALA A CA 1
ATOM 2487 C C . ALA A 1 321 ? 0.920 2.155 -12.945 1.00 90.56 321 ALA A C 1
ATOM 2489 O O . ALA A 1 321 ? -0.016 1.614 -12.374 1.00 90.56 321 ALA A O 1
ATOM 2490 N N . VAL A 1 322 ? 1.784 2.953 -12.302 1.00 91.38 322 VAL A N 1
ATOM 2491 C CA . VAL A 1 322 ? 1.638 3.325 -10.876 1.00 91.38 322 VAL A CA 1
ATOM 2492 C C . VAL A 1 322 ? 0.330 4.079 -10.631 1.00 91.38 322 VAL A C 1
ATOM 2494 O O . VAL A 1 322 ? -0.373 3.777 -9.675 1.00 91.38 322 VAL A O 1
ATOM 2497 N N . LEU A 1 323 ? -0.043 5.011 -11.513 1.00 88.75 323 LEU A N 1
ATOM 2498 C CA . LEU A 1 323 ? -1.318 5.726 -11.399 1.00 88.75 323 LEU A CA 1
ATOM 2499 C C . LEU A 1 323 ? -2.525 4.791 -11.579 1.00 88.75 323 LEU A C 1
ATOM 2501 O O . LEU A 1 323 ? -3.501 4.924 -10.847 1.00 88.75 323 LEU A O 1
ATOM 2505 N N . VAL A 1 324 ? -2.460 3.834 -12.511 1.00 86.75 324 VAL A N 1
ATOM 2506 C CA . VAL A 1 324 ? -3.510 2.814 -12.689 1.00 86.75 324 VAL A CA 1
ATOM 2507 C C . VAL A 1 324 ? -3.593 1.876 -11.480 1.00 86.75 324 VAL A C 1
ATOM 2509 O O . VAL A 1 324 ? -4.701 1.629 -11.013 1.00 86.75 324 VAL A O 1
ATOM 2512 N N . ASP A 1 325 ? -2.461 1.403 -10.947 1.00 87.44 325 ASP A N 1
ATOM 2513 C CA . ASP A 1 325 ? -2.406 0.536 -9.758 1.00 87.44 325 ASP A CA 1
ATOM 2514 C C . ASP A 1 325 ? -3.018 1.245 -8.543 1.00 87.44 325 ASP A C 1
ATOM 2516 O O . ASP A 1 325 ? -3.936 0.727 -7.923 1.00 87.44 325 ASP A O 1
ATOM 2520 N N . TYR A 1 326 ? -2.610 2.485 -8.263 1.00 83.62 326 TYR A N 1
ATOM 2521 C CA . TYR A 1 326 ? -3.152 3.272 -7.151 1.00 83.62 326 TYR A CA 1
ATOM 2522 C C . TYR A 1 326 ? -4.623 3.658 -7.321 1.00 83.62 326 TYR A C 1
ATOM 2524 O O . TYR A 1 326 ? -5.356 3.685 -6.339 1.00 83.62 326 TYR A O 1
ATOM 2532 N N . THR A 1 327 ? -5.083 3.904 -8.553 1.00 83.19 327 THR A N 1
ATOM 2533 C CA . THR A 1 327 ? -6.515 4.132 -8.820 1.00 83.19 327 THR A CA 1
ATOM 2534 C C . THR A 1 327 ? -7.326 2.855 -8.582 1.00 83.19 327 THR A C 1
ATOM 2536 O O . THR A 1 327 ? -8.421 2.919 -8.031 1.00 83.19 327 THR A O 1
ATOM 2539 N N . TYR A 1 328 ? -6.792 1.693 -8.974 1.00 82.88 328 TYR A N 1
ATOM 2540 C CA . TYR A 1 328 ? -7.419 0.389 -8.745 1.00 82.88 328 TYR A CA 1
ATOM 2541 C C . TYR A 1 328 ? -7.472 0.024 -7.253 1.00 82.88 328 TYR A C 1
ATOM 2543 O O . TYR A 1 328 ? -8.505 -0.438 -6.779 1.00 82.88 328 TYR A O 1
ATOM 2551 N N . LEU A 1 329 ? -6.391 0.294 -6.517 1.00 80.38 329 LEU A N 1
ATOM 2552 C CA . LEU A 1 329 ? -6.260 0.076 -5.071 1.00 80.38 329 LEU A CA 1
ATOM 2553 C C . LEU A 1 329 ? -6.893 1.191 -4.220 1.00 80.38 329 LEU A C 1
ATOM 2555 O O . LEU A 1 329 ? -6.757 1.170 -3.006 1.00 80.38 329 LEU A O 1
ATOM 2559 N N . GLN A 1 330 ? -7.545 2.180 -4.841 1.00 80.94 330 GLN A N 1
ATOM 2560 C CA . GLN A 1 330 ? -8.229 3.292 -4.163 1.00 80.94 330 GLN A CA 1
ATOM 2561 C C . GLN A 1 330 ? -7.331 4.127 -3.220 1.00 80.94 330 GLN A C 1
ATOM 2563 O O . GLN A 1 330 ? -7.818 4.761 -2.286 1.00 80.94 330 GLN A O 1
ATOM 2568 N N . VAL A 1 331 ? -6.023 4.197 -3.497 1.00 76.19 331 VAL A N 1
ATOM 2569 C CA . VAL A 1 331 ? -5.038 4.938 -2.688 1.00 76.19 331 VAL A CA 1
ATOM 2570 C C . VAL A 1 331 ? -5.302 6.444 -2.782 1.00 76.19 331 VAL A C 1
ATOM 2572 O O . VAL A 1 331 ? -4.940 7.094 -3.767 1.00 76.19 331 VAL A O 1
ATOM 2575 N N . GLN A 1 332 ? -5.932 7.012 -1.750 1.00 74.25 332 GLN A N 1
ATOM 2576 C CA . GLN A 1 332 ? -6.288 8.437 -1.705 1.00 74.25 332 GLN A CA 1
ATOM 2577 C C . GLN A 1 332 ? -5.125 9.340 -1.261 1.00 74.25 332 GLN A C 1
ATOM 2579 O O . GLN A 1 332 ? -5.024 10.489 -1.698 1.00 74.25 332 GLN A O 1
ATOM 2584 N N . VAL A 1 333 ? -4.238 8.833 -0.398 1.00 71.06 333 VAL A N 1
ATOM 2585 C CA . VAL A 1 333 ? -3.131 9.587 0.209 1.00 71.06 333 VAL A CA 1
ATOM 2586 C C . VAL A 1 333 ? -1.825 8.831 -0.004 1.00 71.06 333 VAL A C 1
ATOM 2588 O O . VAL A 1 333 ? -1.741 7.633 0.238 1.00 71.06 333 VAL A O 1
ATOM 2591 N N . LEU A 1 334 ? -0.782 9.534 -0.453 1.00 70.25 334 LEU A N 1
ATOM 2592 C CA . LEU A 1 334 ? 0.540 8.953 -0.680 1.00 70.25 334 LEU A CA 1
ATOM 2593 C C . LEU A 1 334 ? 1.569 9.525 0.299 1.00 70.25 334 LEU A C 1
ATOM 2595 O O . LEU A 1 334 ? 1.860 10.723 0.228 1.00 70.25 334 LEU A O 1
ATOM 2599 N N . PRO A 1 335 ? 2.182 8.687 1.157 1.00 75.12 335 PRO A N 1
ATOM 2600 C CA . PRO A 1 335 ? 3.300 9.099 1.995 1.00 75.12 335 PRO A CA 1
ATOM 2601 C C . PRO A 1 335 ? 4.450 9.676 1.154 1.00 75.12 335 PRO A C 1
ATOM 2603 O O . PRO A 1 335 ? 4.766 9.174 0.068 1.00 75.12 335 PRO A O 1
ATOM 2606 N N . LEU A 1 336 ? 5.097 10.739 1.642 1.00 75.19 336 LEU A N 1
ATOM 2607 C CA . LEU A 1 336 ? 6.153 11.440 0.897 1.00 75.19 336 LEU A CA 1
ATOM 2608 C C . LEU A 1 336 ? 7.345 10.522 0.578 1.00 75.19 336 LEU A C 1
ATOM 2610 O O . LEU A 1 336 ? 7.931 10.609 -0.499 1.00 75.19 336 LEU A O 1
ATOM 2614 N N . ASP A 1 337 ? 7.686 9.614 1.487 1.00 76.12 337 ASP A N 1
ATOM 2615 C CA . ASP A 1 337 ? 8.695 8.574 1.293 1.00 76.12 337 ASP A CA 1
ATOM 2616 C C . ASP A 1 337 ? 8.292 7.566 0.203 1.00 76.12 337 ASP A C 1
ATOM 2618 O O . ASP A 1 337 ? 9.150 7.138 -0.572 1.00 76.12 337 ASP A O 1
ATOM 2622 N N . THR A 1 338 ? 7.002 7.228 0.082 1.00 82.94 338 THR A N 1
ATOM 2623 C CA . THR A 1 338 ? 6.472 6.407 -1.020 1.00 82.94 338 THR A CA 1
ATOM 2624 C C . THR A 1 338 ? 6.595 7.154 -2.342 1.00 82.94 338 THR A C 1
ATOM 2626 O O . THR A 1 338 ? 7.118 6.595 -3.307 1.00 82.94 338 THR A O 1
ATOM 2629 N N . LEU A 1 339 ? 6.213 8.434 -2.388 1.00 86.25 339 LEU A N 1
ATOM 2630 C CA . LEU A 1 339 ? 6.357 9.272 -3.581 1.00 86.25 339 LEU A CA 1
ATOM 2631 C C . LEU A 1 339 ? 7.826 9.390 -4.026 1.00 86.25 339 LEU A C 1
ATOM 2633 O O . LEU A 1 339 ? 8.135 9.140 -5.190 1.00 86.25 339 LEU A O 1
ATOM 2637 N N . VAL A 1 340 ? 8.743 9.709 -3.106 1.00 87.69 340 VAL A N 1
ATOM 2638 C CA . VAL A 1 340 ? 10.188 9.806 -3.384 1.00 87.69 340 VAL A CA 1
ATOM 2639 C C . VAL A 1 340 ? 10.753 8.469 -3.869 1.00 87.69 340 VAL A C 1
ATOM 2641 O O . VAL A 1 340 ? 11.500 8.439 -4.847 1.00 87.69 340 VAL A O 1
ATOM 2644 N N . HIS A 1 341 ? 10.362 7.353 -3.248 1.00 90.50 341 HIS A N 1
ATOM 2645 C CA . HIS A 1 341 ? 10.765 6.016 -3.683 1.00 90.50 341 HIS A CA 1
ATOM 2646 C C . HIS A 1 341 ? 10.250 5.691 -5.099 1.00 90.50 341 HIS A C 1
ATOM 2648 O O . HIS A 1 341 ? 11.036 5.261 -5.945 1.00 90.50 341 HIS A O 1
ATOM 2654 N N . ARG A 1 342 ? 8.975 5.963 -5.422 1.00 93.56 342 ARG A N 1
ATOM 2655 C CA . ARG A 1 342 ? 8.450 5.754 -6.787 1.00 93.56 342 ARG A CA 1
ATOM 2656 C C . ARG A 1 342 ? 9.145 6.653 -7.812 1.00 93.56 342 ARG A C 1
ATOM 2658 O O . ARG A 1 342 ? 9.478 6.174 -8.893 1.00 93.56 342 ARG A O 1
ATOM 2665 N N . LEU A 1 343 ? 9.438 7.911 -7.475 1.00 94.94 343 LEU A N 1
ATOM 2666 C CA . LEU A 1 343 ? 10.219 8.809 -8.335 1.00 94.94 343 LEU A CA 1
ATOM 2667 C C . LEU A 1 343 ? 11.643 8.278 -8.578 1.00 94.94 343 LEU A C 1
ATOM 2669 O O . LEU A 1 343 ? 12.125 8.340 -9.709 1.00 94.94 343 LEU A O 1
ATOM 2673 N N . ALA A 1 344 ? 12.295 7.688 -7.572 1.00 96.56 344 ALA A N 1
ATOM 2674 C CA . ALA A 1 344 ? 13.595 7.041 -7.749 1.00 96.56 344 ALA A CA 1
ATOM 2675 C C . ALA A 1 344 ? 13.524 5.851 -8.728 1.00 96.56 344 ALA A C 1
ATOM 2677 O O . ALA A 1 344 ? 14.386 5.738 -9.601 1.00 96.56 344 ALA A O 1
ATOM 2678 N N . LEU A 1 345 ? 12.476 5.019 -8.656 1.00 97.38 345 LEU A N 1
ATOM 2679 C CA . LEU A 1 345 ? 12.240 3.922 -9.609 1.00 97.38 345 LEU A CA 1
ATOM 2680 C C . LEU A 1 345 ? 11.966 4.433 -11.039 1.00 97.38 345 LEU A C 1
ATOM 2682 O O . LEU A 1 345 ? 12.547 3.916 -11.995 1.00 97.38 345 LEU A O 1
ATOM 2686 N N . VAL A 1 346 ? 11.150 5.486 -11.192 1.00 97.94 346 VAL A N 1
ATOM 2687 C CA . VAL A 1 346 ? 10.895 6.170 -12.479 1.00 97.94 346 VAL A CA 1
ATOM 2688 C C . VAL A 1 346 ? 12.208 6.649 -13.108 1.00 97.94 346 VAL A C 1
ATOM 2690 O O . VAL A 1 346 ? 12.480 6.379 -14.281 1.00 97.94 346 VAL A O 1
ATOM 2693 N N . VAL A 1 347 ? 13.049 7.335 -12.325 1.00 98.00 347 VAL A N 1
ATOM 2694 C CA . VAL A 1 347 ? 14.351 7.840 -12.783 1.00 98.00 347 VAL A CA 1
ATOM 2695 C C . VAL A 1 347 ? 15.297 6.688 -13.123 1.00 98.00 347 VAL A C 1
ATOM 2697 O O . VAL A 1 347 ? 15.923 6.721 -14.182 1.00 98.00 347 VAL A O 1
ATOM 2700 N N . ALA A 1 348 ? 15.360 5.641 -12.297 1.00 98.25 348 ALA A N 1
ATOM 2701 C CA . ALA A 1 348 ? 16.196 4.467 -12.536 1.00 98.25 348 ALA A CA 1
ATOM 2702 C C . ALA A 1 348 ? 15.875 3.784 -13.876 1.00 98.25 348 ALA A C 1
ATOM 2704 O O . ALA A 1 348 ? 16.777 3.585 -14.693 1.00 98.25 348 ALA A O 1
ATOM 2705 N N . LEU A 1 349 ? 14.596 3.500 -14.149 1.00 98.19 349 LEU A N 1
ATOM 2706 C CA . LEU A 1 349 ? 14.160 2.901 -15.417 1.00 98.19 349 LEU A CA 1
ATOM 2707 C C . LEU A 1 349 ? 14.427 3.825 -16.615 1.00 98.19 349 LEU A C 1
ATOM 2709 O O . LEU A 1 349 ? 14.843 3.354 -17.675 1.00 98.19 349 LEU A O 1
ATOM 2713 N N . GLY A 1 350 ? 14.272 5.141 -16.441 1.00 97.81 350 GLY A N 1
ATOM 2714 C CA . GLY A 1 350 ? 14.656 6.134 -17.446 1.00 97.81 350 GLY A CA 1
ATOM 2715 C C . GLY A 1 350 ? 16.153 6.108 -17.781 1.00 97.81 350 GLY A C 1
ATOM 2716 O O . GLY A 1 350 ? 16.518 6.106 -18.957 1.00 97.81 350 GLY A O 1
ATOM 2717 N N . LEU A 1 351 ? 17.027 6.025 -16.772 1.00 98.00 351 LEU A N 1
ATOM 2718 C CA . LEU A 1 351 ? 18.485 5.931 -16.941 1.00 98.00 351 LEU A CA 1
ATOM 2719 C C . LEU A 1 351 ? 18.909 4.607 -17.603 1.00 98.00 351 LEU A C 1
ATOM 2721 O O . LEU A 1 351 ? 19.764 4.611 -18.492 1.00 98.00 351 LEU A O 1
ATOM 2725 N N . VAL A 1 352 ? 18.279 3.486 -17.230 1.00 97.94 352 VAL A N 1
ATOM 2726 C CA . VAL A 1 352 ? 18.479 2.177 -17.882 1.00 97.94 352 VAL A CA 1
ATOM 2727 C C . VAL A 1 352 ? 18.080 2.236 -19.361 1.00 97.94 352 VAL A C 1
ATOM 2729 O O . VAL A 1 352 ? 18.825 1.755 -20.217 1.00 97.94 352 VAL A O 1
ATOM 2732 N N . ALA A 1 353 ? 16.955 2.882 -19.682 1.00 97.31 353 ALA A N 1
ATOM 2733 C CA . ALA A 1 353 ? 16.508 3.081 -21.057 1.00 97.31 353 ALA A CA 1
ATOM 2734 C C . ALA A 1 353 ? 17.478 3.972 -21.864 1.00 97.31 353 ALA A C 1
ATOM 2736 O O . ALA A 1 353 ? 17.823 3.631 -22.995 1.00 97.31 353 ALA A O 1
ATOM 2737 N N . VAL A 1 354 ? 17.997 5.065 -21.288 1.00 96.88 354 VAL A N 1
ATOM 2738 C CA . VAL A 1 354 ? 19.049 5.889 -21.926 1.00 96.88 354 VAL A CA 1
ATOM 2739 C C . VAL A 1 354 ? 20.311 5.067 -22.195 1.00 96.88 354 VAL A C 1
ATOM 2741 O O . VAL A 1 354 ? 20.842 5.116 -23.304 1.00 96.88 354 VAL A O 1
ATOM 2744 N N . GLY A 1 355 ? 20.766 4.270 -21.223 1.00 94.62 355 GLY A N 1
ATOM 2745 C CA . GLY A 1 355 ? 21.912 3.373 -21.394 1.00 94.62 355 GLY A CA 1
ATOM 2746 C C . GLY A 1 355 ? 21.704 2.347 -22.514 1.00 94.62 355 GLY A C 1
ATOM 2747 O O . GLY A 1 355 ? 22.602 2.137 -23.327 1.00 94.62 355 GLY A O 1
ATOM 2748 N N . GLY A 1 356 ? 20.505 1.761 -22.603 1.00 93.44 356 GLY A N 1
ATOM 2749 C CA . GLY A 1 356 ? 20.121 0.840 -23.677 1.00 93.44 356 GLY A CA 1
ATOM 2750 C C . GLY A 1 356 ? 20.115 1.491 -25.060 1.00 93.44 356 GLY A C 1
ATOM 2751 O O . GLY A 1 356 ? 20.697 0.938 -25.991 1.00 93.44 356 GLY A O 1
ATOM 2752 N N . ALA A 1 357 ? 19.520 2.681 -25.192 1.00 92.94 357 ALA A N 1
ATOM 2753 C CA . ALA A 1 357 ? 19.530 3.451 -26.438 1.00 92.94 357 ALA A CA 1
ATOM 2754 C C . ALA A 1 357 ? 20.965 3.776 -26.888 1.00 92.94 357 ALA A C 1
ATOM 2756 O O . ALA A 1 357 ? 21.367 3.418 -27.994 1.00 92.94 357 ALA A O 1
ATOM 2757 N N . ARG A 1 358 ? 21.768 4.380 -26.005 1.00 91.94 358 ARG A N 1
ATOM 2758 C CA . ARG A 1 358 ? 23.154 4.799 -26.281 1.00 91.94 358 ARG A CA 1
ATOM 2759 C C . ARG A 1 358 ? 24.087 3.655 -26.673 1.00 91.94 358 ARG A C 1
ATOM 2761 O O . ARG A 1 358 ? 24.986 3.857 -27.486 1.00 91.94 358 ARG A O 1
ATOM 2768 N N . MET A 1 359 ? 23.868 2.456 -26.130 1.00 88.38 359 MET A N 1
ATOM 2769 C CA . MET A 1 359 ? 24.704 1.289 -26.420 1.00 88.38 359 MET A CA 1
ATOM 2770 C C . MET A 1 359 ? 24.559 0.799 -27.869 1.00 88.38 359 MET A C 1
ATOM 2772 O O . MET A 1 359 ? 25.541 0.343 -28.449 1.00 88.38 359 MET A O 1
ATOM 2776 N N . GLU A 1 360 ? 23.378 0.935 -28.485 1.00 86.94 360 GLU A N 1
ATOM 2777 C CA . GLU A 1 360 ? 23.184 0.630 -29.916 1.00 86.94 360 GLU A CA 1
ATOM 2778 C C . GLU A 1 360 ? 23.963 1.615 -30.808 1.00 86.94 360 GLU A C 1
ATOM 2780 O O . GLU A 1 360 ? 24.532 1.219 -31.824 1.00 86.94 360 GLU A O 1
ATOM 2785 N N . TRP A 1 361 ? 24.036 2.886 -30.398 1.00 80.50 361 TRP A N 1
ATOM 2786 C CA . TRP A 1 361 ? 24.771 3.953 -31.090 1.00 80.50 361 TRP A CA 1
ATOM 2787 C C . TRP A 1 361 ? 26.277 3.986 -30.770 1.00 80.50 361 TRP A C 1
ATOM 2789 O O . TRP A 1 361 ? 26.969 4.889 -31.231 1.00 80.50 361 TRP A O 1
ATOM 2799 N N . GLN A 1 362 ? 26.789 3.004 -30.015 1.00 82.75 362 GLN A N 1
ATOM 2800 C CA . GLN A 1 362 ? 28.205 2.869 -29.630 1.00 82.75 362 GLN A CA 1
ATOM 2801 C C . GLN A 1 362 ? 28.778 4.080 -28.864 1.00 82.75 362 GLN A C 1
ATOM 2803 O O . GLN A 1 362 ? 29.982 4.331 -28.895 1.00 82.75 362 GLN A O 1
ATOM 2808 N N . ASP A 1 363 ? 27.930 4.819 -28.142 1.00 84.56 363 ASP A N 1
ATOM 2809 C CA . ASP A 1 363 ? 28.366 5.925 -27.285 1.00 84.56 363 ASP A CA 1
ATOM 2810 C C . ASP A 1 363 ? 29.234 5.384 -26.121 1.00 84.56 363 ASP A C 1
ATOM 2812 O O . ASP A 1 363 ? 28.752 4.532 -25.360 1.00 84.56 363 ASP A O 1
ATOM 2816 N N . PRO A 1 364 ? 30.483 5.868 -25.929 1.00 83.25 364 PRO A N 1
ATOM 2817 C CA . PRO A 1 364 ? 31.346 5.444 -24.820 1.00 83.25 364 PRO A CA 1
ATOM 2818 C C . PRO A 1 364 ? 30.712 5.656 -23.433 1.00 83.25 364 PRO A C 1
ATOM 2820 O O . PRO A 1 364 ? 31.063 4.961 -22.475 1.00 83.25 364 PRO A O 1
ATOM 2823 N N . ASP A 1 365 ? 29.733 6.557 -23.316 1.00 87.69 365 ASP A N 1
ATOM 2824 C CA . ASP A 1 365 ? 29.044 6.864 -22.065 1.00 87.69 365 ASP A CA 1
ATOM 2825 C C . ASP A 1 365 ? 27.827 5.985 -21.782 1.00 87.69 365 ASP A C 1
ATOM 2827 O O . ASP A 1 365 ? 27.321 6.003 -20.655 1.00 87.69 365 ASP A O 1
ATOM 2831 N N . ALA A 1 366 ? 27.388 5.150 -22.730 1.00 85.88 366 ALA A N 1
ATOM 2832 C CA . ALA A 1 366 ? 26.250 4.242 -22.557 1.00 85.88 366 ALA A CA 1
ATOM 2833 C C . ALA A 1 366 ? 26.356 3.405 -21.269 1.00 85.88 366 ALA A C 1
ATOM 2835 O O . ALA A 1 366 ? 25.406 3.290 -20.488 1.00 85.88 366 ALA A O 1
ATOM 2836 N N . GLY A 1 367 ? 27.556 2.879 -21.000 1.00 88.75 367 GLY A N 1
ATOM 2837 C CA . GLY A 1 367 ? 27.844 2.096 -19.803 1.00 88.75 367 GLY A CA 1
ATOM 2838 C C . GLY A 1 367 ? 27.814 2.905 -18.502 1.00 88.75 367 GLY A C 1
ATOM 2839 O O . GLY A 1 367 ? 27.658 2.308 -17.439 1.00 88.75 367 GLY A O 1
ATOM 2840 N N . ARG A 1 368 ? 27.971 4.238 -18.532 1.00 94.12 368 ARG A N 1
ATOM 2841 C CA . ARG A 1 368 ? 27.837 5.100 -17.340 1.00 94.12 368 ARG A CA 1
ATOM 2842 C C . ARG A 1 368 ? 26.363 5.252 -16.955 1.00 94.12 368 ARG A C 1
ATOM 2844 O O . ARG A 1 368 ? 26.010 4.969 -15.812 1.00 94.12 368 ARG A O 1
ATOM 2851 N N . TRP A 1 369 ? 25.506 5.582 -17.923 1.00 94.44 369 TRP A N 1
ATOM 2852 C CA . TRP A 1 369 ? 24.055 5.718 -17.733 1.00 94.44 369 TRP A CA 1
ATOM 2853 C C . TRP A 1 369 ? 23.390 4.415 -17.278 1.00 94.44 369 TRP A C 1
ATOM 2855 O O . TRP A 1 369 ? 22.638 4.420 -16.304 1.00 94.44 369 TRP A O 1
ATOM 2865 N N . LEU A 1 370 ? 23.735 3.288 -17.914 1.00 94.94 370 LEU A N 1
ATOM 2866 C CA . LEU A 1 370 ? 23.207 1.976 -17.534 1.00 94.94 370 LEU A CA 1
ATOM 2867 C C . LEU A 1 370 ? 23.580 1.602 -16.091 1.00 94.94 370 LEU A C 1
ATOM 2869 O O . LEU A 1 370 ? 22.710 1.199 -15.322 1.00 94.94 370 LEU A O 1
ATOM 2873 N N . ARG A 1 371 ? 24.852 1.778 -15.697 1.00 96.25 371 ARG A N 1
ATOM 2874 C CA . ARG A 1 371 ? 25.301 1.509 -14.319 1.00 96.25 371 ARG A CA 1
ATOM 2875 C C . ARG A 1 371 ? 24.604 2.413 -13.307 1.00 96.25 371 ARG A C 1
ATOM 2877 O O . ARG A 1 371 ? 24.166 1.909 -12.282 1.00 96.25 371 ARG A O 1
ATOM 2884 N N . ALA A 1 372 ? 24.461 3.708 -13.592 1.00 97.19 372 ALA A N 1
ATOM 2885 C CA . ALA A 1 372 ? 23.753 4.634 -12.708 1.00 97.19 372 ALA A CA 1
ATOM 2886 C C . ALA A 1 372 ? 22.278 4.236 -12.514 1.00 97.19 372 ALA A C 1
ATOM 2888 O O . ALA A 1 372 ? 21.802 4.204 -11.383 1.00 97.19 372 ALA A O 1
ATOM 2889 N N . GLY A 1 373 ? 21.580 3.866 -13.594 1.00 97.56 373 GLY A N 1
ATOM 2890 C CA . GLY A 1 373 ? 20.195 3.394 -13.529 1.00 97.56 373 GLY A CA 1
ATOM 2891 C C . GLY A 1 373 ? 20.036 2.086 -12.751 1.00 97.56 373 GLY A C 1
ATOM 2892 O O . GLY A 1 373 ? 19.176 2.000 -11.880 1.00 97.56 373 GLY A O 1
ATOM 2893 N N . VAL A 1 374 ? 20.897 1.092 -13.001 1.00 97.62 374 VAL A N 1
ATOM 2894 C CA . VAL A 1 374 ? 20.883 -0.188 -12.266 1.00 97.62 374 VAL A CA 1
ATOM 2895 C C . VAL A 1 374 ? 21.229 0.007 -10.787 1.00 97.62 374 VAL A C 1
ATOM 2897 O O . VAL A 1 374 ? 20.562 -0.567 -9.933 1.00 97.62 374 VAL A O 1
ATOM 2900 N N . LEU A 1 375 ? 22.221 0.839 -10.454 1.00 97.56 375 LEU A N 1
ATOM 2901 C CA . LEU A 1 375 ? 22.555 1.141 -9.059 1.00 97.56 375 LEU A CA 1
ATOM 2902 C C . LEU A 1 375 ? 21.406 1.864 -8.348 1.00 97.56 375 LEU A C 1
ATOM 2904 O O . LEU A 1 375 ? 21.063 1.484 -7.233 1.00 97.56 375 LEU A O 1
ATOM 2908 N N . LEU A 1 376 ? 20.772 2.852 -8.990 1.00 97.38 376 LEU A N 1
ATOM 2909 C CA . LEU A 1 376 ? 19.613 3.538 -8.414 1.00 97.38 376 LEU A CA 1
ATOM 2910 C C . LEU A 1 376 ? 18.424 2.586 -8.223 1.00 97.38 376 LEU A C 1
ATOM 2912 O O . LEU A 1 376 ? 17.763 2.666 -7.195 1.00 97.38 376 LEU A O 1
ATOM 2916 N N . TRP A 1 377 ? 18.187 1.657 -9.156 1.00 97.38 377 TRP A N 1
ATOM 2917 C CA . TRP A 1 377 ? 17.170 0.606 -9.024 1.00 97.38 377 TRP A CA 1
ATOM 2918 C C . TRP A 1 377 ? 17.437 -0.294 -7.811 1.00 97.38 377 TRP A C 1
ATOM 2920 O O . TRP A 1 377 ? 16.576 -0.447 -6.946 1.00 97.38 377 TRP A O 1
ATOM 2930 N N . LEU A 1 378 ? 18.656 -0.833 -7.702 1.00 96.06 378 LEU A N 1
ATOM 2931 C CA . LEU A 1 378 ? 19.058 -1.701 -6.592 1.00 96.06 378 LEU A CA 1
ATOM 2932 C C . LEU A 1 378 ? 19.012 -0.977 -5.239 1.00 96.06 378 LEU A C 1
ATOM 2934 O O . LEU A 1 378 ? 18.578 -1.566 -4.255 1.00 96.06 378 LEU A O 1
ATOM 2938 N N . LEU A 1 379 ? 19.406 0.298 -5.182 1.00 94.00 379 LEU A N 1
ATOM 2939 C CA . LEU A 1 379 ? 19.307 1.113 -3.967 1.00 94.00 379 LEU A CA 1
ATOM 2940 C C . LEU A 1 379 ? 17.852 1.446 -3.615 1.00 94.00 379 LEU A C 1
ATOM 2942 O O . LEU A 1 379 ? 17.481 1.361 -2.448 1.00 94.00 379 LEU A O 1
ATOM 2946 N N . ALA A 1 380 ? 17.017 1.790 -4.598 1.00 92.94 380 ALA A N 1
ATOM 2947 C CA . ALA A 1 380 ? 15.613 2.124 -4.373 1.00 92.94 380 ALA A CA 1
ATOM 2948 C C . ALA A 1 380 ? 14.794 0.925 -3.872 1.00 92.94 380 ALA A C 1
ATOM 2950 O O . ALA A 1 380 ? 13.901 1.127 -3.052 1.00 92.94 380 ALA A O 1
ATOM 2951 N N . LEU A 1 381 ? 15.110 -0.298 -4.320 1.00 91.12 381 LEU A N 1
ATOM 2952 C CA . LE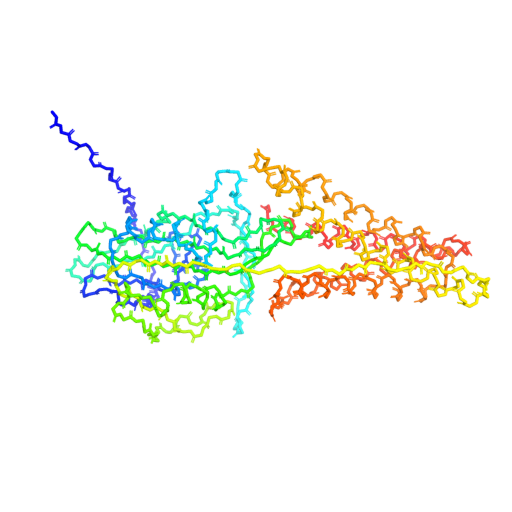U A 1 381 ? 14.488 -1.535 -3.831 1.00 91.12 381 LEU A CA 1
ATOM 2953 C C . LEU A 1 381 ? 15.149 -2.081 -2.558 1.00 91.12 381 LEU A C 1
ATOM 2955 O O . LEU A 1 381 ? 14.460 -2.612 -1.695 1.00 91.12 381 LEU A O 1
ATOM 2959 N N . GLY A 1 382 ? 16.470 -1.945 -2.413 1.00 85.12 382 GLY A N 1
ATOM 2960 C CA . GLY A 1 382 ? 17.216 -2.478 -1.271 1.00 85.12 382 GLY A CA 1
ATOM 2961 C C . GLY A 1 382 ? 17.106 -1.632 -0.002 1.00 85.12 382 GLY A C 1
ATOM 2962 O O . GLY A 1 382 ? 16.978 -2.182 1.086 1.00 85.12 382 GLY A O 1
ATOM 2963 N N . LEU A 1 383 ? 17.114 -0.298 -0.103 1.00 83.81 383 LEU A N 1
ATOM 2964 C CA . LEU A 1 383 ? 17.088 0.585 1.072 1.00 83.81 383 LEU A CA 1
ATOM 2965 C C . LEU A 1 383 ? 15.800 0.457 1.919 1.00 83.81 383 LEU A C 1
ATOM 2967 O O . LEU A 1 383 ? 15.919 0.443 3.145 1.00 83.81 383 LEU A O 1
ATOM 2971 N N . PRO A 1 384 ? 14.590 0.294 1.335 1.00 75.75 384 PRO A N 1
ATOM 2972 C CA . PRO A 1 384 ? 13.380 -0.035 2.093 1.00 75.75 384 PRO A CA 1
ATOM 2973 C C . PRO A 1 384 ? 13.415 -1.400 2.789 1.00 75.75 384 PRO A C 1
ATOM 2975 O O . PRO A 1 384 ? 12.586 -1.627 3.661 1.00 75.75 384 PRO A O 1
ATOM 2978 N N . MET A 1 385 ? 14.342 -2.294 2.432 1.00 73.00 385 MET A N 1
ATOM 2979 C CA . MET A 1 385 ? 14.559 -3.571 3.128 1.00 73.00 385 MET A CA 1
ATOM 2980 C C . MET A 1 385 ? 15.645 -3.431 4.202 1.00 73.00 385 MET A C 1
ATOM 2982 O O . MET A 1 385 ? 15.488 -3.925 5.309 1.00 73.00 385 MET A O 1
ATOM 2986 N N . LEU A 1 386 ? 16.719 -2.687 3.913 1.00 68.12 386 LEU A N 1
ATOM 2987 C CA . LEU A 1 386 ? 17.847 -2.468 4.830 1.00 68.12 386 LEU A CA 1
ATOM 2988 C C . LEU A 1 386 ? 17.525 -1.589 6.040 1.00 68.12 386 LEU A C 1
ATOM 2990 O O . LEU A 1 386 ? 18.251 -1.646 7.021 1.00 68.12 386 LEU A O 1
ATOM 2994 N N . ARG A 1 387 ? 16.449 -0.795 6.002 1.00 58.06 387 ARG A N 1
ATOM 2995 C CA . ARG A 1 387 ? 15.920 -0.145 7.214 1.00 58.06 387 ARG A CA 1
ATOM 2996 C C . ARG A 1 387 ? 15.370 -1.142 8.246 1.00 58.06 387 ARG A C 1
ATOM 2998 O O . ARG A 1 387 ? 15.011 -0.710 9.330 1.00 58.06 387 ARG A O 1
ATOM 3005 N N . PHE A 1 388 ? 15.260 -2.427 7.893 1.00 47.62 388 PHE A N 1
ATOM 3006 C CA . PHE A 1 388 ? 14.577 -3.464 8.667 1.00 47.62 388 PHE A CA 1
ATOM 3007 C C . PHE A 1 388 ? 15.522 -4.587 9.148 1.00 47.62 388 PHE A C 1
ATOM 3009 O O . PHE A 1 388 ? 15.074 -5.706 9.393 1.00 47.62 388 PHE A O 1
ATOM 3016 N N . VAL A 1 389 ? 16.815 -4.262 9.302 1.00 37.91 389 VAL A N 1
ATOM 3017 C CA . VAL A 1 389 ? 17.843 -5.027 10.039 1.00 37.91 389 VAL A CA 1
ATOM 3018 C C . VAL A 1 389 ? 18.478 -4.105 11.075 1.00 37.91 389 VAL A C 1
ATOM 3020 O O . VAL A 1 389 ? 18.624 -4.553 12.230 1.00 37.91 389 VAL A O 1
#

Radius of gyration: 25.41 Å; chains: 1; bounding box: 64×50×84 Å

Secondary structure (DSSP, 8-state):
-------------------PPPP--EEEETTEEE-SEEESSSSGGGEEEEP-EEEES-HHHHHHHHHH-SSS--EEPPTT-----PBPPPPS-S-------SS---BEEEEETTTTEEEEE--SEEEEEE-TTSEEEEEEEEE-SSTT--EEEEEEEEEEEETTTTEEEEEESHHHHHHHHHHHTT-TTEEEEEEEE-S---STT--SEEEEEEE-------------------------HHHHHHHHHHHHHHHHHHHHHHHHHHHHHHHHH-TTS-HHHHHHHHHHHHHTHHHHHHHHHHTTS-HHHHHHHHHHHHHHHHHHHHHHTT-----HHHHHHHHHHHHHHHHHHHHHHHHHTT-TTHHHHHHHHHHHHHHHHHHHHHTT-